Protein AF-A0ABC9A9B9-F1 (afdb_monomer_lite)

Radius of gyration: 25.97 Å; chains: 1; bounding box: 82×80×75 Å

Secondary structure (DSSP, 8-state):
-HHHHHHHHHHHHHHHHHHHHHHHHHHHHH-TT----HHHHHHHHHHHHHHHHHHHHHHTT--TTT-HHHHHHHHHHHHHHHHHH---TTHHHHHHHHHHHHHHHHHHHHHHHHHTS---TT-TTS-HHHHHHHHHHHHHHHHHHHHHHHHHHT--S-TTS-SSS----HHHHHHHHHHTTS--SS-HHHHHHHHHHHHHH-SSSPPPP-TTS-HHHHHHHHHHHHHHHHHHHHHHHHTS---TT--HHHHHHHHHHHHHHHHHHHHHHT--SSSHHHHHHHHHHHHHHHHHHHHHHHTT--TT-HHHHHHHHHHHHHHHHTT--STHHHHHHHHHHHHHHHHHHHHHHHHHHTS-----TTS-HHHHHHHHHHHHHHHHHHHHHHHHHS----SS--S---

pLDDT: mean 71.28, std 17.25, range [30.44, 94.69]

Organism: NCBI:txid240449

Structure (mmCIF, N/CA/C/O backbone):
data_AF-A0ABC9A9B9-F1
#
_entry.id   AF-A0ABC9A9B9-F1
#
loop_
_atom_site.group_PDB
_atom_site.id
_atom_site.type_symbol
_atom_site.label_atom_id
_atom_site.label_alt_id
_atom_site.label_comp_id
_atom_site.label_asym_id
_atom_site.label_entity_id
_atom_site.label_seq_id
_atom_site.pdbx_PDB_ins_code
_atom_site.Cartn_x
_atom_site.Cartn_y
_atom_site.Cartn_z
_atom_site.occupancy
_atom_site.B_iso_or_equiv
_atom_site.auth_seq_id
_atom_site.auth_comp_id
_atom_site.auth_asym_id
_atom_site.auth_atom_id
_atom_site.pdbx_PDB_model_num
ATOM 1 N N . MET A 1 1 ? -18.690 -16.337 -8.666 1.00 35.72 1 MET A N 1
ATOM 2 C CA . MET A 1 1 ? -18.885 -15.997 -7.234 1.00 35.72 1 MET A CA 1
ATOM 3 C C . MET A 1 1 ? -17.548 -15.636 -6.587 1.00 35.72 1 MET A C 1
ATOM 5 O O . MET A 1 1 ? -17.484 -14.624 -5.908 1.00 35.72 1 MET A O 1
ATOM 9 N N . GLU A 1 2 ? -16.495 -16.390 -6.905 1.00 40.50 2 GLU A N 1
ATOM 10 C CA . GLU A 1 2 ? -15.081 -16.169 -6.545 1.00 40.50 2 GLU A CA 1
ATOM 11 C C . GLU A 1 2 ? -14.541 -14.775 -6.927 1.00 40.50 2 GLU A C 1
ATOM 13 O O . GLU A 1 2 ? -14.066 -14.047 -6.065 1.00 40.50 2 GLU A O 1
ATOM 18 N N . SER A 1 3 ? -14.765 -14.325 -8.171 1.00 51.84 3 SER A N 1
ATOM 19 C CA . SER A 1 3 ? -14.325 -12.998 -8.654 1.00 51.84 3 SER A CA 1
ATOM 20 C C . SER A 1 3 ? -14.830 -11.824 -7.795 1.00 51.84 3 SER A C 1
ATOM 22 O O . SER A 1 3 ? -14.048 -10.942 -7.464 1.00 51.84 3 SER A O 1
ATOM 24 N N . LYS A 1 4 ? -16.091 -11.844 -7.328 1.00 51.03 4 LYS A N 1
ATOM 25 C CA . LYS A 1 4 ? -16.636 -10.780 -6.457 1.00 51.03 4 LYS A CA 1
ATOM 26 C C . LYS A 1 4 ? -15.992 -10.764 -5.067 1.00 51.03 4 LYS A C 1
ATOM 28 O O . LYS A 1 4 ? -15.901 -9.705 -4.453 1.00 51.03 4 LYS A O 1
ATOM 33 N N . MET A 1 5 ? -15.601 -11.930 -4.552 1.00 51.19 5 MET A N 1
ATOM 34 C CA . MET A 1 5 ? -14.956 -12.058 -3.244 1.00 51.19 5 MET A CA 1
ATOM 35 C C . MET A 1 5 ? -13.523 -11.519 -3.293 1.00 51.19 5 MET A C 1
ATOM 37 O O . MET A 1 5 ? -13.133 -10.778 -2.392 1.00 51.19 5 MET A O 1
ATOM 41 N N . GLU A 1 6 ? -12.804 -11.784 -4.386 1.00 54.84 6 GLU A N 1
ATOM 42 C CA . GLU A 1 6 ? -11.463 -11.243 -4.624 1.00 54.84 6 GLU A CA 1
ATOM 43 C C . GLU A 1 6 ? -11.484 -9.717 -4.815 1.00 54.84 6 GLU A C 1
ATOM 45 O O . GLU A 1 6 ? -10.685 -9.007 -4.206 1.00 54.84 6 GLU A O 1
ATOM 50 N N . THR A 1 7 ? -12.475 -9.172 -5.542 1.00 56.97 7 THR A N 1
ATOM 51 C CA . THR A 1 7 ? -12.674 -7.709 -5.638 1.00 56.97 7 THR A CA 1
ATOM 52 C C . THR A 1 7 ? -12.826 -7.073 -4.266 1.00 56.97 7 THR A C 1
ATOM 54 O O . THR A 1 7 ? -12.217 -6.050 -3.968 1.00 56.97 7 THR A O 1
ATOM 57 N N . ILE A 1 8 ? -13.655 -7.671 -3.413 1.00 59.62 8 ILE A N 1
ATOM 58 C CA . ILE A 1 8 ? -13.926 -7.137 -2.082 1.00 59.62 8 ILE A CA 1
ATOM 59 C C . ILE A 1 8 ? -12.665 -7.205 -1.214 1.00 59.62 8 ILE A C 1
ATOM 61 O O . ILE A 1 8 ? -12.387 -6.253 -0.486 1.00 59.62 8 ILE A O 1
ATOM 65 N N . LEU A 1 9 ? -11.892 -8.291 -1.302 1.00 61.94 9 LEU A N 1
ATOM 66 C CA . LEU A 1 9 ? -10.641 -8.449 -0.566 1.00 61.94 9 LEU A CA 1
ATOM 67 C C . LEU A 1 9 ? -9.606 -7.390 -0.965 1.00 61.94 9 LEU A C 1
ATOM 69 O O . LEU A 1 9 ? -9.046 -6.741 -0.083 1.00 61.94 9 LEU A O 1
ATOM 73 N N . GLN A 1 10 ? -9.395 -7.166 -2.262 1.00 61.22 10 GLN A N 1
ATOM 74 C CA . GLN A 1 10 ? -8.412 -6.195 -2.752 1.00 61.22 10 GLN A CA 1
ATOM 75 C C . GLN A 1 10 ? -8.750 -4.760 -2.352 1.00 61.22 10 GLN A C 1
ATOM 77 O O . GLN A 1 10 ? -7.902 -4.022 -1.846 1.00 61.22 10 GLN A O 1
ATOM 82 N N . ILE A 1 11 ? -10.024 -4.382 -2.456 1.00 63.00 11 ILE A N 1
ATOM 83 C CA . ILE A 1 11 ? -10.452 -3.049 -2.029 1.00 63.00 11 ILE A CA 1
ATOM 84 C C . ILE A 1 11 ? -10.282 -2.880 -0.513 1.00 63.00 11 ILE A C 1
ATOM 86 O O . ILE A 1 11 ? -9.829 -1.835 -0.051 1.00 63.00 11 ILE A O 1
ATOM 90 N N . ARG A 1 12 ? -10.586 -3.918 0.279 1.00 60.72 12 ARG A N 1
ATOM 91 C CA . ARG A 1 12 ? -10.378 -3.899 1.737 1.00 60.72 12 ARG A CA 1
ATOM 92 C C . ARG A 1 12 ? -8.901 -3.756 2.101 1.00 60.72 12 ARG A C 1
ATOM 94 O O . ARG A 1 12 ? -8.591 -2.925 2.952 1.00 60.72 12 ARG A O 1
ATOM 101 N N . LYS A 1 13 ? -8.007 -4.512 1.451 1.00 65.75 13 LYS A N 1
ATOM 102 C CA . LYS A 1 13 ? -6.550 -4.379 1.624 1.00 65.75 13 LYS A CA 1
ATOM 103 C C . LYS A 1 13 ? -6.107 -2.945 1.347 1.00 65.75 13 LYS A C 1
ATOM 105 O O . LYS A 1 13 ? -5.425 -2.360 2.184 1.00 65.75 13 LYS A O 1
ATOM 110 N N . SER A 1 14 ? -6.559 -2.357 0.233 1.00 71.81 14 SER A N 1
ATOM 111 C CA . SER A 1 14 ? -6.212 -0.974 -0.102 1.00 71.81 14 SER A CA 1
ATOM 112 C C . SER A 1 14 ? -6.726 0.020 0.939 1.00 71.81 14 SER A C 1
ATOM 114 O O . SER A 1 14 ? -5.966 0.893 1.327 1.00 71.81 14 SER A O 1
ATOM 116 N N . ILE A 1 15 ? -7.972 -0.094 1.416 1.00 65.44 15 ILE A N 1
ATOM 117 C CA . ILE A 1 15 ? -8.526 0.844 2.411 1.00 65.44 15 ILE A CA 1
ATOM 118 C C . ILE A 1 15 ? -7.769 0.755 3.742 1.00 65.44 15 ILE A C 1
ATOM 120 O O . ILE A 1 15 ? -7.428 1.783 4.323 1.00 65.44 15 ILE A O 1
ATOM 124 N N . VAL A 1 16 ? -7.498 -0.459 4.234 1.00 66.81 16 VAL A N 1
ATOM 125 C CA . VAL A 1 16 ? -6.752 -0.656 5.489 1.00 66.81 16 VAL A CA 1
ATOM 126 C C . VAL A 1 16 ? -5.348 -0.075 5.369 1.00 66.81 16 VAL A C 1
ATOM 128 O O . VAL A 1 16 ? -4.902 0.648 6.260 1.00 66.81 16 VAL A O 1
ATOM 131 N N . LEU A 1 17 ? -4.677 -0.336 4.247 1.00 71.31 17 LEU A N 1
ATOM 132 C CA . LEU A 1 17 ? -3.378 0.245 3.947 1.00 71.31 17 LEU A CA 1
ATOM 133 C C . LEU A 1 17 ? -3.427 1.778 3.943 1.00 71.31 17 LEU A C 1
ATOM 135 O O . LEU A 1 17 ? -2.618 2.405 4.624 1.00 71.31 17 LEU A O 1
ATOM 139 N N . SER A 1 18 ? -4.410 2.380 3.269 1.00 73.69 18 SER A N 1
ATOM 140 C CA . SER A 1 18 ? -4.608 3.833 3.267 1.00 73.69 18 SER A CA 1
ATOM 141 C C . SER A 1 18 ? -4.781 4.393 4.683 1.00 73.69 18 SER A C 1
ATOM 143 O O . SER A 1 18 ? -4.193 5.419 5.013 1.00 73.69 18 SER A O 1
ATOM 145 N N . CYS A 1 19 ? -5.521 3.709 5.565 1.00 66.38 19 CYS A N 1
ATOM 146 C CA . CYS A 1 19 ? -5.661 4.115 6.967 1.00 66.38 19 CYS A CA 1
ATOM 147 C C . CYS A 1 19 ? -4.336 4.043 7.746 1.00 66.38 19 CYS A C 1
ATOM 149 O O . CYS A 1 19 ? -4.037 4.948 8.528 1.00 66.38 19 CYS A O 1
ATOM 151 N N . LEU A 1 20 ? -3.532 2.996 7.531 1.00 67.69 20 LEU A N 1
ATOM 152 C CA . LEU A 1 20 ? -2.216 2.847 8.165 1.00 67.69 20 LEU A CA 1
ATOM 153 C C . LEU A 1 20 ? -1.241 3.936 7.705 1.00 67.69 20 LEU A C 1
ATOM 155 O O . LEU A 1 20 ? -0.552 4.535 8.533 1.00 67.69 20 LEU A O 1
ATOM 159 N N . ILE A 1 21 ? -1.216 4.221 6.400 1.00 73.81 21 ILE A N 1
ATOM 160 C CA . ILE A 1 21 ? -0.427 5.317 5.827 1.00 73.81 21 ILE A CA 1
ATOM 161 C C . ILE A 1 21 ? -0.889 6.645 6.416 1.00 73.81 21 ILE A C 1
ATOM 163 O O . ILE A 1 21 ? -0.056 7.439 6.844 1.00 73.81 21 ILE A O 1
ATOM 167 N N . HIS A 1 22 ? -2.202 6.866 6.494 1.00 74.81 22 HIS A N 1
ATOM 168 C CA . HIS A 1 22 ? -2.775 8.099 7.016 1.00 74.81 22 HIS A CA 1
ATOM 169 C C . HIS A 1 22 ? -2.365 8.361 8.468 1.00 74.81 22 HIS A C 1
ATOM 171 O O . HIS A 1 22 ? -1.879 9.446 8.798 1.00 74.81 22 HIS A O 1
ATOM 177 N N . HIS A 1 23 ? -2.491 7.352 9.334 1.00 69.81 23 HIS A N 1
ATOM 178 C CA . HIS A 1 23 ? -2.037 7.443 10.719 1.00 69.81 23 HIS A CA 1
ATOM 179 C C . HIS A 1 23 ? -0.539 7.770 10.799 1.00 69.81 23 HIS A C 1
ATOM 181 O O . HIS A 1 23 ? -0.131 8.672 11.533 1.00 69.81 23 HIS A O 1
ATOM 187 N N . HIS A 1 24 ? 0.281 7.076 10.008 1.00 71.56 24 HIS A N 1
ATOM 188 C CA . HIS A 1 24 ? 1.727 7.224 10.085 1.00 71.56 24 HIS A CA 1
ATOM 189 C C . HIS A 1 24 ? 2.231 8.555 9.511 1.00 71.56 24 HIS A C 1
ATOM 191 O O . HIS A 1 24 ? 3.063 9.205 10.136 1.00 71.56 24 HIS A O 1
ATOM 197 N N . ALA A 1 25 ? 1.693 9.005 8.375 1.00 75.62 25 ALA A N 1
ATOM 198 C CA . ALA A 1 25 ? 2.023 10.298 7.783 1.00 75.62 25 ALA A CA 1
ATOM 199 C C . ALA A 1 25 ? 1.562 11.465 8.671 1.00 75.62 25 ALA A C 1
ATOM 201 O O . ALA A 1 25 ? 2.298 12.436 8.834 1.00 75.62 25 ALA A O 1
ATOM 202 N N . SER A 1 26 ? 0.395 11.351 9.315 1.00 73.94 26 SER A N 1
ATOM 203 C CA . SER A 1 26 ? -0.083 12.355 10.277 1.00 73.94 26 SER A CA 1
ATOM 204 C C . SER A 1 26 ? 0.825 12.428 11.506 1.00 73.94 26 SER A C 1
ATOM 206 O O . SER A 1 26 ? 1.280 13.506 11.882 1.00 73.94 26 SER A O 1
ATOM 208 N N . SER A 1 27 ? 1.159 11.275 12.097 1.00 73.94 27 SER A N 1
ATOM 209 C CA . SER A 1 27 ? 2.114 11.193 13.209 1.00 73.94 27 SER A CA 1
ATOM 210 C C . SER A 1 27 ? 3.479 11.784 12.832 1.00 73.94 27 SER A C 1
ATOM 212 O O . SER A 1 27 ? 4.067 12.528 13.616 1.00 73.94 27 SER A O 1
ATOM 214 N N . PHE A 1 28 ? 3.946 11.527 11.608 1.00 74.06 28 PHE A N 1
ATOM 215 C CA . PHE A 1 28 ? 5.199 12.066 11.088 1.00 74.06 28 PHE A CA 1
ATOM 216 C C . PHE A 1 28 ? 5.182 13.600 10.976 1.00 74.06 28 PHE A C 1
ATOM 218 O O . PHE A 1 28 ? 6.140 14.248 11.387 1.00 74.06 28 PHE A O 1
ATOM 225 N N . ILE A 1 29 ? 4.086 14.198 10.491 1.00 72.12 29 ILE A N 1
ATOM 226 C CA . ILE A 1 29 ? 3.940 15.662 10.380 1.00 72.12 29 ILE A CA 1
ATOM 227 C C . ILE A 1 29 ? 3.940 16.341 11.755 1.00 72.12 29 ILE A C 1
ATOM 229 O O . ILE A 1 29 ? 4.513 17.417 11.899 1.00 72.12 29 ILE A O 1
ATOM 233 N N . HIS A 1 30 ? 3.317 15.726 12.763 1.00 63.88 30 HIS A N 1
ATOM 234 C CA . HIS A 1 30 ? 3.220 16.295 14.112 1.00 63.88 30 HIS A CA 1
ATOM 235 C C . HIS A 1 30 ? 4.514 16.183 14.936 1.00 63.88 30 HIS A C 1
ATOM 237 O O . HIS A 1 30 ? 4.611 16.779 16.008 1.00 63.88 30 HIS A O 1
ATOM 243 N N . THR A 1 31 ? 5.519 15.453 14.449 1.00 62.62 31 THR A N 1
ATOM 244 C CA . THR A 1 31 ? 6.803 15.275 15.136 1.00 62.62 31 THR A CA 1
ATOM 245 C C . THR A 1 31 ? 7.817 16.305 14.612 1.00 62.62 31 THR A C 1
ATOM 247 O O . THR A 1 31 ? 8.678 15.993 13.795 1.00 62.62 31 THR A O 1
ATOM 250 N N . GLU A 1 32 ? 7.711 17.562 15.059 1.00 49.41 32 GLU A N 1
ATOM 251 C CA . GLU A 1 32 ? 8.425 18.743 14.517 1.00 49.41 32 GLU A CA 1
ATOM 252 C C . GLU A 1 32 ? 9.972 18.770 14.645 1.00 49.41 32 GLU A C 1
ATOM 254 O O . GLU A 1 32 ? 10.579 19.801 14.379 1.00 49.41 32 GLU A O 1
ATOM 259 N N . ASN A 1 33 ? 10.666 17.679 14.998 1.00 45.81 33 ASN A N 1
ATOM 260 C CA . ASN A 1 33 ? 12.115 17.744 15.275 1.00 45.81 33 ASN A CA 1
ATOM 261 C C . ASN A 1 33 ? 12.978 16.552 14.826 1.00 45.81 33 ASN A C 1
ATOM 263 O O . ASN A 1 33 ? 14.151 16.471 15.199 1.00 45.81 33 ASN A O 1
ATOM 267 N N . CYS A 1 34 ? 12.477 15.630 14.002 1.00 45.31 34 CYS A N 1
ATOM 268 C CA . CYS A 1 34 ? 13.339 14.558 13.498 1.00 45.31 34 CYS A CA 1
ATOM 269 C C . CYS A 1 34 ? 14.183 15.036 12.310 1.00 45.31 34 CYS A C 1
ATOM 271 O O . CYS A 1 34 ? 13.648 15.487 11.300 1.00 45.31 34 CYS A O 1
ATOM 273 N N . LYS A 1 35 ? 15.514 14.880 12.403 1.00 50.72 35 LYS A N 1
ATOM 274 C CA . LYS A 1 35 ? 16.409 14.901 11.234 1.00 50.72 35 LYS A CA 1
ATOM 275 C C . LYS A 1 35 ? 15.862 13.903 10.216 1.00 50.72 35 LYS A C 1
ATOM 277 O O . LYS A 1 35 ? 15.884 12.696 10.441 1.00 50.72 35 LYS A O 1
ATOM 282 N N . VAL A 1 36 ? 15.299 14.433 9.139 1.00 54.84 36 VAL A N 1
ATOM 283 C CA . VAL A 1 36 ? 14.510 13.656 8.188 1.00 54.84 36 VAL A CA 1
ATOM 284 C C . VAL A 1 36 ? 15.432 12.761 7.376 1.00 54.84 36 VAL A C 1
ATOM 286 O O . VAL A 1 36 ? 16.365 13.243 6.735 1.00 54.84 36 VAL A O 1
ATOM 289 N N . SER A 1 37 ? 15.130 11.464 7.365 1.00 67.69 37 SER A N 1
ATOM 290 C CA . SER A 1 37 ? 15.846 10.517 6.523 1.00 67.69 37 SER A CA 1
ATOM 291 C C . SER A 1 37 ? 15.383 10.629 5.068 1.00 67.69 37 SER A C 1
ATOM 293 O O . SER A 1 37 ? 14.192 10.730 4.764 1.00 67.69 37 SER A O 1
ATOM 295 N N . THR A 1 38 ? 16.338 10.558 4.149 1.00 71.81 38 THR A N 1
ATOM 296 C CA . THR A 1 38 ? 16.100 10.372 2.715 1.00 71.81 38 THR A CA 1
ATOM 297 C C . THR A 1 38 ? 15.116 9.234 2.416 1.00 71.81 38 THR A C 1
ATOM 299 O O . THR A 1 38 ? 14.293 9.350 1.509 1.00 71.81 38 THR A O 1
ATOM 302 N N . LEU A 1 39 ? 15.162 8.176 3.227 1.00 82.06 39 LEU A N 1
ATOM 303 C CA . LEU A 1 39 ? 14.311 6.999 3.116 1.00 82.06 39 LEU A CA 1
ATOM 304 C C . LEU A 1 39 ? 12.831 7.324 3.335 1.00 82.06 39 LEU A C 1
ATOM 306 O O . LEU A 1 39 ? 11.994 6.892 2.546 1.00 82.06 39 LEU A O 1
ATOM 310 N N . SER A 1 40 ? 12.504 8.122 4.354 1.00 80.88 40 SER A N 1
ATOM 311 C CA . SER A 1 40 ? 11.120 8.522 4.638 1.00 80.88 40 SER A CA 1
ATOM 312 C C . SER A 1 40 ? 10.532 9.366 3.507 1.00 80.88 40 SER A C 1
ATOM 314 O O . SER A 1 40 ? 9.394 9.150 3.098 1.00 80.88 40 SER A O 1
ATOM 316 N N . ASN A 1 41 ? 11.323 10.283 2.940 1.00 80.81 41 ASN A N 1
ATOM 317 C CA . ASN A 1 41 ? 10.888 11.085 1.794 1.00 80.81 41 ASN A CA 1
ATOM 318 C C . ASN A 1 41 ? 10.649 10.212 0.554 1.00 80.81 41 ASN A C 1
ATOM 320 O O . ASN A 1 41 ? 9.626 10.364 -0.112 1.00 80.81 41 ASN A O 1
ATOM 324 N N . ALA A 1 42 ? 11.565 9.281 0.265 1.00 85.44 42 ALA A N 1
ATOM 325 C CA . ALA A 1 42 ? 11.417 8.332 -0.836 1.00 85.44 42 ALA A CA 1
ATOM 326 C C . ALA A 1 42 ? 10.170 7.449 -0.670 1.00 85.44 42 ALA A C 1
ATOM 328 O O . ALA A 1 42 ? 9.428 7.255 -1.631 1.00 85.44 42 ALA A O 1
ATOM 329 N N . ALA A 1 43 ? 9.898 6.980 0.550 1.00 88.31 43 ALA A N 1
ATOM 330 C CA . ALA A 1 43 ? 8.726 6.171 0.861 1.00 88.31 43 ALA A CA 1
ATOM 331 C C . ALA A 1 43 ? 7.414 6.941 0.687 1.00 88.31 43 ALA A C 1
ATOM 333 O O . ALA A 1 43 ? 6.549 6.488 -0.060 1.00 88.31 43 ALA A O 1
ATOM 334 N N . PHE A 1 44 ? 7.263 8.115 1.312 1.00 87.44 44 PHE A N 1
ATOM 335 C CA . PHE A 1 44 ? 6.034 8.905 1.179 1.00 87.44 44 PHE A CA 1
ATOM 336 C C . PHE A 1 44 ? 5.767 9.331 -0.266 1.00 87.44 44 PHE A C 1
ATOM 338 O O . PHE A 1 44 ? 4.616 9.331 -0.700 1.00 87.44 44 PHE A O 1
ATOM 345 N N . TRP A 1 45 ? 6.813 9.658 -1.028 1.00 87.38 45 TRP A N 1
ATOM 346 C CA . TRP A 1 45 ? 6.656 9.998 -2.439 1.00 87.38 45 TRP A CA 1
ATOM 347 C C . TRP A 1 45 ? 6.239 8.795 -3.286 1.00 87.38 45 TRP A C 1
ATOM 349 O O . TRP A 1 45 ? 5.304 8.906 -4.077 1.00 87.38 45 TRP A O 1
ATOM 359 N N . CYS A 1 46 ? 6.874 7.639 -3.076 1.00 91.94 46 CYS A N 1
ATOM 360 C CA . CYS A 1 46 ? 6.500 6.388 -3.734 1.00 91.94 46 CYS A CA 1
ATOM 361 C C . CYS A 1 46 ? 5.046 6.022 -3.447 1.00 91.94 46 CYS A C 1
ATOM 363 O O . CYS A 1 46 ? 4.282 5.760 -4.373 1.00 91.94 46 CYS A O 1
ATOM 365 N N . ILE A 1 47 ? 4.629 6.115 -2.181 1.00 91.69 47 ILE A N 1
ATOM 366 C CA . ILE A 1 47 ? 3.243 5.869 -1.790 1.00 91.69 47 ILE A CA 1
ATOM 367 C C . ILE A 1 47 ? 2.291 6.820 -2.520 1.00 91.69 47 ILE A C 1
ATOM 369 O O . ILE A 1 47 ? 1.310 6.370 -3.108 1.00 91.69 47 ILE A O 1
ATOM 373 N N . ALA A 1 48 ? 2.599 8.119 -2.531 1.00 88.75 48 ALA A N 1
ATOM 374 C CA . ALA A 1 48 ? 1.769 9.114 -3.197 1.00 88.75 48 ALA A CA 1
ATOM 375 C C . ALA A 1 48 ? 1.629 8.845 -4.705 1.00 88.75 48 ALA A C 1
ATOM 377 O O . ALA A 1 48 ? 0.521 8.933 -5.230 1.00 88.75 48 ALA A O 1
ATOM 378 N N . LYS A 1 49 ? 2.723 8.502 -5.400 1.00 93.19 49 LYS A N 1
ATOM 379 C CA . LYS A 1 49 ? 2.715 8.226 -6.849 1.00 93.19 49 LYS A CA 1
ATOM 380 C C . LYS A 1 49 ? 1.996 6.925 -7.201 1.00 93.19 49 LYS A C 1
ATOM 382 O O . LYS A 1 49 ? 1.286 6.873 -8.199 1.00 93.19 49 LYS A O 1
ATOM 387 N N . GLU A 1 50 ? 2.109 5.900 -6.366 1.00 94.69 50 GLU A N 1
ATOM 388 C CA . GLU A 1 50 ? 1.377 4.641 -6.543 1.00 94.69 50 GLU A CA 1
ATOM 389 C C . GLU A 1 50 ? -0.124 4.786 -6.236 1.00 94.69 50 GLU A C 1
ATOM 391 O O . GLU A 1 50 ? -0.968 4.192 -6.916 1.00 94.69 50 GLU A O 1
ATOM 396 N N . ALA A 1 51 ? -0.484 5.619 -5.254 1.00 88.81 51 ALA A N 1
ATOM 397 C CA . ALA A 1 51 ? -1.874 5.985 -4.994 1.00 88.81 51 ALA A CA 1
ATOM 398 C C . ALA A 1 51 ? -2.472 6.782 -6.164 1.00 88.81 51 ALA A C 1
ATOM 400 O O . ALA A 1 51 ? -3.599 6.504 -6.571 1.00 88.81 51 ALA A O 1
ATOM 401 N N . ASP A 1 52 ? -1.703 7.710 -6.742 1.00 92.44 52 ASP A N 1
ATOM 402 C CA . ASP A 1 52 ? -2.083 8.483 -7.932 1.00 92.44 52 ASP A CA 1
ATOM 403 C C . ASP A 1 52 ? -2.316 7.575 -9.148 1.00 92.44 52 ASP A C 1
ATOM 405 O O . ASP A 1 52 ? -3.353 7.661 -9.802 1.00 92.44 52 ASP A O 1
ATOM 409 N N . LEU A 1 53 ? -1.415 6.618 -9.392 1.00 93.94 53 LEU A N 1
ATOM 410 C CA . LEU A 1 53 ? -1.586 5.625 -10.453 1.00 93.94 53 LEU A CA 1
ATOM 411 C C . LEU A 1 53 ? -2.828 4.761 -10.251 1.00 93.94 53 LEU A C 1
ATOM 413 O O . LEU A 1 53 ? -3.597 4.552 -11.189 1.00 93.94 53 LEU A O 1
ATOM 417 N N . THR A 1 54 ? -3.055 4.291 -9.024 1.00 91.38 54 THR A N 1
ATOM 418 C CA . THR A 1 54 ? -4.251 3.508 -8.691 1.00 91.38 54 THR A CA 1
ATOM 419 C C . THR A 1 54 ? -5.519 4.331 -8.929 1.00 91.38 54 THR A C 1
ATOM 421 O O . THR A 1 54 ? -6.470 3.842 -9.537 1.00 91.38 54 THR A O 1
ATOM 424 N N . LEU A 1 55 ? -5.533 5.592 -8.492 1.00 89.38 55 LEU A N 1
ATOM 425 C CA . LEU A 1 55 ? -6.631 6.526 -8.730 1.00 89.38 55 LEU A CA 1
ATOM 426 C C . LEU A 1 55 ? -6.892 6.734 -10.219 1.00 89.38 55 LEU A C 1
ATOM 428 O O . LEU A 1 55 ? -8.048 6.708 -10.636 1.00 89.38 55 LEU A O 1
ATOM 432 N N . GLU A 1 56 ? -5.848 6.922 -11.019 1.00 91.88 56 GLU A N 1
ATOM 433 C CA . GLU A 1 56 ? -5.984 7.172 -12.451 1.00 91.88 56 GLU A CA 1
ATOM 434 C C . GLU A 1 56 ? -6.530 5.948 -13.197 1.00 91.88 56 GLU A C 1
ATOM 436 O O . GLU A 1 56 ? -7.449 6.079 -14.012 1.00 91.88 56 GLU A O 1
ATOM 441 N N . LEU A 1 57 ? -6.053 4.747 -12.852 1.00 90.25 57 LEU A N 1
ATOM 442 C CA . LEU A 1 57 ? -6.610 3.482 -13.340 1.00 90.25 57 LEU A CA 1
ATOM 443 C C . LEU A 1 57 ? -8.096 3.376 -12.988 1.00 90.25 57 LEU A C 1
ATOM 445 O O . LEU A 1 57 ? -8.939 3.128 -13.856 1.00 90.25 57 LEU A O 1
ATOM 449 N N . LEU A 1 58 ? -8.442 3.628 -11.721 1.00 86.12 58 LEU A N 1
ATOM 450 C CA . LEU A 1 58 ? -9.826 3.595 -11.266 1.00 86.12 58 LEU A CA 1
ATOM 451 C C . LEU A 1 58 ? -10.675 4.589 -12.049 1.00 86.12 58 LEU A C 1
ATOM 453 O O . LEU A 1 58 ? -11.653 4.168 -12.671 1.00 86.12 58 LEU A O 1
ATOM 457 N N . ARG A 1 59 ? -10.309 5.873 -12.084 1.00 88.44 59 ARG A N 1
ATOM 458 C CA . ARG A 1 59 ? -11.031 6.942 -12.803 1.00 88.44 59 ARG A CA 1
ATOM 459 C C . ARG A 1 59 ? -11.323 6.577 -14.262 1.00 88.44 59 ARG A C 1
ATOM 461 O O . ARG A 1 59 ? -12.353 6.982 -14.792 1.00 88.44 59 ARG A O 1
ATOM 468 N N . ARG A 1 60 ? -10.478 5.747 -14.879 1.00 87.56 60 ARG A N 1
ATOM 469 C CA . ARG A 1 60 ? -10.611 5.255 -16.263 1.00 87.56 60 ARG A CA 1
ATOM 470 C C . ARG A 1 60 ? -11.393 3.956 -16.424 1.00 87.56 60 ARG A C 1
ATOM 472 O O . ARG A 1 60 ? -11.533 3.460 -17.536 1.00 87.56 60 ARG A O 1
ATOM 479 N N . GLY A 1 61 ? -11.938 3.426 -15.337 1.00 84.44 61 GLY A N 1
ATOM 480 C CA . GLY A 1 61 ? -12.803 2.251 -15.337 1.00 84.44 61 GLY A CA 1
ATOM 481 C C . GLY A 1 61 ? -12.085 0.931 -15.065 1.00 84.44 61 GLY A C 1
ATOM 482 O O . GLY A 1 61 ? -12.712 -0.115 -15.237 1.00 84.44 61 GLY A O 1
ATOM 483 N N . ALA A 1 62 ? -10.823 0.953 -14.613 1.00 84.00 62 ALA A N 1
ATOM 484 C CA . ALA A 1 62 ? -10.122 -0.261 -14.207 1.00 84.00 62 ALA A CA 1
ATOM 485 C C . ALA A 1 62 ? -10.909 -1.032 -13.141 1.00 84.00 62 ALA A C 1
ATOM 487 O O . ALA A 1 62 ? -11.494 -0.452 -12.212 1.00 84.00 62 ALA A O 1
ATOM 488 N N . ARG A 1 63 ? -10.910 -2.361 -13.277 1.00 76.44 63 ARG A N 1
ATOM 489 C CA . ARG A 1 63 ? -11.556 -3.261 -12.325 1.00 76.44 63 ARG A CA 1
ATOM 490 C C . ARG A 1 63 ? -10.560 -3.680 -11.241 1.00 76.44 63 ARG A C 1
ATOM 492 O O . ARG A 1 63 ? -9.538 -4.267 -11.569 1.00 76.44 63 ARG A O 1
ATOM 499 N N . PRO A 1 64 ? -10.876 -3.486 -9.953 1.00 70.19 64 PRO A N 1
ATOM 500 C CA . PRO A 1 64 ? -9.926 -3.670 -8.845 1.00 70.19 64 PRO A CA 1
ATOM 501 C C . PRO A 1 64 ? -9.301 -5.060 -8.712 1.00 70.19 64 PRO A C 1
ATOM 503 O O . PRO A 1 64 ? -8.197 -5.187 -8.206 1.00 70.19 64 PRO A O 1
ATOM 506 N N . CYS A 1 65 ? -10.029 -6.100 -9.111 1.00 63.47 65 CYS A N 1
ATOM 507 C CA . CYS A 1 65 ? -9.601 -7.499 -9.035 1.00 63.47 65 CYS A CA 1
ATOM 508 C C . CYS A 1 65 ? -9.014 -8.040 -10.336 1.00 63.47 65 CYS A C 1
ATOM 510 O O . CYS A 1 65 ? -8.374 -9.084 -10.306 1.00 63.47 65 CYS A O 1
ATOM 512 N N . ASP A 1 66 ? -9.267 -7.365 -11.456 1.00 64.75 66 ASP A N 1
ATOM 513 C CA . ASP A 1 66 ? -8.846 -7.844 -12.774 1.00 64.75 66 ASP A CA 1
ATOM 514 C C . ASP A 1 66 ? -7.614 -7.059 -13.264 1.00 64.75 66 ASP A C 1
ATOM 516 O O . ASP A 1 66 ? -6.980 -7.441 -14.245 1.00 64.75 66 ASP A O 1
ATOM 520 N N . ASP A 1 67 ? -7.260 -5.972 -12.570 1.00 77.88 67 ASP A N 1
ATOM 521 C CA . ASP A 1 67 ? -6.140 -5.108 -12.910 1.00 77.88 67 ASP A CA 1
ATOM 522 C C . ASP A 1 67 ? -4.917 -5.410 -12.034 1.00 77.88 67 ASP A C 1
ATOM 524 O O . ASP A 1 67 ? -4.835 -5.055 -10.854 1.00 77.88 67 ASP A O 1
ATOM 528 N N . TYR A 1 68 ? -3.935 -6.058 -12.654 1.00 81.19 68 TYR A N 1
ATOM 529 C CA . TYR A 1 68 ? -2.650 -6.388 -12.043 1.00 81.19 68 TYR A CA 1
ATOM 530 C C . TYR A 1 68 ? -1.904 -5.152 -11.506 1.00 81.19 68 TYR A C 1
ATOM 532 O O . TYR A 1 68 ? -1.183 -5.269 -10.518 1.00 81.19 68 TYR A O 1
ATOM 540 N N . LEU A 1 69 ? -2.062 -3.966 -12.107 1.00 86.88 69 LEU A N 1
ATOM 541 C CA . LEU A 1 69 ? -1.377 -2.761 -11.632 1.00 86.88 69 LEU A CA 1
ATOM 542 C C . LEU A 1 69 ? -1.962 -2.248 -10.320 1.00 86.88 69 LEU A C 1
ATOM 544 O O . LEU A 1 69 ? -1.222 -1.657 -9.534 1.00 86.88 69 LEU A O 1
ATOM 548 N N . ILE A 1 70 ? -3.258 -2.473 -10.079 1.00 85.31 70 ILE A N 1
ATOM 549 C CA . ILE A 1 70 ? -3.911 -2.118 -8.815 1.00 85.31 70 ILE A CA 1
ATOM 550 C C . ILE A 1 70 ? -3.379 -3.011 -7.690 1.00 85.31 70 ILE A C 1
ATOM 552 O O . ILE A 1 70 ? -2.955 -2.491 -6.658 1.00 85.31 70 ILE A O 1
ATOM 556 N N . ASP A 1 71 ? -3.343 -4.331 -7.892 1.00 82.44 71 ASP A N 1
ATOM 557 C CA . ASP A 1 71 ? -2.778 -5.270 -6.908 1.00 82.44 71 ASP A CA 1
ATOM 558 C C . ASP A 1 71 ? -1.289 -4.985 -6.658 1.00 82.44 71 ASP A C 1
ATOM 560 O O . ASP A 1 71 ? -0.851 -4.826 -5.515 1.00 82.44 71 ASP A O 1
ATOM 564 N N . GLN A 1 72 ? -0.519 -4.794 -7.731 1.00 86.31 72 GLN A N 1
ATOM 565 C CA . GLN A 1 72 ? 0.884 -4.418 -7.634 1.00 86.31 72 GLN A CA 1
ATOM 566 C C . GLN A 1 72 ? 1.066 -3.098 -6.865 1.00 86.31 72 GLN A C 1
ATOM 568 O O . GLN A 1 72 ? 1.909 -3.026 -5.973 1.00 86.31 72 GLN A O 1
ATOM 573 N N . GLY A 1 73 ? 0.261 -2.073 -7.153 1.00 88.81 73 GLY A N 1
ATOM 574 C CA . GLY A 1 73 ? 0.309 -0.782 -6.465 1.00 88.81 73 GLY A CA 1
ATOM 575 C C . GLY A 1 73 ? -0.039 -0.877 -4.976 1.00 88.81 73 GLY A C 1
ATOM 576 O O . GLY A 1 73 ? 0.539 -0.160 -4.160 1.00 88.81 73 GLY A O 1
ATOM 577 N N . ILE A 1 74 ? -0.939 -1.783 -4.575 1.00 83.12 74 ILE A N 1
ATOM 578 C CA . ILE A 1 74 ? -1.194 -2.089 -3.155 1.00 83.12 74 ILE A CA 1
ATOM 579 C C . ILE A 1 74 ? 0.073 -2.666 -2.507 1.00 83.12 74 ILE A C 1
ATOM 581 O O . ILE A 1 74 ? 0.506 -2.180 -1.461 1.00 83.12 74 ILE A O 1
ATOM 585 N N . ASN A 1 75 ? 0.702 -3.657 -3.141 1.00 84.81 75 ASN A N 1
ATOM 586 C CA . ASN A 1 75 ? 1.898 -4.312 -2.606 1.00 84.81 75 ASN A CA 1
ATOM 587 C C . ASN A 1 75 ? 3.104 -3.361 -2.515 1.00 84.81 75 ASN A C 1
ATOM 589 O O . ASN A 1 75 ? 3.834 -3.383 -1.521 1.00 84.81 75 ASN A O 1
ATOM 593 N N . ILE A 1 76 ? 3.285 -2.471 -3.494 1.00 90.38 76 ILE A N 1
ATOM 594 C CA . ILE A 1 76 ? 4.350 -1.457 -3.475 1.00 90.38 76 ILE A CA 1
ATOM 595 C C . ILE A 1 76 ? 4.151 -0.484 -2.316 1.00 90.38 76 ILE A C 1
ATOM 597 O O . ILE A 1 76 ? 5.090 -0.228 -1.561 1.00 90.38 76 ILE A O 1
ATOM 601 N N . ARG A 1 77 ? 2.926 0.017 -2.126 1.00 92.19 77 ARG A N 1
ATOM 602 C CA . ARG A 1 77 ? 2.597 0.922 -1.016 1.00 92.19 77 ARG A CA 1
ATOM 603 C C . ARG A 1 77 ? 2.818 0.261 0.347 1.00 92.19 77 ARG A C 1
ATOM 605 O O . ARG A 1 77 ? 3.390 0.892 1.235 1.00 92.19 77 ARG A O 1
ATOM 612 N N . MET A 1 78 ? 2.457 -1.018 0.498 1.00 84.88 78 MET A N 1
ATOM 613 C CA . MET A 1 78 ? 2.770 -1.810 1.700 1.00 84.88 78 MET A CA 1
ATOM 614 C C . MET A 1 78 ? 4.280 -1.920 1.944 1.00 84.88 78 MET A C 1
ATOM 616 O O . MET A 1 78 ? 4.740 -1.738 3.075 1.00 84.88 78 MET A O 1
ATOM 620 N N . CYS A 1 79 ? 5.057 -2.229 0.901 1.00 85.62 79 CYS A N 1
ATOM 621 C CA . CYS A 1 79 ? 6.504 -2.396 1.017 1.00 85.62 79 CYS A CA 1
ATOM 622 C C . CYS A 1 79 ? 7.201 -1.070 1.332 1.00 85.62 79 CYS A C 1
ATOM 624 O O . CYS A 1 79 ? 8.064 -1.040 2.202 1.00 85.62 79 CYS A O 1
ATOM 626 N N . ALA A 1 80 ? 6.796 0.032 0.695 1.00 88.81 80 ALA A N 1
ATOM 627 C CA . ALA A 1 80 ? 7.326 1.365 0.974 1.00 88.81 80 ALA A CA 1
ATOM 628 C C . ALA A 1 80 ? 7.055 1.793 2.426 1.00 88.81 80 ALA A C 1
ATOM 630 O O . ALA A 1 80 ? 7.967 2.245 3.121 1.00 88.81 80 ALA A O 1
ATOM 631 N N . LEU A 1 81 ? 5.827 1.574 2.917 1.00 84.50 81 LEU A N 1
ATOM 632 C CA . LEU A 1 81 ? 5.467 1.836 4.312 1.00 84.50 81 LEU A CA 1
ATOM 633 C C . LEU A 1 81 ? 6.300 0.989 5.287 1.00 84.50 81 LEU A C 1
ATOM 635 O O . LEU A 1 81 ? 6.741 1.494 6.319 1.00 84.50 81 LEU A O 1
ATOM 639 N N . SER A 1 82 ? 6.512 -0.290 4.970 1.00 83.12 82 SER A N 1
ATOM 640 C CA . SER A 1 82 ? 7.295 -1.208 5.804 1.00 83.12 82 SER A CA 1
ATOM 641 C C . SER A 1 82 ? 8.780 -0.842 5.813 1.00 83.12 82 SER A C 1
ATOM 643 O O . SER A 1 82 ? 9.367 -0.720 6.884 1.00 83.12 82 SER A O 1
ATOM 645 N N . LEU A 1 83 ? 9.385 -0.592 4.648 1.00 82.38 83 LEU A N 1
ATOM 646 C CA . LEU A 1 83 ? 10.801 -0.228 4.523 1.00 82.38 83 LEU A CA 1
ATOM 647 C C . LEU A 1 83 ? 11.123 1.068 5.260 1.00 82.38 83 LEU A C 1
ATOM 649 O O . LEU A 1 83 ? 12.187 1.186 5.857 1.00 82.38 83 LEU A O 1
ATOM 653 N N . MET A 1 84 ? 10.186 2.015 5.286 1.00 79.50 84 MET A N 1
ATOM 654 C CA . MET A 1 84 ? 10.338 3.246 6.054 1.00 79.50 84 MET A CA 1
ATOM 655 C C . MET A 1 84 ? 10.510 3.005 7.563 1.00 79.50 84 MET A C 1
ATOM 657 O O . MET A 1 84 ? 11.154 3.812 8.229 1.00 79.50 84 MET A O 1
ATOM 661 N N . LYS A 1 85 ? 9.955 1.912 8.107 1.00 69.94 85 LYS A N 1
ATOM 662 C CA . LYS A 1 85 ? 10.049 1.564 9.535 1.00 69.94 85 LYS A CA 1
ATOM 663 C C . LYS A 1 85 ? 11.328 0.808 9.896 1.00 69.94 85 LYS A C 1
ATOM 665 O O . LYS A 1 85 ? 11.731 0.841 11.054 1.00 69.94 85 LYS A O 1
ATOM 670 N N . TYR A 1 86 ? 11.966 0.141 8.935 1.00 65.12 86 TYR A N 1
ATOM 671 C CA . TYR A 1 86 ? 13.176 -0.645 9.165 1.00 65.12 86 TYR A CA 1
ATOM 672 C C . TYR A 1 86 ? 14.418 0.146 8.735 1.00 65.12 86 TYR A C 1
ATOM 674 O O . TYR A 1 86 ? 14.817 0.151 7.572 1.00 65.12 86 TYR A O 1
ATOM 682 N N . THR A 1 87 ? 15.060 0.820 9.692 1.00 55.25 87 THR A N 1
ATOM 683 C CA . THR A 1 87 ? 16.372 1.457 9.505 1.00 55.25 87 THR A CA 1
ATOM 684 C C . THR A 1 87 ? 17.458 0.392 9.364 1.00 55.25 87 THR A C 1
ATOM 686 O O . THR A 1 87 ? 18.000 -0.077 10.361 1.00 55.25 87 THR A O 1
ATOM 689 N N . LEU A 1 88 ? 17.780 -0.005 8.131 1.00 55.25 88 LEU A N 1
ATOM 690 C CA . LEU A 1 88 ? 18.901 -0.903 7.839 1.00 55.25 88 LEU A CA 1
ATOM 691 C C . LEU A 1 88 ? 19.986 -0.269 6.971 1.00 55.25 88 LEU A C 1
ATOM 693 O O . LEU A 1 88 ? 19.774 0.733 6.288 1.00 55.25 88 LEU A O 1
ATOM 697 N N . ASN A 1 89 ? 21.129 -0.961 6.944 1.00 54.91 89 ASN A N 1
ATOM 698 C CA . ASN A 1 89 ? 22.325 -0.722 6.126 1.00 54.91 89 ASN A CA 1
ATOM 699 C C . ASN A 1 89 ? 22.054 -0.534 4.614 1.00 54.91 89 ASN A C 1
ATOM 701 O O . ASN A 1 89 ? 22.928 -0.052 3.904 1.00 54.91 89 ASN A O 1
ATOM 705 N N . ASN A 1 90 ? 20.844 -0.847 4.131 1.00 60.84 90 ASN A N 1
ATOM 706 C CA . ASN A 1 90 ? 20.404 -0.687 2.740 1.00 60.84 90 ASN A CA 1
ATOM 707 C C . ASN A 1 90 ? 19.468 0.521 2.520 1.00 60.84 90 ASN A C 1
ATOM 709 O O . ASN A 1 90 ? 18.768 0.577 1.510 1.00 60.84 90 ASN A O 1
ATOM 713 N N . SER A 1 91 ? 19.425 1.497 3.435 1.00 75.38 91 SER A N 1
ATOM 714 C CA . SER A 1 91 ? 18.514 2.653 3.346 1.00 75.38 91 SER A CA 1
ATOM 715 C C . SER A 1 91 ? 18.641 3.434 2.030 1.00 75.38 91 SER A C 1
ATOM 717 O O . SER A 1 91 ? 17.634 3.870 1.470 1.00 75.38 91 SER A O 1
ATOM 719 N N . VAL A 1 92 ? 19.852 3.557 1.480 1.00 80.31 92 VAL A N 1
ATOM 720 C CA . VAL A 1 92 ? 20.090 4.211 0.182 1.00 80.31 92 VAL A CA 1
ATOM 721 C C . VAL A 1 92 ? 19.537 3.369 -0.969 1.00 80.31 92 VAL A C 1
ATOM 723 O O . VAL A 1 92 ? 18.858 3.906 -1.842 1.00 80.31 92 VAL A O 1
ATOM 726 N N . ALA A 1 93 ? 19.761 2.054 -0.957 1.00 80.88 93 ALA A N 1
ATOM 727 C CA . ALA A 1 93 ? 19.251 1.148 -1.984 1.00 80.88 93 ALA A CA 1
ATOM 728 C C . ALA A 1 93 ? 17.712 1.062 -1.965 1.00 80.88 93 ALA A C 1
ATOM 730 O O . ALA A 1 93 ? 17.077 1.117 -3.017 1.00 80.88 93 ALA A O 1
ATOM 731 N N . ALA A 1 94 ? 17.104 1.020 -0.777 1.00 84.56 94 ALA A N 1
ATOM 732 C CA . ALA A 1 94 ? 15.653 1.078 -0.609 1.00 84.56 94 ALA A CA 1
ATOM 733 C C . ALA A 1 94 ? 15.079 2.417 -1.103 1.00 84.56 94 ALA A C 1
ATOM 735 O O . ALA A 1 94 ? 14.078 2.437 -1.820 1.00 84.56 94 ALA A O 1
ATOM 736 N N . SER A 1 95 ? 15.745 3.535 -0.790 1.00 85.56 95 SER A N 1
ATOM 737 C CA . SER A 1 95 ? 15.367 4.857 -1.312 1.00 85.56 95 SER A CA 1
ATOM 738 C C . SER A 1 95 ? 15.426 4.889 -2.840 1.00 85.56 95 SER A C 1
ATOM 740 O O . SER A 1 95 ? 14.492 5.360 -3.480 1.00 85.56 95 SER A O 1
ATOM 742 N N . ALA A 1 96 ? 16.484 4.328 -3.433 1.00 85.62 96 ALA A N 1
ATOM 743 C CA . ALA A 1 96 ? 16.655 4.219 -4.880 1.00 85.62 96 ALA A CA 1
ATOM 744 C C . ALA A 1 96 ? 15.522 3.437 -5.547 1.00 85.62 96 ALA A C 1
ATOM 746 O O . ALA A 1 96 ? 14.969 3.890 -6.549 1.00 85.62 96 ALA A O 1
ATOM 747 N N . ALA A 1 97 ? 15.183 2.276 -4.979 1.00 89.19 97 ALA A N 1
ATOM 748 C CA . ALA A 1 97 ? 14.107 1.428 -5.465 1.00 89.19 97 ALA A CA 1
ATOM 749 C C . ALA A 1 97 ? 12.782 2.202 -5.463 1.00 89.19 97 ALA A C 1
ATOM 751 O O . ALA A 1 97 ? 12.150 2.329 -6.508 1.00 89.19 97 ALA A O 1
ATOM 752 N N . MET A 1 98 ? 12.422 2.819 -4.333 1.00 91.31 98 MET A N 1
ATOM 753 C CA . MET A 1 98 ? 11.191 3.605 -4.194 1.00 91.31 98 MET A CA 1
ATOM 754 C C . MET A 1 98 ? 11.146 4.820 -5.133 1.00 91.31 98 MET A C 1
ATOM 756 O O . MET A 1 98 ? 10.121 5.067 -5.771 1.00 91.31 98 MET A O 1
ATOM 760 N N . SER A 1 99 ? 12.253 5.553 -5.288 1.00 87.31 99 SER A N 1
ATOM 761 C CA . SER A 1 99 ? 12.345 6.661 -6.248 1.00 87.31 99 SER A CA 1
ATOM 762 C C . SER A 1 99 ? 12.191 6.185 -7.696 1.00 87.31 99 SER A C 1
ATOM 764 O O . SER A 1 99 ? 11.503 6.838 -8.478 1.00 87.31 99 SER A O 1
ATOM 766 N N . GLY A 1 100 ? 12.782 5.043 -8.058 1.00 87.25 100 GLY A N 1
ATOM 767 C CA . GLY A 1 100 ? 12.616 4.456 -9.388 1.00 87.25 100 GLY A CA 1
ATOM 768 C C . GLY A 1 100 ? 11.177 4.013 -9.652 1.00 87.25 100 GLY A C 1
ATOM 769 O O . GLY A 1 100 ? 10.622 4.361 -10.689 1.00 87.25 100 GLY A O 1
ATOM 770 N N . MET A 1 101 ? 10.525 3.348 -8.691 1.00 90.00 101 MET A N 1
ATOM 771 C CA . MET A 1 101 ? 9.102 2.989 -8.809 1.00 90.00 101 MET A CA 1
ATOM 772 C C . MET A 1 101 ? 8.211 4.215 -8.995 1.00 90.00 101 MET A C 1
ATOM 774 O O . MET A 1 101 ? 7.328 4.205 -9.847 1.00 90.00 101 MET A O 1
ATOM 778 N N . SER A 1 102 ? 8.495 5.290 -8.256 1.00 91.88 102 SER A N 1
ATOM 779 C CA . SER A 1 102 ? 7.766 6.558 -8.362 1.00 91.88 102 SER A CA 1
ATOM 780 C C . SER A 1 102 ? 7.799 7.124 -9.783 1.00 91.88 102 SER A C 1
ATOM 782 O O . SER A 1 102 ? 6.766 7.553 -10.292 1.00 91.88 102 SER A O 1
ATOM 784 N N . LYS A 1 103 ? 8.974 7.098 -10.431 1.00 90.19 103 LYS A N 1
ATOM 785 C CA . LYS A 1 103 ? 9.153 7.568 -11.815 1.00 90.19 103 LYS A CA 1
ATOM 786 C C . LYS A 1 103 ? 8.384 6.713 -12.817 1.00 90.19 103 LYS A C 1
ATOM 788 O O . LYS A 1 103 ? 7.751 7.240 -13.726 1.00 90.19 103 LYS A O 1
ATOM 793 N N . GLU A 1 104 ? 8.422 5.395 -12.650 1.00 93.12 104 GLU A N 1
ATOM 794 C CA . GLU A 1 104 ? 7.692 4.474 -13.523 1.00 93.12 104 GLU A CA 1
ATOM 795 C C . GLU A 1 104 ? 6.167 4.632 -13.359 1.00 93.12 104 GLU A C 1
ATOM 797 O O . GLU A 1 104 ? 5.438 4.656 -14.350 1.00 93.12 104 GLU A O 1
ATOM 802 N N . ALA A 1 105 ? 5.673 4.827 -12.129 1.00 92.44 105 ALA A N 1
ATOM 803 C CA . ALA A 1 105 ? 4.260 5.109 -11.872 1.00 92.44 105 ALA A CA 1
ATOM 804 C C . ALA A 1 105 ? 3.811 6.444 -12.490 1.00 92.44 105 ALA A C 1
ATOM 806 O O . ALA A 1 105 ? 2.774 6.509 -13.149 1.00 92.44 105 ALA A O 1
ATOM 807 N N . GLU A 1 106 ? 4.621 7.494 -12.342 1.00 91.62 106 GLU A N 1
ATOM 808 C CA . GLU A 1 106 ? 4.375 8.802 -12.951 1.00 91.62 106 GLU A CA 1
ATOM 809 C C . GLU A 1 106 ? 4.322 8.741 -14.479 1.00 91.62 106 GLU A C 1
ATOM 811 O O . GLU A 1 106 ? 3.426 9.328 -15.084 1.00 91.62 106 GLU A O 1
ATOM 816 N N . MET A 1 107 ? 5.226 7.987 -15.107 1.00 91.44 107 MET A N 1
ATOM 817 C CA . MET A 1 107 ? 5.230 7.780 -16.555 1.00 91.44 107 MET A CA 1
ATOM 818 C C . MET A 1 107 ? 3.935 7.114 -17.037 1.00 91.44 107 MET A C 1
ATOM 820 O O . MET A 1 107 ? 3.342 7.556 -18.023 1.00 91.44 107 MET A O 1
ATOM 824 N N . MET A 1 108 ? 3.465 6.079 -16.331 1.00 93.38 108 MET A N 1
ATOM 825 C CA . MET A 1 108 ? 2.198 5.412 -16.648 1.00 93.38 108 MET A CA 1
ATOM 826 C C . MET A 1 108 ? 0.998 6.359 -16.480 1.00 93.38 108 MET A C 1
ATOM 828 O O . MET A 1 108 ? 0.128 6.395 -17.354 1.00 93.38 108 MET A O 1
ATOM 832 N N . CYS A 1 109 ? 0.964 7.160 -15.407 1.00 91.81 109 CYS A N 1
ATOM 833 C CA . CYS A 1 109 ? -0.052 8.200 -15.210 1.00 91.81 109 CYS A CA 1
ATOM 834 C C . CYS A 1 109 ? -0.044 9.232 -16.337 1.00 91.81 109 CYS A C 1
ATOM 836 O O . CYS A 1 109 ? -1.098 9.535 -16.893 1.00 91.81 109 CYS A O 1
ATOM 838 N N . GLY A 1 110 ? 1.134 9.759 -16.683 1.00 90.88 110 GLY A N 1
ATOM 839 C CA . GLY A 1 110 ? 1.305 10.761 -17.732 1.00 90.88 110 GLY A CA 1
ATOM 840 C C . GLY A 1 110 ? 0.815 10.248 -19.080 1.00 90.88 110 GLY A C 1
ATOM 841 O O . GLY A 1 110 ? -0.022 10.889 -19.715 1.00 90.88 110 GLY A O 1
ATOM 842 N N . TRP A 1 111 ? 1.223 9.032 -19.457 1.00 92.75 111 TRP A N 1
ATOM 843 C CA . TRP A 1 111 ? 0.762 8.411 -20.695 1.00 92.75 111 TRP A CA 1
ATOM 844 C C . TRP A 1 111 ? -0.757 8.229 -20.722 1.00 92.75 111 TRP A C 1
ATOM 846 O O . TRP A 1 111 ? -1.401 8.572 -21.718 1.00 92.75 111 TRP A O 1
ATOM 856 N N . MET A 1 112 ? -1.357 7.729 -19.634 1.00 92.75 112 MET A N 1
ATOM 857 C CA . MET A 1 112 ? -2.813 7.626 -19.540 1.00 92.75 112 MET A CA 1
ATOM 858 C C . MET A 1 112 ? -3.446 9.015 -19.694 1.00 92.75 112 MET A C 1
ATOM 860 O O . MET A 1 112 ? -4.345 9.191 -20.524 1.00 92.75 112 MET A O 1
ATOM 864 N N . GLY A 1 113 ? -2.959 10.016 -18.959 1.00 89.38 113 GLY A N 1
ATOM 865 C CA . GLY A 1 113 ? -3.367 11.421 -19.034 1.00 89.38 113 GLY A CA 1
ATOM 866 C C . GLY A 1 113 ? -3.449 11.941 -20.468 1.00 89.38 113 GLY A C 1
ATOM 867 O O . GLY A 1 113 ? -4.521 12.353 -20.920 1.00 89.38 113 GLY A O 1
ATOM 868 N N . GLU A 1 114 ? -2.342 11.838 -21.197 1.00 91.38 114 GLU A N 1
ATOM 869 C CA . GLU A 1 114 ? -2.188 12.310 -22.576 1.00 91.38 114 GLU A CA 1
ATOM 870 C C . GLU A 1 114 ? -3.088 11.563 -23.565 1.00 91.38 114 GLU A C 1
ATOM 872 O O . GLU A 1 114 ? -3.731 12.177 -24.418 1.00 91.38 114 GLU A O 1
ATOM 877 N N . ASN A 1 115 ? -3.186 10.239 -23.433 1.00 88.19 115 ASN A N 1
ATOM 878 C CA . ASN A 1 115 ? -3.885 9.399 -24.406 1.00 88.19 115 ASN A CA 1
ATOM 879 C C . ASN A 1 115 ? -5.377 9.231 -24.108 1.00 88.19 115 ASN A C 1
ATOM 881 O O . ASN A 1 115 ? -6.110 8.704 -24.944 1.00 88.19 115 ASN A O 1
ATOM 885 N N . ARG A 1 116 ? -5.846 9.648 -22.922 1.00 87.62 116 ARG A N 1
ATOM 886 C CA . ARG A 1 116 ? -7.233 9.456 -22.446 1.00 87.62 116 ARG A CA 1
ATOM 887 C C . ARG A 1 116 ? -7.720 7.995 -22.530 1.00 87.62 116 ARG A C 1
ATOM 889 O O . ARG A 1 116 ? -8.917 7.745 -22.637 1.00 87.62 116 ARG A O 1
ATOM 896 N N . LYS A 1 117 ? -6.792 7.035 -22.462 1.00 86.62 117 LYS A N 1
ATOM 897 C CA . LYS A 1 117 ? -7.051 5.589 -22.476 1.00 86.62 117 LYS A CA 1
ATOM 898 C C . LYS A 1 117 ? -6.680 4.927 -21.152 1.00 86.62 117 LYS A C 1
ATOM 900 O O . LYS A 1 117 ? -5.828 5.438 -20.424 1.00 86.62 117 LYS A O 1
ATOM 905 N N . LEU A 1 118 ? -7.348 3.819 -20.842 1.00 88.25 118 LEU A N 1
ATOM 906 C CA . LEU A 1 118 ? -6.924 2.896 -19.792 1.00 88.25 118 LEU A CA 1
ATOM 907 C C . LEU A 1 118 ? -5.682 2.134 -20.276 1.00 88.25 118 LEU A C 1
ATOM 909 O O . LEU A 1 118 ? -5.592 1.797 -21.456 1.00 88.25 118 LEU A O 1
ATOM 913 N N . LEU A 1 119 ? -4.729 1.893 -19.378 1.00 85.31 119 LEU A N 1
ATOM 914 C CA . LEU A 1 119 ? -3.537 1.111 -19.684 1.00 85.31 119 LEU A CA 1
ATOM 915 C C . LEU A 1 119 ? -3.889 -0.385 -19.680 1.00 85.31 119 LEU A C 1
ATOM 917 O O . LEU A 1 119 ? -4.090 -0.966 -18.619 1.00 85.31 119 LEU A O 1
ATOM 921 N N . ASP A 1 120 ? -3.960 -0.995 -20.862 1.00 82.31 120 ASP A N 1
ATOM 922 C CA . ASP A 1 120 ? -4.230 -2.425 -21.043 1.00 82.31 120 ASP A CA 1
ATOM 923 C C . ASP A 1 120 ? -3.048 -3.126 -21.727 1.00 82.31 120 ASP A C 1
ATOM 925 O O . ASP A 1 120 ? -2.870 -3.034 -22.937 1.00 82.31 120 ASP A O 1
ATOM 929 N N . PHE A 1 121 ? -2.231 -3.847 -20.955 1.00 78.44 121 PHE A N 1
ATOM 930 C CA . PHE A 1 121 ? -1.038 -4.545 -21.461 1.00 78.44 121 PHE A CA 1
ATOM 931 C C . PHE A 1 121 ? -1.315 -5.721 -22.405 1.00 78.44 121 PHE A C 1
ATOM 933 O O . PHE A 1 121 ? -0.358 -6.364 -22.836 1.00 78.44 121 PHE A O 1
ATOM 940 N N . TYR A 1 122 ? -2.579 -6.016 -22.703 1.00 73.94 122 TYR A N 1
ATOM 941 C CA . TYR A 1 122 ? -2.965 -6.953 -23.754 1.00 73.94 122 TYR A CA 1
ATOM 942 C C . TYR A 1 122 ? -3.261 -6.258 -25.096 1.00 73.94 122 TYR A C 1
ATOM 944 O O . TYR A 1 122 ? -3.528 -6.949 -26.076 1.00 73.94 122 TYR A O 1
ATOM 952 N N . ASP A 1 123 ? -3.203 -4.922 -25.159 1.00 73.94 123 ASP A N 1
ATOM 953 C CA . ASP A 1 123 ? -3.319 -4.140 -26.394 1.00 73.94 123 ASP A CA 1
ATOM 954 C C . ASP A 1 123 ? -1.948 -4.003 -27.086 1.00 73.94 123 ASP A C 1
ATOM 956 O O . ASP A 1 123 ? -0.991 -3.464 -26.520 1.00 73.94 123 ASP A O 1
ATOM 960 N N . ASP A 1 124 ? -1.865 -4.456 -28.341 1.00 70.19 124 ASP A N 1
ATOM 961 C CA . ASP A 1 124 ? -0.662 -4.402 -29.186 1.00 70.19 124 ASP A CA 1
ATOM 962 C C . ASP A 1 124 ? -0.191 -2.963 -29.486 1.00 70.19 124 ASP A C 1
ATOM 964 O O . ASP A 1 124 ? 0.921 -2.755 -29.975 1.00 70.19 124 ASP A O 1
ATOM 968 N N . LEU A 1 125 ? -1.022 -1.952 -29.208 1.00 77.88 125 LEU A N 1
ATOM 969 C CA . LEU A 1 125 ? -0.705 -0.539 -29.428 1.00 77.88 125 LEU A CA 1
ATOM 970 C C . LEU A 1 125 ? -0.029 0.141 -28.228 1.00 77.88 125 LEU A C 1
ATOM 972 O O . LEU A 1 125 ? 0.220 1.351 -28.275 1.00 77.88 125 LEU A O 1
ATOM 976 N N . ILE A 1 126 ? 0.274 -0.593 -27.153 1.00 81.06 126 ILE A N 1
ATOM 977 C CA . ILE A 1 126 ? 0.995 -0.031 -26.010 1.00 81.06 126 ILE A CA 1
ATOM 978 C C . ILE A 1 126 ? 2.471 0.211 -26.354 1.00 81.06 126 ILE A C 1
ATOM 980 O O . ILE A 1 126 ? 3.166 -0.711 -26.784 1.00 81.06 126 ILE A O 1
ATOM 984 N N . PRO A 1 127 ? 3.000 1.426 -26.100 1.00 85.38 127 PRO A N 1
ATOM 985 C CA . PRO A 1 127 ? 4.420 1.698 -26.264 1.00 85.38 127 PRO A CA 1
ATOM 986 C C . PRO A 1 127 ? 5.300 0.735 -25.461 1.00 85.38 127 PRO A C 1
ATOM 988 O O . PRO A 1 127 ? 5.091 0.538 -24.262 1.00 85.38 127 PRO A O 1
ATOM 991 N N . GLU A 1 128 ? 6.348 0.212 -26.099 1.00 83.38 128 GLU A N 1
ATOM 992 C CA . GLU A 1 128 ? 7.307 -0.728 -25.496 1.00 83.38 128 GLU A CA 1
ATOM 993 C C . GLU A 1 128 ? 7.880 -0.214 -24.163 1.00 83.38 128 GLU A C 1
ATOM 995 O O . GLU A 1 128 ? 8.019 -0.964 -23.197 1.00 83.38 128 GLU A O 1
ATOM 1000 N N . VAL A 1 129 ? 8.089 1.102 -24.056 1.00 82.94 129 VAL A N 1
ATOM 1001 C CA . VAL A 1 129 ? 8.558 1.765 -22.831 1.00 82.94 129 VAL A CA 1
ATOM 1002 C C . VAL A 1 129 ? 7.659 1.499 -21.610 1.00 82.94 129 VAL A C 1
ATOM 1004 O O . VAL A 1 129 ? 8.178 1.336 -20.501 1.00 82.94 129 VAL A O 1
ATOM 1007 N N . LEU A 1 130 ? 6.337 1.381 -21.795 1.00 87.12 130 LEU A N 1
ATOM 1008 C CA . LEU A 1 130 ? 5.376 1.083 -20.724 1.00 87.12 130 LEU A CA 1
ATOM 1009 C C . LEU A 1 130 ? 5.369 -0.403 -20.363 1.00 87.12 130 LEU A C 1
ATOM 1011 O O . LEU A 1 130 ? 5.220 -0.755 -19.192 1.00 87.12 130 LEU A O 1
ATOM 1015 N N . VAL A 1 131 ? 5.583 -1.281 -21.345 1.00 84.19 131 VAL A N 1
ATOM 1016 C CA . VAL A 1 131 ? 5.778 -2.718 -21.099 1.00 84.19 131 VAL A CA 1
ATOM 1017 C C . VAL A 1 131 ? 7.037 -2.933 -20.261 1.00 84.19 131 VAL A C 1
ATOM 1019 O O . VAL A 1 131 ? 7.024 -3.690 -19.289 1.00 84.19 131 VAL A O 1
ATOM 1022 N N . ASP A 1 132 ? 8.115 -2.221 -20.576 1.00 83.81 132 ASP A N 1
ATOM 1023 C CA . ASP A 1 132 ? 9.331 -2.252 -19.771 1.00 83.81 132 ASP A CA 1
ATOM 1024 C C . ASP A 1 132 ? 9.125 -1.620 -18.398 1.00 83.81 132 ASP A C 1
ATOM 1026 O O . ASP A 1 132 ? 9.596 -2.165 -17.403 1.00 83.81 132 ASP A O 1
ATOM 1030 N N . SER A 1 133 ? 8.342 -0.543 -18.317 1.00 86.94 133 SER A N 1
ATOM 1031 C CA . SER A 1 133 ? 7.966 0.090 -17.048 1.00 86.94 133 SER A CA 1
ATOM 1032 C C . SER A 1 133 ? 7.282 -0.901 -16.104 1.00 86.94 133 SER A C 1
ATOM 1034 O O . SER A 1 133 ? 7.629 -1.008 -14.925 1.00 86.94 133 SER A O 1
ATOM 1036 N N . ARG A 1 134 ? 6.381 -1.733 -16.642 1.00 85.50 134 ARG A N 1
ATOM 1037 C CA . ARG A 1 134 ? 5.747 -2.830 -15.901 1.00 85.50 134 ARG A CA 1
ATOM 1038 C C . ARG A 1 134 ? 6.774 -3.830 -15.364 1.00 85.50 134 ARG A C 1
ATOM 1040 O O . ARG A 1 134 ? 6.695 -4.207 -14.194 1.00 85.50 134 ARG A O 1
ATOM 1047 N N . LYS A 1 135 ? 7.736 -4.257 -16.192 1.00 83.62 135 LYS A N 1
ATOM 1048 C CA . LYS A 1 135 ? 8.792 -5.207 -15.787 1.00 83.62 135 LYS A CA 1
ATOM 1049 C C . LYS A 1 135 ? 9.690 -4.621 -14.701 1.00 83.62 135 LYS A C 1
ATOM 1051 O O . LYS A 1 135 ? 10.029 -5.336 -13.758 1.00 83.62 135 LYS A O 1
ATOM 1056 N N . VAL A 1 136 ? 10.059 -3.344 -14.832 1.00 84.69 136 VAL A N 1
ATOM 1057 C CA . VAL A 1 136 ? 10.840 -2.611 -13.829 1.00 84.69 136 VAL A CA 1
ATOM 1058 C C . VAL A 1 136 ? 10.091 -2.624 -12.508 1.00 84.69 136 VAL A C 1
ATOM 1060 O O . VAL A 1 136 ? 10.607 -3.166 -11.537 1.00 84.69 136 VAL A O 1
ATOM 1063 N N . ARG A 1 137 ? 8.837 -2.156 -12.480 1.00 90.56 137 ARG A N 1
ATOM 1064 C CA . ARG A 1 137 ? 8.034 -2.145 -11.249 1.00 90.56 137 ARG A CA 1
ATOM 1065 C C . ARG A 1 137 ? 7.902 -3.539 -10.630 1.00 90.56 137 ARG A C 1
ATOM 1067 O O . ARG A 1 137 ? 8.019 -3.675 -9.419 1.00 90.56 137 ARG A O 1
ATOM 1074 N N . TYR A 1 138 ? 7.678 -4.584 -11.429 1.00 84.31 138 TYR A N 1
ATOM 1075 C CA . TYR A 1 138 ? 7.536 -5.949 -10.900 1.00 84.31 138 TYR A CA 1
ATOM 1076 C C . TYR A 1 138 ? 8.817 -6.416 -10.205 1.00 84.31 138 TYR A C 1
ATOM 1078 O O . TYR A 1 138 ? 8.805 -6.790 -9.038 1.00 84.31 138 TYR A O 1
ATOM 1086 N N . ARG A 1 139 ? 9.955 -6.301 -10.890 1.00 83.06 139 ARG A N 1
ATOM 1087 C CA . ARG A 1 139 ? 11.237 -6.776 -10.359 1.00 83.06 139 ARG A CA 1
ATOM 1088 C C . ARG A 1 139 ? 11.765 -5.898 -9.228 1.00 83.06 139 ARG A C 1
ATOM 1090 O O . ARG A 1 139 ? 12.443 -6.392 -8.336 1.00 83.06 139 ARG A O 1
ATOM 1097 N N . THR A 1 140 ? 11.469 -4.601 -9.238 1.00 87.81 140 THR A N 1
ATOM 1098 C CA . THR A 1 140 ? 11.812 -3.703 -8.129 1.00 87.81 140 THR A CA 1
ATOM 1099 C C . THR A 1 140 ? 10.965 -3.987 -6.887 1.00 87.81 140 THR A C 1
ATOM 1101 O O . THR A 1 140 ? 11.480 -3.859 -5.780 1.00 87.81 140 THR A O 1
ATOM 1104 N N . LEU A 1 141 ? 9.715 -4.437 -7.041 1.00 87.94 141 LEU A N 1
ATOM 1105 C CA . LEU A 1 141 ? 8.921 -4.918 -5.910 1.00 87.94 141 LEU A CA 1
ATOM 1106 C C . LEU A 1 141 ? 9.574 -6.149 -5.261 1.00 87.94 141 LEU A C 1
ATOM 1108 O O . LEU A 1 141 ? 9.762 -6.148 -4.048 1.00 87.94 141 LEU A O 1
ATOM 1112 N N . ASP A 1 142 ? 10.007 -7.137 -6.052 1.00 83.94 142 ASP A N 1
ATOM 1113 C CA . ASP A 1 142 ? 10.716 -8.322 -5.533 1.00 83.94 142 ASP A CA 1
ATOM 1114 C C . ASP A 1 142 ? 11.987 -7.933 -4.756 1.00 83.94 142 ASP A C 1
ATOM 1116 O O . ASP A 1 142 ? 12.270 -8.456 -3.680 1.00 83.94 142 ASP A O 1
ATOM 1120 N N . VAL A 1 143 ? 12.737 -6.954 -5.273 1.00 84.12 143 VAL A N 1
ATOM 1121 C CA . VAL A 1 143 ? 13.909 -6.363 -4.602 1.00 84.12 143 VAL A CA 1
ATOM 1122 C C . VAL A 1 143 ? 13.514 -5.754 -3.250 1.00 84.12 143 VAL A C 1
ATOM 1124 O O . VAL A 1 143 ? 14.193 -5.994 -2.254 1.00 84.12 143 VAL A O 1
ATOM 1127 N N . MET A 1 144 ? 12.434 -4.970 -3.194 1.00 86.50 144 MET A N 1
ATOM 1128 C CA . MET A 1 144 ? 11.956 -4.348 -1.953 1.00 86.50 144 MET A CA 1
ATOM 1129 C C . MET A 1 144 ? 11.498 -5.387 -0.923 1.00 86.50 144 MET A C 1
ATOM 1131 O O . MET A 1 144 ? 11.785 -5.226 0.262 1.00 86.50 144 MET A O 1
ATOM 1135 N N . VAL A 1 145 ? 10.838 -6.462 -1.362 1.00 83.94 145 VAL A N 1
ATOM 1136 C CA . VAL A 1 145 ? 10.459 -7.590 -0.497 1.00 83.94 145 VAL A CA 1
ATOM 1137 C C . VAL A 1 145 ? 11.704 -8.281 0.050 1.00 83.94 145 VAL A C 1
ATOM 1139 O O . VAL A 1 145 ? 11.817 -8.454 1.259 1.00 83.94 145 VAL A O 1
ATOM 1142 N N . LYS A 1 146 ? 12.694 -8.569 -0.799 1.00 82.31 146 LYS A N 1
ATOM 1143 C CA . LYS A 1 146 ? 13.959 -9.171 -0.363 1.00 82.31 146 LYS A CA 1
ATOM 1144 C C . LYS A 1 146 ? 14.695 -8.309 0.671 1.00 82.31 146 LYS A C 1
ATOM 1146 O O . LYS A 1 146 ? 15.233 -8.834 1.641 1.00 82.31 146 LYS A O 1
ATOM 1151 N N . MET A 1 147 ? 14.687 -6.983 0.507 1.00 82.50 147 MET A N 1
ATOM 1152 C CA . MET A 1 147 ? 15.247 -6.059 1.506 1.00 82.50 147 MET A CA 1
ATOM 1153 C C . MET A 1 147 ? 14.534 -6.160 2.864 1.00 82.50 147 MET A C 1
ATOM 1155 O O . MET A 1 147 ? 15.189 -6.031 3.897 1.00 82.50 147 MET A O 1
ATOM 1159 N N . LEU A 1 148 ? 13.216 -6.391 2.869 1.00 77.81 148 LEU A N 1
ATOM 1160 C CA . LEU A 1 148 ? 12.434 -6.619 4.089 1.00 77.81 148 LEU A CA 1
ATOM 1161 C C . LEU A 1 148 ? 12.694 -8.004 4.701 1.00 77.81 148 LEU A C 1
ATOM 1163 O O . LEU A 1 148 ? 12.719 -8.158 5.916 1.00 77.81 148 LEU A O 1
ATOM 1167 N N . GLU A 1 149 ? 12.911 -9.030 3.888 1.00 79.44 149 GLU A N 1
ATOM 1168 C CA . GLU A 1 149 ? 13.268 -10.359 4.396 1.00 79.44 149 GLU A CA 1
ATOM 1169 C C . GLU A 1 149 ? 14.648 -10.340 5.074 1.00 79.44 149 GLU A C 1
ATOM 1171 O O . GLU A 1 149 ? 14.810 -10.848 6.186 1.00 79.44 149 GLU A O 1
ATOM 1176 N N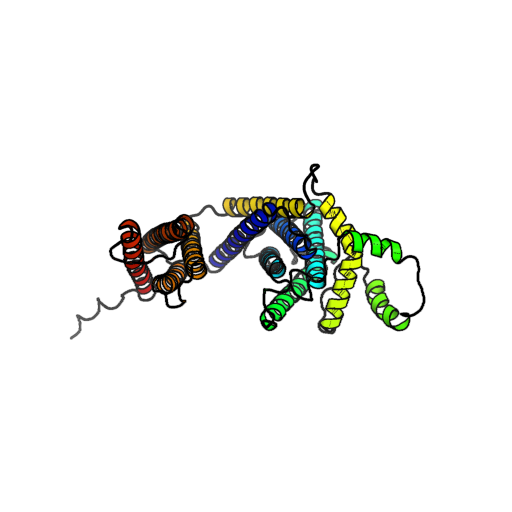 . GLU A 1 150 ? 15.629 -9.675 4.453 1.00 72.88 150 GLU A N 1
ATOM 1177 C CA . GLU A 1 150 ? 16.965 -9.470 5.025 1.00 72.88 150 GLU A CA 1
ATOM 1178 C C . GLU A 1 150 ? 16.918 -8.622 6.309 1.00 72.88 150 GLU A C 1
ATOM 1180 O O . GLU A 1 150 ? 17.699 -8.867 7.234 1.00 72.88 150 GLU A O 1
ATOM 1185 N N . SER A 1 151 ? 15.985 -7.664 6.411 1.00 67.12 151 SER A N 1
ATOM 1186 C CA . SER A 1 151 ? 15.822 -6.852 7.622 1.00 67.12 151 SER A CA 1
ATOM 1187 C C . SER A 1 151 ? 15.297 -7.630 8.818 1.00 67.12 151 SER A C 1
ATOM 1189 O O . SER A 1 151 ? 15.698 -7.354 9.948 1.00 67.12 151 SER A O 1
ATOM 1191 N N . VAL A 1 152 ? 14.431 -8.613 8.581 1.00 62.00 152 VAL A N 1
ATOM 1192 C CA . VAL A 1 152 ? 13.883 -9.483 9.628 1.00 62.00 152 VAL A CA 1
ATOM 1193 C C . VAL A 1 152 ? 14.901 -10.549 10.050 1.00 62.00 152 VAL A C 1
ATOM 1195 O O . VAL A 1 152 ? 14.986 -10.882 11.231 1.00 62.00 152 VAL A O 1
ATOM 1198 N N . ALA A 1 153 ? 15.721 -11.046 9.120 1.00 56.19 153 ALA A N 1
ATOM 1199 C CA . ALA A 1 153 ? 16.735 -12.066 9.397 1.00 56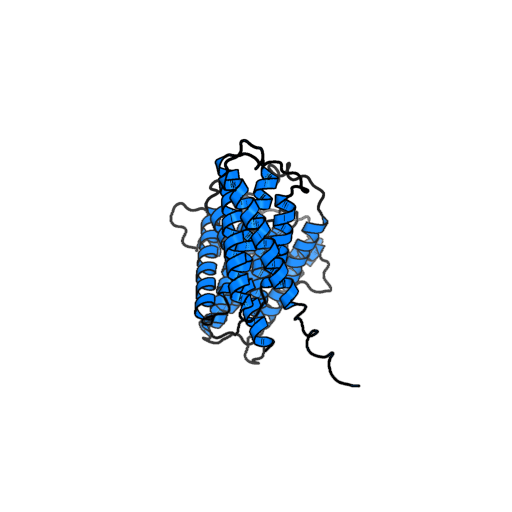.19 153 ALA A CA 1
ATOM 1200 C C . ALA A 1 153 ? 17.952 -11.550 10.200 1.00 56.19 153 ALA A C 1
ATOM 1202 O O . ALA A 1 153 ? 18.645 -12.340 10.837 1.00 56.19 153 ALA A O 1
ATOM 1203 N N . GLY A 1 154 ? 18.218 -10.237 10.198 1.00 52.88 154 GLY A N 1
ATOM 1204 C CA . GLY A 1 154 ? 19.355 -9.607 10.889 1.00 52.88 154 GLY A CA 1
ATOM 1205 C C . GLY A 1 154 ? 19.129 -9.226 12.362 1.00 52.88 154 GLY A C 1
ATOM 1206 O O . GLY A 1 154 ? 19.922 -8.461 12.913 1.00 52.88 154 GLY A O 1
ATOM 1207 N N . GLY A 1 155 ? 18.048 -9.695 12.996 1.00 39.72 155 GLY A N 1
ATOM 1208 C CA . GLY A 1 155 ? 17.612 -9.289 14.339 1.00 39.72 155 GLY A CA 1
ATOM 1209 C C . GLY A 1 155 ? 18.567 -9.681 15.474 1.00 39.72 155 GLY A C 1
ATOM 1210 O O . GLY A 1 155 ? 18.361 -10.692 16.139 1.00 39.72 155 GLY A O 1
ATOM 1211 N N . GLY A 1 156 ? 19.589 -8.857 15.721 1.00 35.53 156 GLY A N 1
ATOM 1212 C CA . GLY A 1 156 ? 20.537 -9.029 16.826 1.00 35.53 156 GLY A CA 1
ATOM 1213 C C . GLY A 1 156 ? 21.283 -7.765 17.265 1.00 35.53 156 GLY A C 1
ATOM 1214 O O . GLY A 1 156 ? 22.310 -7.887 17.926 1.00 35.53 156 GLY A O 1
ATOM 1215 N N . HIS A 1 157 ? 20.812 -6.559 16.929 1.00 32.88 157 HIS A N 1
ATOM 1216 C CA . HIS A 1 157 ? 21.403 -5.324 17.458 1.00 32.88 157 HIS A CA 1
ATOM 1217 C C . HIS A 1 157 ? 20.373 -4.485 18.218 1.00 32.88 157 HIS A C 1
ATOM 1219 O O . HIS A 1 157 ? 19.294 -4.182 17.712 1.00 32.88 157 HIS A O 1
ATOM 1225 N N . ASN A 1 158 ? 20.729 -4.179 19.471 1.00 32.38 158 ASN A N 1
ATOM 1226 C CA . ASN A 1 158 ? 19.936 -3.451 20.456 1.00 32.38 158 ASN A CA 1
ATOM 1227 C C . ASN A 1 158 ? 19.419 -2.114 19.910 1.00 32.38 158 ASN A C 1
ATOM 1229 O O . ASN A 1 158 ? 20.146 -1.359 19.270 1.00 32.38 158 ASN A O 1
ATOM 1233 N N . ILE A 1 159 ? 18.162 -1.820 20.242 1.00 40.81 159 ILE A N 1
ATOM 1234 C CA . ILE A 1 159 ? 17.397 -0.640 19.812 1.00 40.81 159 ILE A CA 1
ATOM 1235 C C . ILE A 1 159 ? 17.875 0.665 20.491 1.00 40.81 159 ILE A C 1
ATOM 1237 O O . ILE A 1 159 ? 17.443 1.746 20.104 1.00 40.81 159 ILE A O 1
ATOM 1241 N N . ASP A 1 160 ? 18.841 0.612 21.412 1.00 32.28 160 ASP A N 1
ATOM 1242 C CA . ASP A 1 160 ? 19.243 1.781 22.210 1.00 32.28 160 ASP A CA 1
ATOM 1243 C C . ASP A 1 160 ? 20.511 2.521 21.735 1.00 32.28 160 ASP A C 1
ATOM 1245 O O . ASP A 1 160 ? 20.904 3.506 22.356 1.00 32.28 160 ASP A O 1
ATOM 1249 N N . GLU A 1 161 ? 21.141 2.142 20.615 1.00 34.69 161 GLU A N 1
ATOM 1250 C CA . GLU A 1 161 ? 22.382 2.801 20.153 1.00 34.69 161 GLU A CA 1
ATOM 1251 C C . GLU A 1 161 ? 22.371 3.203 18.666 1.00 34.69 161 GLU A C 1
ATOM 1253 O O . GLU A 1 161 ? 23.319 2.960 17.928 1.00 34.69 161 GLU A O 1
ATOM 1258 N N . ILE A 1 162 ? 21.300 3.852 18.189 1.00 35.56 162 ILE A N 1
ATOM 1259 C CA . ILE A 1 162 ? 21.286 4.495 16.852 1.00 35.56 162 ILE A CA 1
ATOM 1260 C C . ILE A 1 162 ? 20.777 5.947 16.928 1.00 35.56 162 ILE A C 1
ATOM 1262 O O . ILE A 1 162 ? 20.161 6.476 16.008 1.00 35.56 162 ILE A O 1
ATOM 1266 N N . ALA A 1 163 ? 21.068 6.648 18.028 1.00 31.53 163 ALA A N 1
ATOM 1267 C CA . ALA A 1 163 ? 20.935 8.110 18.082 1.00 31.53 163 ALA A CA 1
ATOM 1268 C C . ALA A 1 163 ? 22.170 8.844 17.515 1.00 31.53 163 ALA A C 1
ATOM 1270 O O . ALA A 1 163 ? 22.186 10.072 17.425 1.00 31.53 163 ALA A O 1
ATOM 1271 N N . SER A 1 164 ? 23.214 8.122 17.101 1.00 32.53 164 SER A N 1
ATOM 1272 C CA . SER A 1 164 ? 24.487 8.751 16.747 1.00 32.53 164 SER A CA 1
ATOM 1273 C C . SER A 1 164 ? 25.316 7.931 15.764 1.00 32.53 164 SER A C 1
ATOM 1275 O O . SER A 1 164 ? 26.462 7.596 16.044 1.00 32.53 164 SER A O 1
ATOM 1277 N N . THR A 1 165 ? 24.796 7.642 14.567 1.00 30.44 165 THR A N 1
ATOM 1278 C CA . THR A 1 165 ? 25.687 7.443 13.410 1.00 30.44 165 THR A CA 1
ATOM 1279 C C . THR A 1 165 ? 25.003 7.747 12.076 1.00 30.44 165 THR A C 1
ATOM 1281 O O . THR A 1 165 ? 23.937 7.234 11.759 1.00 30.44 165 THR A O 1
ATOM 1284 N N . THR A 1 166 ? 25.679 8.595 11.298 1.00 33.97 166 THR A N 1
ATOM 1285 C CA . THR A 1 166 ? 25.440 8.928 9.883 1.00 33.97 166 THR A CA 1
ATOM 1286 C C . THR A 1 166 ? 24.209 9.782 9.568 1.00 33.97 166 THR A C 1
ATOM 1288 O O . THR A 1 166 ? 23.391 9.476 8.706 1.00 33.97 166 THR A O 1
ATOM 1291 N N . GLY A 1 167 ? 24.153 10.955 10.201 1.00 33.34 167 GLY A N 1
ATOM 1292 C CA . GLY A 1 167 ? 23.505 12.118 9.600 1.00 33.34 167 GLY A CA 1
ATOM 1293 C C . GLY A 1 167 ? 24.345 12.644 8.437 1.00 33.34 167 GLY A C 1
ATOM 1294 O O . GLY A 1 167 ? 25.158 13.538 8.639 1.00 33.34 167 GLY A O 1
ATOM 1295 N N . GLY A 1 168 ? 24.153 12.092 7.239 1.00 31.89 168 GLY A N 1
ATOM 1296 C CA . GLY A 1 168 ? 24.469 12.815 6.010 1.00 31.89 168 GLY A CA 1
ATOM 1297 C C . GLY A 1 168 ? 23.375 13.854 5.799 1.00 31.89 168 GLY A C 1
ATOM 1298 O O . GLY A 1 168 ? 22.224 13.501 5.546 1.00 31.89 168 GLY A O 1
ATOM 1299 N N . SER A 1 169 ? 23.704 15.129 5.981 1.00 41.56 169 SER A N 1
ATOM 1300 C CA . SER A 1 169 ? 22.781 16.223 5.699 1.00 41.56 169 SER A CA 1
ATOM 1301 C C . SER A 1 169 ? 22.455 16.230 4.203 1.00 41.56 169 SER A C 1
ATOM 1303 O O . SER A 1 169 ? 23.312 15.937 3.373 1.00 41.56 169 SER A O 1
ATOM 1305 N N . ILE A 1 170 ? 21.240 16.633 3.822 1.00 39.75 170 ILE A N 1
ATOM 1306 C CA . ILE A 1 170 ? 20.886 16.934 2.417 1.00 39.75 170 ILE A CA 1
ATOM 1307 C C . ILE A 1 170 ? 21.900 17.923 1.803 1.00 39.75 170 ILE A C 1
ATOM 1309 O O . ILE A 1 170 ? 22.205 17.864 0.610 1.00 39.75 170 ILE A O 1
ATOM 1313 N N . LEU A 1 171 ? 22.490 18.779 2.645 1.00 37.47 171 LEU A N 1
ATOM 1314 C CA . LEU A 1 171 ? 23.563 19.699 2.286 1.00 37.47 171 LEU A CA 1
ATOM 1315 C C . LEU A 1 171 ? 24.852 18.976 1.852 1.00 37.47 171 LEU A C 1
ATOM 1317 O O . LEU A 1 171 ? 25.549 19.467 0.972 1.00 37.47 171 LEU A O 1
ATOM 1321 N N . ASP A 1 172 ? 25.144 17.793 2.393 1.00 41.16 172 ASP A N 1
ATOM 1322 C CA . ASP A 1 172 ? 26.335 17.012 2.049 1.00 41.16 172 ASP A CA 1
ATOM 1323 C C . ASP A 1 172 ? 26.212 16.393 0.654 1.00 41.16 172 ASP A C 1
ATOM 1325 O O . ASP A 1 172 ? 27.186 16.381 -0.095 1.00 41.16 172 ASP A O 1
ATOM 1329 N N . VAL A 1 173 ? 25.015 15.960 0.240 1.00 43.47 173 VAL A N 1
ATOM 1330 C CA . VAL A 1 173 ? 24.763 15.468 -1.130 1.00 43.47 173 VAL A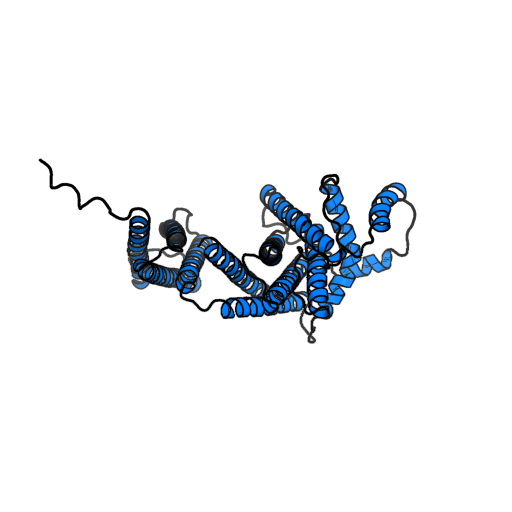 CA 1
ATOM 1331 C C . VAL A 1 173 ? 24.898 16.606 -2.151 1.00 43.47 173 VAL A C 1
ATOM 1333 O O . VAL A 1 173 ? 25.544 16.427 -3.187 1.00 43.47 173 VAL A O 1
ATOM 1336 N N . LEU A 1 174 ? 24.372 17.796 -1.829 1.00 36.41 174 LEU A N 1
ATOM 1337 C CA . LEU A 1 174 ? 24.519 19.007 -2.649 1.00 36.41 174 LEU A CA 1
ATOM 1338 C C . LEU A 1 174 ? 25.985 19.473 -2.734 1.00 36.41 174 LEU A C 1
ATOM 1340 O O . LEU A 1 174 ? 26.467 19.816 -3.814 1.00 36.41 174 LEU A O 1
ATOM 1344 N N . ASN A 1 175 ? 26.729 19.410 -1.628 1.00 39.91 175 ASN A N 1
ATOM 1345 C CA . ASN A 1 175 ? 28.143 19.790 -1.583 1.00 39.91 175 ASN A CA 1
ATOM 1346 C C . ASN A 1 175 ? 29.052 18.771 -2.296 1.00 39.91 175 ASN A C 1
ATOM 1348 O O . ASN A 1 175 ? 29.982 19.161 -3.005 1.00 39.91 175 ASN A O 1
ATOM 1352 N N . THR A 1 176 ? 28.752 17.472 -2.197 1.00 42.34 176 THR A N 1
ATOM 1353 C CA . THR A 1 176 ? 29.512 16.402 -2.872 1.00 42.34 176 THR A CA 1
ATOM 1354 C C . THR A 1 176 ? 29.368 16.476 -4.397 1.00 42.34 176 THR A C 1
ATOM 1356 O O . THR A 1 176 ? 30.298 16.120 -5.127 1.00 42.34 176 THR A O 1
ATOM 1359 N N . HIS A 1 177 ? 28.226 16.959 -4.901 1.00 41.09 177 HIS A N 1
ATOM 1360 C CA . HIS A 1 177 ? 28.016 17.180 -6.333 1.00 41.09 177 HIS A CA 1
ATOM 1361 C C . HIS A 1 177 ? 28.922 18.300 -6.878 1.00 41.09 177 HIS A C 1
ATOM 1363 O O . HIS A 1 177 ? 29.508 18.145 -7.948 1.00 41.09 177 HIS A O 1
ATOM 1369 N N . ASN A 1 178 ? 29.144 19.364 -6.097 1.00 36.72 178 ASN A N 1
ATOM 1370 C CA . ASN A 1 178 ? 30.047 20.461 -6.466 1.00 36.72 178 ASN A CA 1
ATOM 1371 C C . ASN A 1 178 ? 31.539 20.077 -6.390 1.00 36.72 178 ASN A C 1
ATOM 1373 O O . ASN A 1 178 ? 32.349 20.601 -7.151 1.00 36.72 178 ASN A O 1
ATOM 1377 N N . GLN A 1 179 ? 31.917 19.128 -5.526 1.00 40.78 179 GLN A N 1
ATOM 1378 C CA . GLN A 1 179 ? 33.314 18.689 -5.366 1.00 40.78 179 GLN A CA 1
ATOM 1379 C C . GLN A 1 179 ? 33.799 17.683 -6.425 1.00 40.78 179 GLN A C 1
ATOM 1381 O O . GLN A 1 179 ? 34.999 17.584 -6.671 1.00 40.78 179 GLN A O 1
ATOM 1386 N N . LYS A 1 180 ? 32.906 16.966 -7.123 1.00 45.28 180 LYS A N 1
ATOM 1387 C CA . LYS A 1 180 ? 33.296 15.962 -8.140 1.00 45.28 180 LYS A CA 1
ATOM 1388 C C . LYS A 1 180 ? 33.799 16.541 -9.477 1.00 45.28 180 LYS A C 1
ATOM 1390 O O . LYS A 1 180 ? 34.088 15.767 -10.389 1.00 45.28 180 LYS A O 1
ATOM 1395 N N . ILE A 1 181 ? 33.981 17.860 -9.583 1.00 45.06 181 ILE A N 1
ATOM 1396 C CA . ILE A 1 181 ? 34.622 18.523 -10.737 1.00 45.06 181 ILE A CA 1
ATOM 1397 C C . ILE A 1 181 ? 36.161 18.590 -10.602 1.00 45.06 181 ILE A C 1
ATOM 1399 O O . ILE A 1 181 ? 36.853 18.821 -11.591 1.00 45.06 181 ILE A O 1
ATOM 1403 N N . GLN A 1 182 ? 36.739 18.274 -9.440 1.00 41.75 182 GLN A N 1
ATOM 1404 C CA . GLN A 1 182 ? 38.195 18.192 -9.270 1.00 41.75 182 GLN A CA 1
ATOM 1405 C C . GLN A 1 182 ? 38.578 16.986 -8.408 1.00 41.75 182 GLN A C 1
ATOM 1407 O O . GLN A 1 182 ? 38.590 17.072 -7.191 1.00 41.75 182 GLN A O 1
ATOM 1412 N N . ASP A 1 183 ? 38.844 15.838 -9.037 1.00 32.03 183 ASP A N 1
ATOM 1413 C CA . ASP A 1 183 ? 40.120 15.132 -8.843 1.00 32.03 183 ASP A CA 1
ATOM 1414 C C . ASP A 1 183 ? 40.175 13.790 -9.581 1.00 32.03 183 ASP A C 1
ATOM 1416 O O . ASP A 1 183 ? 39.285 12.932 -9.538 1.00 32.03 183 ASP A O 1
ATOM 1420 N N . GLY A 1 184 ? 41.278 13.616 -10.305 1.00 41.19 184 GLY A N 1
ATOM 1421 C CA . GLY A 1 184 ? 41.550 12.459 -11.136 1.00 41.19 184 GLY A CA 1
ATOM 1422 C C . GLY A 1 184 ? 42.400 11.388 -10.450 1.00 41.19 184 GLY A C 1
ATOM 1423 O O . GLY A 1 184 ? 43.253 11.649 -9.609 1.00 41.19 184 GLY A O 1
ATOM 1424 N N . ARG A 1 185 ? 42.279 10.182 -11.024 1.00 39.00 185 ARG A N 1
ATOM 1425 C CA . ARG A 1 185 ? 43.406 9.300 -11.405 1.00 39.00 185 ARG A CA 1
ATOM 1426 C C . ARG A 1 185 ? 43.678 7.989 -10.650 1.00 39.00 185 ARG A C 1
ATOM 1428 O O . ARG A 1 185 ? 44.632 7.325 -11.037 1.00 39.00 185 ARG A O 1
ATOM 1435 N N . LYS A 1 186 ? 42.837 7.498 -9.725 1.00 37.41 186 LYS A N 1
ATOM 1436 C CA . LYS A 1 186 ? 43.067 6.151 -9.119 1.00 37.41 186 LYS A CA 1
ATOM 1437 C C . LYS A 1 186 ? 42.022 5.048 -9.373 1.00 37.41 186 LYS A C 1
ATOM 1439 O O . LYS A 1 186 ? 42.356 3.882 -9.216 1.00 37.41 186 LYS A O 1
ATOM 1444 N N . ASN A 1 187 ? 40.832 5.348 -9.906 1.00 40.81 187 ASN A N 1
ATOM 1445 C CA . ASN A 1 187 ? 39.747 4.349 -10.059 1.00 40.81 187 ASN A CA 1
ATOM 1446 C C . ASN A 1 187 ? 39.503 3.829 -11.491 1.00 40.81 187 ASN A C 1
ATOM 1448 O O . ASN A 1 187 ? 38.409 3.354 -11.786 1.00 40.81 187 ASN A O 1
ATOM 1452 N N . LYS A 1 188 ? 40.486 3.906 -12.397 1.00 39.56 188 LYS A N 1
ATOM 1453 C CA . LYS A 1 188 ? 40.255 3.714 -13.844 1.00 39.56 188 LYS A CA 1
ATOM 1454 C C . LYS A 1 188 ? 39.632 2.347 -14.200 1.00 39.56 188 LYS A C 1
ATOM 1456 O O . LYS A 1 188 ? 38.610 2.321 -14.857 1.00 39.56 188 LYS A O 1
ATOM 1461 N N . ARG A 1 189 ? 40.136 1.227 -13.662 1.00 37.34 189 ARG A N 1
ATOM 1462 C CA . ARG A 1 189 ? 39.678 -0.129 -14.057 1.00 37.34 189 ARG A CA 1
ATOM 1463 C C . ARG A 1 189 ? 38.335 -0.593 -13.464 1.00 37.34 189 ARG A C 1
ATOM 1465 O O . ARG A 1 189 ? 37.703 -1.465 -14.047 1.00 37.34 189 ARG A O 1
ATOM 1472 N N . LYS A 1 190 ? 37.898 -0.052 -12.317 1.00 40.97 190 LYS A N 1
ATOM 1473 C CA . LYS A 1 190 ? 36.606 -0.407 -11.679 1.00 40.97 190 LYS A CA 1
ATOM 1474 C C . LYS A 1 190 ? 35.465 0.481 -12.190 1.00 40.97 190 LYS A C 1
ATOM 1476 O O . LYS A 1 190 ? 34.351 0.010 -12.390 1.00 40.97 190 LYS A O 1
ATOM 1481 N N . ARG A 1 191 ? 35.800 1.740 -12.502 1.00 42.44 191 ARG A N 1
ATOM 1482 C CA . ARG A 1 191 ? 34.914 2.710 -13.148 1.00 42.44 191 ARG A CA 1
ATOM 1483 C C . ARG A 1 191 ? 34.482 2.224 -14.534 1.00 42.44 191 ARG A C 1
ATOM 1485 O O . ARG A 1 191 ? 33.324 2.396 -14.860 1.00 42.44 191 ARG A O 1
ATOM 1492 N N . ASP A 1 192 ? 35.344 1.533 -15.282 1.00 43.34 192 ASP A N 1
ATOM 1493 C CA . ASP A 1 192 ? 35.030 1.086 -16.647 1.00 43.34 192 ASP A CA 1
ATOM 1494 C C . ASP A 1 192 ? 33.845 0.092 -16.733 1.00 43.34 192 ASP A C 1
ATOM 1496 O O . ASP A 1 192 ? 33.059 0.201 -17.664 1.00 43.34 192 ASP A O 1
ATOM 1500 N N . LYS A 1 193 ? 33.618 -0.819 -15.765 1.00 45.22 193 LYS A N 1
ATOM 1501 C CA . LYS A 1 193 ? 32.414 -1.695 -15.765 1.00 45.22 193 LYS A CA 1
ATOM 1502 C C . LYS A 1 193 ? 31.146 -0.978 -15.274 1.00 45.22 193 LYS A C 1
ATOM 1504 O O . LYS A 1 193 ? 30.067 -1.174 -15.824 1.00 45.22 193 LYS A O 1
ATOM 1509 N N . GLU A 1 194 ? 31.278 -0.118 -14.265 1.00 47.50 194 GLU A N 1
ATOM 1510 C CA . GLU A 1 194 ? 30.177 0.696 -13.720 1.00 47.50 194 GLU A CA 1
ATOM 1511 C C . GLU A 1 194 ? 29.748 1.844 -14.652 1.00 47.50 194 GLU A C 1
ATOM 1513 O O . GLU A 1 194 ? 28.651 2.390 -14.516 1.00 47.50 194 GLU A O 1
ATOM 1518 N N . ASP A 1 195 ? 30.639 2.266 -15.546 1.00 51.94 195 ASP A N 1
ATOM 1519 C CA . ASP A 1 195 ? 30.411 3.239 -16.612 1.00 51.94 195 ASP A CA 1
ATOM 1520 C C . ASP A 1 195 ? 29.810 2.547 -17.844 1.00 51.94 195 ASP A C 1
ATOM 1522 O O . ASP A 1 195 ? 29.002 3.153 -18.528 1.00 51.94 195 ASP A O 1
ATOM 1526 N N . VAL A 1 196 ? 30.083 1.254 -18.073 1.00 50.78 196 VAL A N 1
ATOM 1527 C CA . VAL A 1 196 ? 29.414 0.453 -19.118 1.00 50.78 196 VAL A CA 1
ATOM 1528 C C . VAL A 1 196 ? 27.917 0.292 -18.845 1.00 50.78 196 VAL A C 1
ATOM 1530 O O . VAL A 1 196 ? 27.138 0.533 -19.758 1.00 50.78 196 VAL A O 1
ATOM 1533 N N . LEU A 1 197 ? 27.482 -0.018 -17.616 1.00 48.00 197 LEU A N 1
ATOM 1534 C CA . LEU A 1 197 ? 26.042 -0.115 -17.296 1.00 48.00 197 LEU A CA 1
ATOM 1535 C C . LEU A 1 197 ? 25.309 1.228 -17.462 1.00 48.00 197 LEU A C 1
ATOM 1537 O O . LEU A 1 197 ? 24.209 1.265 -18.004 1.00 48.00 197 LEU A O 1
ATOM 1541 N N . GLY A 1 198 ? 25.947 2.334 -17.065 1.00 51.31 198 GLY A N 1
ATOM 1542 C CA . GLY A 1 198 ? 25.411 3.682 -17.279 1.00 51.31 198 GLY A CA 1
ATOM 1543 C C . GLY A 1 198 ? 25.447 4.140 -18.743 1.00 51.31 198 GLY A C 1
ATOM 1544 O O . GLY A 1 198 ? 24.563 4.876 -19.167 1.00 51.31 198 GLY A O 1
ATOM 1545 N N . LYS A 1 199 ? 26.440 3.697 -19.528 1.00 50.81 199 LYS A N 1
ATOM 1546 C CA . LYS A 1 199 ? 26.591 4.019 -20.959 1.00 50.81 199 LYS A CA 1
ATOM 1547 C C . LYS A 1 199 ? 25.697 3.186 -21.874 1.00 50.81 199 LYS A C 1
ATOM 1549 O O . LYS A 1 199 ? 25.347 3.677 -22.939 1.00 50.81 199 LYS A O 1
ATOM 1554 N N . LEU A 1 200 ? 25.355 1.951 -21.496 1.00 40.91 200 LEU A N 1
ATOM 1555 C CA . LEU A 1 200 ? 24.504 1.074 -22.311 1.00 40.91 200 LEU A CA 1
ATOM 1556 C C . LEU A 1 200 ? 23.007 1.391 -22.165 1.00 40.91 200 LEU A C 1
ATOM 1558 O O . LEU A 1 200 ? 22.266 1.174 -23.115 1.00 40.91 200 LEU A O 1
ATOM 1562 N N . TRP A 1 201 ? 22.571 1.888 -21.000 1.00 51.38 201 TRP A N 1
ATOM 1563 C CA . TRP A 1 201 ? 21.144 2.031 -20.666 1.00 51.38 201 TRP A CA 1
ATOM 1564 C C . TRP A 1 201 ? 20.715 3.421 -20.166 1.00 51.38 201 TRP A C 1
ATOM 1566 O O . TRP A 1 201 ? 19.519 3.686 -20.065 1.00 51.38 201 TRP A O 1
ATOM 1576 N N . GLY A 1 202 ? 21.659 4.320 -19.870 1.00 61.50 202 GLY A N 1
ATOM 1577 C CA . GLY A 1 202 ? 21.366 5.626 -19.275 1.00 61.50 202 GLY A CA 1
ATOM 1578 C C . GLY A 1 202 ? 21.039 5.555 -17.775 1.00 61.50 202 GLY A C 1
ATOM 1579 O O . GLY A 1 202 ? 20.793 4.491 -17.213 1.00 61.50 202 GLY A O 1
ATOM 1580 N N . TRP A 1 203 ? 21.064 6.709 -17.100 1.00 73.44 203 TRP A N 1
ATOM 1581 C CA . TRP A 1 203 ? 20.692 6.838 -15.677 1.00 73.44 203 TRP A CA 1
ATOM 1582 C C . TRP A 1 203 ? 19.255 7.329 -15.473 1.00 73.44 203 TRP A C 1
ATOM 1584 O O . TRP A 1 203 ? 18.840 7.556 -14.338 1.00 73.44 203 TRP A O 1
ATOM 1594 N N . GLU A 1 204 ? 18.507 7.506 -16.560 1.00 72.31 204 GLU A N 1
ATOM 1595 C CA . GLU A 1 204 ? 17.167 8.095 -16.541 1.00 72.31 204 GLU A CA 1
ATOM 1596 C C . GLU A 1 204 ? 16.114 7.129 -15.981 1.00 72.31 204 GLU A C 1
ATOM 1598 O O . GLU A 1 204 ? 15.202 7.557 -15.270 1.00 72.31 204 GLU A O 1
ATOM 1603 N N . ARG A 1 205 ? 16.277 5.821 -16.225 1.00 76.06 205 ARG A N 1
ATOM 1604 C CA . ARG A 1 205 ? 15.361 4.763 -15.775 1.00 76.06 205 ARG A CA 1
ATOM 1605 C C . ARG A 1 205 ? 16.036 3.773 -14.839 1.00 76.06 205 ARG A C 1
ATOM 1607 O O . ARG A 1 205 ? 17.242 3.536 -14.922 1.00 76.06 205 ARG A O 1
ATOM 1614 N N . LEU A 1 206 ? 15.240 3.207 -13.936 1.00 81.00 206 LEU A N 1
ATOM 1615 C CA . LEU A 1 206 ? 15.703 2.169 -13.026 1.00 81.00 206 LEU A CA 1
ATOM 1616 C C . LEU A 1 206 ? 15.836 0.846 -13.789 1.00 81.00 206 LEU A C 1
ATOM 1618 O O . LEU A 1 206 ? 14.888 0.391 -14.425 1.00 81.00 206 LEU A O 1
ATOM 1622 N N . LEU A 1 207 ? 17.005 0.211 -13.710 1.00 78.94 207 LEU A N 1
ATOM 1623 C CA . LEU A 1 207 ? 17.217 -1.100 -14.309 1.00 78.94 207 LEU A CA 1
ATOM 1624 C C . LEU A 1 207 ? 16.627 -2.188 -13.416 1.00 78.94 207 LEU A C 1
ATOM 1626 O O . LEU A 1 207 ? 16.906 -2.197 -12.218 1.00 78.94 207 LEU A O 1
ATOM 1630 N N . PRO A 1 208 ? 15.864 -3.135 -13.981 1.00 73.62 208 PRO A N 1
ATOM 1631 C CA . PRO A 1 208 ? 15.364 -4.254 -13.211 1.00 73.62 208 PRO A CA 1
ATOM 1632 C C . PRO A 1 208 ? 16.503 -5.200 -12.825 1.00 73.62 208 PRO A C 1
ATOM 1634 O O . PRO A 1 208 ? 17.397 -5.466 -13.633 1.00 73.62 208 PRO A O 1
ATOM 1637 N N . LEU A 1 209 ? 16.415 -5.806 -11.638 1.00 69.38 209 LEU A N 1
ATOM 1638 C CA . LEU A 1 209 ? 17.297 -6.915 -11.279 1.00 69.38 209 LEU A CA 1
ATOM 1639 C C . LEU A 1 209 ? 17.134 -8.047 -12.309 1.00 69.38 209 LEU A C 1
ATOM 1641 O O . LEU A 1 209 ? 16.020 -8.467 -12.636 1.00 69.38 209 LEU A O 1
ATOM 1645 N N . SER A 1 210 ? 18.249 -8.514 -12.868 1.00 69.69 210 SER A N 1
ATOM 1646 C CA . SER A 1 210 ? 18.282 -9.678 -13.757 1.00 69.69 210 SER A CA 1
ATOM 1647 C C . SER A 1 210 ? 18.868 -10.868 -13.005 1.00 69.69 210 SER A C 1
ATOM 1649 O O . SER A 1 210 ? 19.698 -10.678 -12.119 1.00 69.69 210 SER A O 1
ATOM 1651 N N . GLY A 1 211 ? 18.448 -12.087 -13.356 1.00 58.47 211 GLY A N 1
ATOM 1652 C CA . GLY A 1 211 ? 18.914 -13.307 -12.683 1.00 58.47 211 GLY A CA 1
ATOM 1653 C C . GLY A 1 211 ? 20.422 -13.562 -12.801 1.00 58.47 211 GLY A C 1
ATOM 1654 O O . GLY A 1 211 ? 20.949 -14.400 -12.084 1.00 58.47 211 GLY A O 1
ATOM 1655 N N . GLU A 1 212 ? 21.115 -12.834 -13.679 1.00 66.19 212 GLU A N 1
ATOM 1656 C CA . GLU A 1 212 ? 22.561 -12.933 -13.900 1.00 66.19 212 GLU A CA 1
ATOM 1657 C C . GLU A 1 212 ? 23.376 -11.957 -13.029 1.00 66.19 212 GLU A C 1
ATOM 1659 O O . GLU A 1 212 ? 24.605 -12.008 -13.035 1.00 66.19 212 GLU A O 1
ATOM 1664 N N . VAL A 1 213 ? 22.718 -11.047 -12.297 1.00 70.81 213 VAL A N 1
ATOM 1665 C CA . VAL A 1 213 ? 23.382 -10.019 -11.482 1.00 70.81 213 VAL A CA 1
ATOM 1666 C C . VAL A 1 213 ? 23.298 -10.373 -10.002 1.00 70.81 213 VAL A C 1
ATOM 1668 O O . VAL A 1 213 ? 22.217 -10.515 -9.434 1.00 70.81 213 VAL A O 1
ATOM 1671 N N . GLU A 1 214 ? 24.462 -10.443 -9.360 1.00 76.62 214 GLU A N 1
ATOM 1672 C CA . GLU A 1 214 ? 24.586 -10.639 -7.917 1.00 76.62 214 GLU A CA 1
ATOM 1673 C C . GLU A 1 214 ? 23.917 -9.507 -7.123 1.00 76.62 214 GLU A C 1
ATOM 1675 O O . GLU A 1 214 ? 24.062 -8.321 -7.438 1.00 76.62 214 GLU A O 1
ATOM 1680 N N . TRP A 1 215 ? 23.244 -9.864 -6.025 1.00 78.06 215 TRP A N 1
ATOM 1681 C CA . TRP A 1 215 ? 22.503 -8.917 -5.178 1.00 78.06 215 TRP A CA 1
ATOM 1682 C C . TRP A 1 215 ? 23.366 -7.746 -4.697 1.00 78.06 215 TRP A C 1
ATOM 1684 O O . TRP A 1 215 ? 22.962 -6.589 -4.778 1.00 78.06 215 TRP A O 1
ATOM 1694 N N . SER A 1 216 ? 24.594 -8.037 -4.261 1.00 75.12 216 SER A N 1
ATOM 1695 C CA . SER A 1 216 ? 25.516 -7.012 -3.762 1.00 75.12 216 SER A CA 1
ATOM 1696 C C . SER A 1 216 ? 25.935 -6.000 -4.835 1.00 75.12 216 SER A C 1
ATOM 1698 O O . SER A 1 216 ? 26.182 -4.835 -4.522 1.00 75.12 216 SER A O 1
ATOM 1700 N N . ASP A 1 217 ? 26.003 -6.414 -6.101 1.00 75.06 217 ASP A N 1
ATOM 1701 C CA . ASP A 1 217 ? 26.336 -5.527 -7.214 1.00 75.06 217 ASP A CA 1
ATOM 1702 C C . ASP A 1 217 ? 25.120 -4.713 -7.653 1.00 75.06 217 ASP A C 1
ATOM 1704 O O . ASP A 1 217 ? 25.253 -3.532 -7.983 1.00 75.06 217 ASP A O 1
ATOM 1708 N N . TYR A 1 218 ? 23.924 -5.293 -7.552 1.00 77.19 218 TYR A N 1
ATOM 1709 C CA . TYR A 1 218 ? 22.684 -4.561 -7.760 1.00 77.19 218 TYR A CA 1
ATOM 1710 C C . TYR A 1 218 ? 22.451 -3.484 -6.688 1.00 77.19 218 TYR A C 1
ATOM 1712 O O . TYR A 1 218 ? 22.095 -2.359 -7.030 1.00 77.19 218 TYR A O 1
ATOM 1720 N N . CYS A 1 219 ? 22.743 -3.754 -5.412 1.00 75.00 219 CYS A N 1
ATOM 1721 C CA . CYS A 1 219 ? 22.678 -2.733 -4.358 1.00 75.00 219 CYS A CA 1
ATOM 1722 C C . CYS A 1 219 ? 23.628 -1.553 -4.634 1.00 75.00 219 CYS A C 1
ATOM 1724 O O . CYS A 1 219 ? 23.218 -0.399 -4.524 1.00 75.00 219 CYS A O 1
ATOM 1726 N N . LYS A 1 220 ? 24.860 -1.812 -5.097 1.00 78.75 220 LYS A N 1
ATOM 1727 C CA . LYS A 1 220 ? 25.794 -0.744 -5.516 1.00 78.75 220 LYS A CA 1
ATOM 1728 C C . LYS A 1 220 ? 25.267 0.045 -6.715 1.00 78.75 220 LYS A C 1
ATOM 1730 O O . LYS A 1 220 ? 25.446 1.262 -6.788 1.00 78.75 220 LYS A O 1
ATOM 1735 N N . TYR A 1 221 ? 24.622 -0.634 -7.666 1.00 81.88 221 TYR A N 1
ATOM 1736 C CA . TYR A 1 221 ? 23.941 0.033 -8.773 1.00 81.88 221 TYR A CA 1
ATOM 1737 C C . TYR A 1 221 ? 22.836 0.964 -8.259 1.00 81.88 221 TYR A C 1
ATOM 1739 O O . TYR A 1 221 ? 22.805 2.125 -8.663 1.00 81.88 221 TYR A O 1
ATOM 1747 N N . LEU A 1 222 ? 21.988 0.496 -7.338 1.00 79.19 222 LEU A N 1
ATOM 1748 C CA . LEU A 1 222 ? 20.922 1.292 -6.729 1.00 79.19 222 LEU A CA 1
ATOM 1749 C C . LEU A 1 222 ? 21.472 2.528 -6.012 1.00 79.19 222 LEU A C 1
ATOM 1751 O O . LEU A 1 222 ? 20.956 3.627 -6.204 1.00 79.19 222 LEU A O 1
ATOM 1755 N N . GLU A 1 223 ? 22.561 2.391 -5.257 1.00 78.25 223 GLU A N 1
ATOM 1756 C CA . GLU A 1 223 ? 23.231 3.533 -4.627 1.00 78.25 223 GLU A CA 1
ATOM 1757 C C . GLU A 1 223 ? 23.699 4.567 -5.655 1.00 78.25 223 GLU A C 1
ATOM 1759 O O . GLU A 1 223 ? 23.507 5.774 -5.483 1.00 78.25 223 GLU A O 1
ATOM 1764 N N . LYS A 1 224 ? 24.311 4.119 -6.755 1.00 79.19 224 LYS A N 1
ATOM 1765 C CA . LYS A 1 224 ? 24.764 5.018 -7.820 1.00 79.19 224 LYS A CA 1
ATOM 1766 C C . LYS A 1 224 ? 23.586 5.665 -8.550 1.00 79.19 224 LYS A C 1
ATOM 1768 O O . LYS A 1 224 ? 23.623 6.871 -8.783 1.00 79.19 224 LYS A O 1
ATOM 1773 N N . TYR A 1 225 ? 22.545 4.894 -8.852 1.00 81.12 225 TYR A N 1
ATOM 1774 C CA . TYR A 1 225 ? 21.307 5.383 -9.452 1.00 81.12 225 TYR A CA 1
ATOM 1775 C C . TYR A 1 225 ? 20.677 6.475 -8.589 1.00 81.12 225 TYR A C 1
ATOM 1777 O O . TYR A 1 225 ? 20.375 7.557 -9.098 1.00 81.12 225 TYR A O 1
ATOM 1785 N N . TYR A 1 226 ? 20.563 6.227 -7.281 1.00 78.81 226 TYR A N 1
ATOM 1786 C CA . TYR A 1 226 ? 20.064 7.201 -6.320 1.00 78.81 226 TYR A CA 1
ATOM 1787 C C . TYR A 1 226 ? 20.912 8.470 -6.335 1.00 78.81 226 TYR A C 1
ATOM 1789 O O . TYR A 1 226 ? 20.380 9.553 -6.525 1.00 78.81 226 TYR A O 1
ATOM 1797 N N . ASN A 1 227 ? 22.237 8.355 -6.233 1.00 76.75 227 ASN A N 1
ATOM 1798 C CA . ASN A 1 227 ? 23.124 9.520 -6.214 1.00 76.75 227 ASN A CA 1
ATOM 1799 C C . ASN A 1 227 ? 23.035 10.392 -7.479 1.00 76.75 227 ASN A C 1
ATOM 1801 O O . ASN A 1 227 ? 23.230 11.603 -7.398 1.00 76.75 227 ASN A O 1
ATOM 1805 N N . VAL A 1 228 ? 22.757 9.797 -8.642 1.00 76.94 228 VAL A N 1
ATOM 1806 C CA . VAL A 1 228 ? 22.574 10.538 -9.901 1.00 76.94 228 VAL A CA 1
ATOM 1807 C C . VAL A 1 228 ? 21.193 11.198 -9.969 1.00 76.94 228 VAL A C 1
ATOM 1809 O O . VAL A 1 228 ? 21.072 12.313 -10.466 1.00 76.94 228 VAL A O 1
ATOM 1812 N N . ASN A 1 229 ? 20.157 10.537 -9.448 1.00 76.12 229 ASN A N 1
ATOM 1813 C CA . ASN A 1 229 ? 18.765 10.967 -9.598 1.00 76.12 229 ASN A CA 1
ATOM 1814 C C . ASN A 1 229 ? 18.204 11.736 -8.396 1.00 76.12 229 ASN A C 1
ATOM 1816 O O . ASN A 1 229 ? 17.146 12.351 -8.517 1.00 76.12 229 ASN A O 1
ATOM 1820 N N . ALA A 1 230 ? 18.896 11.732 -7.255 1.00 70.88 230 ALA A N 1
ATOM 1821 C CA . ALA A 1 230 ? 18.420 12.314 -6.005 1.00 70.88 230 ALA A CA 1
ATOM 1822 C C . ALA A 1 230 ? 18.097 13.801 -6.145 1.00 70.88 230 ALA A C 1
ATOM 1824 O O . ALA A 1 230 ? 17.111 14.254 -5.581 1.00 70.88 230 ALA A O 1
ATOM 1825 N N . VAL A 1 231 ? 18.892 14.560 -6.906 1.00 69.00 231 VAL A N 1
ATOM 1826 C CA . VAL A 1 231 ? 18.663 16.002 -7.078 1.00 69.00 231 VAL A CA 1
ATOM 1827 C C . VAL A 1 231 ? 17.370 16.263 -7.847 1.00 69.00 231 VAL A C 1
ATOM 1829 O O . VAL A 1 231 ? 16.538 17.006 -7.347 1.00 69.00 231 VAL A O 1
ATOM 1832 N N . SER A 1 232 ? 17.164 15.611 -8.998 1.00 69.94 232 SER A N 1
ATOM 1833 C CA . SER A 1 232 ? 15.908 15.719 -9.763 1.00 69.94 232 SER A CA 1
ATOM 1834 C C . SER A 1 232 ? 14.716 15.270 -8.923 1.00 69.94 232 SER A C 1
ATOM 1836 O O . SER A 1 232 ? 13.748 16.009 -8.814 1.00 69.94 232 SER A O 1
ATOM 1838 N N . PHE A 1 233 ? 14.838 14.132 -8.237 1.00 68.50 233 PHE A N 1
ATOM 1839 C CA . PHE A 1 233 ? 13.815 13.647 -7.317 1.00 68.50 233 PHE A CA 1
ATOM 1840 C C . PHE A 1 233 ? 13.475 14.688 -6.240 1.00 68.50 233 PHE A C 1
ATOM 1842 O O . PHE A 1 233 ? 12.310 14.991 -6.016 1.00 68.50 233 PHE A O 1
ATOM 1849 N N . ILE A 1 234 ? 14.482 15.281 -5.591 1.00 67.19 234 ILE A N 1
ATOM 1850 C CA . ILE A 1 234 ? 14.275 16.328 -4.585 1.00 67.19 234 ILE A CA 1
ATOM 1851 C C . ILE A 1 234 ? 13.625 17.559 -5.222 1.00 67.19 234 ILE A C 1
ATOM 1853 O O . ILE A 1 234 ? 12.730 18.128 -4.613 1.00 67.19 234 ILE A O 1
ATOM 1857 N N . THR A 1 235 ? 14.032 17.975 -6.422 1.00 68.81 235 THR A N 1
ATOM 1858 C CA . THR A 1 235 ? 13.433 19.119 -7.124 1.00 68.81 235 THR A CA 1
ATOM 1859 C C . THR A 1 235 ? 11.954 18.889 -7.430 1.00 68.81 235 THR A C 1
ATOM 1861 O O . THR A 1 235 ? 11.147 19.767 -7.129 1.00 68.81 235 THR A O 1
ATOM 1864 N N . ASP A 1 236 ? 11.584 17.713 -7.934 1.00 68.06 236 ASP A N 1
ATOM 1865 C CA . ASP A 1 236 ? 10.188 17.350 -8.221 1.00 68.06 236 ASP A CA 1
ATOM 1866 C C . ASP A 1 236 ? 9.342 17.343 -6.937 1.00 68.06 236 ASP A C 1
ATOM 1868 O O . ASP A 1 236 ? 8.192 17.784 -6.918 1.00 68.06 236 ASP A O 1
ATOM 1872 N N . VAL A 1 237 ? 9.942 16.915 -5.824 1.00 63.53 237 VAL A N 1
ATOM 1873 C CA . VAL A 1 237 ? 9.321 16.956 -4.496 1.00 63.53 237 VAL A CA 1
ATOM 1874 C C . VAL A 1 237 ? 9.239 18.392 -3.943 1.00 63.53 237 VAL A C 1
ATOM 1876 O O . VAL A 1 237 ? 8.266 18.741 -3.284 1.00 63.53 237 VAL A O 1
ATOM 1879 N N . VAL A 1 238 ? 10.218 19.261 -4.207 1.00 61.94 238 VAL A N 1
ATOM 1880 C CA . VAL A 1 238 ? 10.226 20.673 -3.765 1.00 61.94 238 VAL A CA 1
ATOM 1881 C C . VAL A 1 238 ? 9.182 21.512 -4.514 1.00 61.94 238 VAL A C 1
ATOM 1883 O O . VAL A 1 238 ? 8.653 22.468 -3.949 1.00 61.94 238 VAL A O 1
ATOM 1886 N N . GLN A 1 239 ? 8.833 21.143 -5.752 1.00 64.12 239 GLN A N 1
ATOM 1887 C CA . GLN A 1 239 ? 7.730 21.760 -6.501 1.00 64.12 239 GLN A CA 1
ATOM 1888 C C . GLN A 1 239 ? 6.342 21.490 -5.883 1.00 64.12 239 GLN A C 1
ATOM 1890 O O . GLN A 1 239 ? 5.363 22.125 -6.277 1.00 64.12 239 GLN A O 1
ATOM 1895 N N . ILE A 1 240 ? 6.234 20.589 -4.896 1.00 62.16 240 ILE A N 1
ATOM 1896 C CA . ILE A 1 240 ? 5.053 20.481 -4.033 1.00 62.16 240 ILE A CA 1
ATOM 1897 C C . ILE A 1 240 ? 4.981 21.758 -3.194 1.00 62.16 240 ILE A C 1
ATOM 1899 O O . ILE A 1 240 ? 5.757 21.899 -2.256 1.00 62.16 240 ILE A O 1
ATOM 1903 N N . ASP A 1 241 ? 4.062 22.656 -3.557 1.00 51.03 241 ASP A N 1
ATOM 1904 C CA . ASP A 1 241 ? 3.649 23.898 -2.882 1.00 51.03 241 ASP A CA 1
ATOM 1905 C C . ASP A 1 241 ? 4.228 24.069 -1.461 1.00 51.03 241 ASP A C 1
ATOM 1907 O O . ASP A 1 241 ? 3.593 23.788 -0.439 1.00 51.03 241 ASP A O 1
ATOM 1911 N N . THR A 1 242 ? 5.495 24.481 -1.394 1.00 53.19 242 THR A N 1
ATOM 1912 C CA . THR A 1 242 ? 6.190 24.745 -0.139 1.00 53.19 242 THR A CA 1
ATOM 1913 C C . THR A 1 242 ? 5.743 26.126 0.298 1.00 53.19 242 THR A C 1
ATOM 1915 O O . THR A 1 242 ? 6.448 27.120 0.145 1.00 53.19 242 THR A O 1
ATOM 1918 N N . THR A 1 243 ? 4.520 26.209 0.828 1.00 51.56 243 THR A N 1
ATOM 1919 C CA . THR A 1 243 ? 4.075 27.399 1.553 1.00 51.56 243 THR A CA 1
ATOM 1920 C C . THR A 1 243 ? 5.154 27.747 2.572 1.00 51.56 243 THR A C 1
ATOM 1922 O O . THR A 1 243 ? 5.585 26.869 3.328 1.00 51.56 243 THR A O 1
ATOM 1925 N N . ALA A 1 244 ? 5.623 28.996 2.542 1.00 43.53 244 ALA A N 1
ATOM 1926 C CA . ALA A 1 244 ? 6.769 29.469 3.308 1.00 43.53 2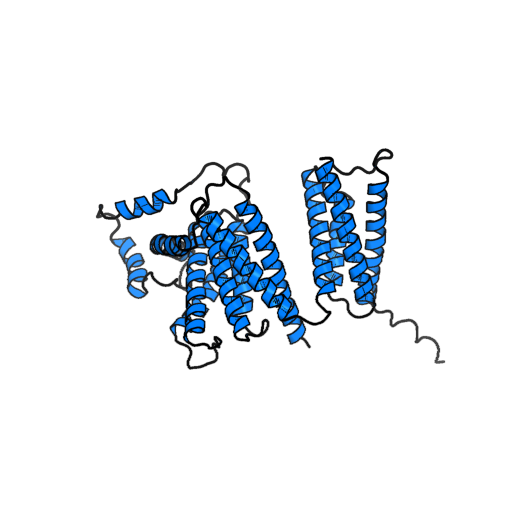44 ALA A CA 1
ATOM 1927 C C . ALA A 1 244 ? 6.670 29.033 4.784 1.00 43.53 244 ALA A C 1
ATOM 1929 O O . ALA A 1 244 ? 5.865 29.573 5.538 1.00 43.53 244 ALA A O 1
ATOM 1930 N N . GLY A 1 245 ? 7.460 28.024 5.175 1.00 52.78 245 GLY A N 1
ATOM 1931 C CA . GLY A 1 245 ? 7.547 27.540 6.558 1.00 52.78 245 GLY A CA 1
ATOM 1932 C C . GLY A 1 245 ? 7.527 26.020 6.773 1.00 52.78 245 GLY A C 1
ATOM 1933 O O . GLY A 1 245 ? 7.971 25.585 7.830 1.00 52.78 245 GLY A O 1
ATOM 1934 N N . SER A 1 246 ? 7.069 25.184 5.826 1.00 59.50 246 SER A N 1
ATOM 1935 C CA . SER A 1 246 ? 7.054 23.716 6.026 1.00 59.50 246 SER A CA 1
ATOM 1936 C C . SER A 1 246 ? 8.316 23.017 5.511 1.00 59.50 246 SER A C 1
ATOM 1938 O O . SER A 1 246 ? 8.758 23.293 4.397 1.00 59.50 246 SER A O 1
ATOM 1940 N N . SER A 1 247 ? 8.854 22.053 6.269 1.00 71.75 247 SER A N 1
ATOM 1941 C CA . SER A 1 247 ? 9.960 21.203 5.804 1.00 71.75 247 SER A CA 1
ATOM 1942 C C . SER A 1 247 ? 9.552 20.357 4.587 1.00 71.75 247 SER A C 1
ATOM 1944 O O . SER A 1 247 ? 8.386 19.981 4.445 1.00 71.75 247 SER A O 1
ATOM 1946 N N . LEU A 1 248 ? 10.519 20.012 3.724 1.00 72.00 248 LEU A N 1
ATOM 1947 C CA . LEU A 1 248 ? 10.305 19.148 2.551 1.00 72.00 248 LEU A CA 1
ATOM 1948 C C . LEU A 1 248 ? 9.550 17.863 2.921 1.00 72.00 248 LEU A C 1
ATOM 1950 O O . LEU A 1 248 ? 8.602 17.472 2.252 1.00 72.00 248 LEU A O 1
ATOM 1954 N N . ALA A 1 249 ? 9.934 17.253 4.038 1.00 68.75 249 ALA A N 1
ATOM 1955 C CA . ALA A 1 249 ? 9.350 16.021 4.551 1.00 68.75 249 ALA A CA 1
ATOM 1956 C C . ALA A 1 249 ? 7.870 16.166 4.912 1.00 68.75 249 ALA A C 1
ATOM 1958 O O . ALA A 1 249 ? 7.057 15.309 4.573 1.00 68.75 249 ALA A O 1
ATOM 1959 N N . ALA A 1 250 ? 7.515 17.275 5.567 1.00 72.12 250 ALA A N 1
ATOM 1960 C CA . ALA A 1 250 ? 6.131 17.580 5.892 1.00 72.12 250 ALA A CA 1
ATOM 1961 C C . ALA A 1 250 ? 5.304 17.805 4.617 1.00 72.12 250 ALA A C 1
ATOM 1963 O O . ALA A 1 250 ? 4.158 17.366 4.555 1.00 72.12 250 ALA A O 1
ATOM 1964 N N . ALA A 1 251 ? 5.877 18.434 3.586 1.00 73.69 251 ALA A N 1
ATOM 1965 C CA . ALA A 1 251 ? 5.212 18.604 2.295 1.00 73.69 251 ALA A CA 1
ATOM 1966 C C . ALA A 1 251 ? 4.957 17.254 1.594 1.00 73.69 251 ALA A C 1
ATOM 1968 O O . ALA A 1 251 ? 3.838 17.008 1.137 1.00 73.69 251 ALA A O 1
ATOM 1969 N N . VAL A 1 252 ? 5.939 16.340 1.581 1.00 73.81 252 VAL A N 1
ATOM 1970 C CA . VAL A 1 252 ? 5.766 14.993 0.996 1.00 73.81 252 VAL A CA 1
ATOM 1971 C C . VAL A 1 252 ? 4.711 14.193 1.753 1.00 73.81 252 VAL A C 1
ATOM 1973 O O . VAL A 1 252 ? 3.822 13.608 1.137 1.00 73.81 252 VAL A O 1
ATOM 1976 N N . ALA A 1 253 ? 4.769 14.197 3.088 1.00 78.31 253 ALA A N 1
ATOM 1977 C CA . ALA A 1 253 ? 3.802 13.496 3.926 1.00 78.31 253 ALA A CA 1
ATOM 1978 C C . ALA A 1 253 ? 2.379 14.047 3.728 1.00 78.31 253 ALA A C 1
ATOM 1980 O O . ALA A 1 253 ? 1.438 13.272 3.573 1.00 78.31 253 ALA A O 1
ATOM 1981 N N . LYS A 1 254 ? 2.212 15.375 3.630 1.00 79.88 254 LYS A N 1
ATOM 1982 C CA . LYS A 1 254 ? 0.920 16.005 3.301 1.00 79.88 254 LYS A CA 1
ATOM 1983 C C . LYS A 1 254 ? 0.409 15.591 1.922 1.00 79.88 254 LYS A C 1
ATOM 1985 O O . LYS A 1 254 ? -0.779 15.316 1.772 1.00 79.88 254 LYS A O 1
ATOM 1990 N N . ARG A 1 255 ? 1.284 15.517 0.912 1.00 80.88 255 ARG A N 1
ATOM 1991 C CA . ARG A 1 255 ? 0.893 15.039 -0.422 1.00 80.88 255 ARG A CA 1
ATOM 1992 C C . ARG A 1 255 ? 0.463 13.574 -0.382 1.00 80.88 255 ARG A C 1
ATOM 1994 O O . ARG A 1 255 ? -0.560 13.243 -0.971 1.00 80.88 255 ARG A O 1
ATOM 2001 N N . CYS A 1 256 ? 1.201 12.729 0.335 1.00 81.31 256 CYS A N 1
ATOM 2002 C CA . CYS A 1 256 ? 0.844 11.332 0.564 1.00 81.31 256 CYS A CA 1
ATOM 2003 C C . CYS A 1 256 ? -0.543 11.201 1.214 1.00 81.31 256 CYS A C 1
ATOM 2005 O O . CYS A 1 256 ? -1.364 10.433 0.721 1.00 81.31 256 CYS A O 1
ATOM 2007 N N . LEU A 1 257 ? -0.827 11.985 2.263 1.00 81.94 257 LEU A N 1
ATOM 2008 C CA . LEU A 1 257 ? -2.141 12.017 2.917 1.00 81.94 257 LEU A CA 1
ATOM 2009 C C . LEU A 1 257 ? -3.255 12.353 1.931 1.00 81.94 257 LEU A C 1
ATOM 2011 O O . LEU A 1 257 ? -4.206 11.589 1.803 1.00 81.94 257 LEU A O 1
ATOM 2015 N N . LYS A 1 258 ? -3.094 13.453 1.189 1.00 83.38 258 LYS A N 1
ATOM 2016 C CA . LYS A 1 258 ? -4.088 13.904 0.213 1.00 83.38 258 LYS A CA 1
ATOM 2017 C C . LYS A 1 258 ? -4.416 12.815 -0.814 1.00 83.38 258 LYS A C 1
ATOM 2019 O O . LYS A 1 258 ? -5.586 12.557 -1.081 1.00 83.38 258 LYS A O 1
ATOM 2024 N N . MET A 1 259 ? -3.395 12.169 -1.384 1.00 80.94 259 MET A N 1
ATOM 2025 C CA . MET A 1 259 ? -3.618 11.129 -2.395 1.00 80.94 259 MET A CA 1
ATOM 2026 C C . MET A 1 259 ? -4.323 9.898 -1.811 1.00 80.94 259 MET A C 1
ATOM 2028 O O . MET A 1 259 ? -5.209 9.338 -2.452 1.00 80.94 259 MET A O 1
ATOM 2032 N N . GLU A 1 260 ? -3.975 9.488 -0.590 1.00 80.75 260 GLU A N 1
ATOM 2033 C CA . GLU A 1 260 ? -4.629 8.356 0.077 1.00 80.75 260 GLU A CA 1
ATOM 2034 C C . GLU A 1 260 ? -6.082 8.670 0.481 1.00 80.75 260 GLU A C 1
ATOM 2036 O O . GLU A 1 260 ? -6.953 7.807 0.364 1.00 80.75 260 GLU A O 1
ATOM 2041 N N . GLU A 1 261 ? -6.393 9.904 0.887 1.00 78.94 261 GLU A N 1
ATOM 2042 C CA . GLU A 1 261 ? -7.769 10.350 1.154 1.00 78.94 261 GLU A CA 1
ATOM 2043 C C . GLU A 1 261 ? -8.644 10.337 -0.110 1.00 78.94 261 GLU A C 1
ATOM 2045 O O . GLU A 1 261 ? -9.787 9.859 -0.079 1.00 78.94 261 GLU A O 1
ATOM 2050 N N . GLU A 1 262 ? -8.108 10.827 -1.233 1.00 82.75 262 GLU A N 1
ATOM 2051 C CA . GLU A 1 262 ? -8.772 10.757 -2.539 1.00 82.75 262 GLU A CA 1
ATOM 2052 C C . GLU A 1 262 ? -9.015 9.298 -2.947 1.00 82.75 262 GLU A C 1
ATOM 2054 O O . GLU A 1 262 ? -10.127 8.942 -3.347 1.00 82.75 262 GLU A O 1
ATOM 2059 N N . LEU A 1 263 ? -8.010 8.434 -2.781 1.00 75.38 263 LEU A N 1
ATOM 2060 C CA . LEU A 1 263 ? -8.107 7.016 -3.114 1.00 75.38 263 LEU A CA 1
ATOM 2061 C C . LEU A 1 263 ? -9.171 6.300 -2.275 1.00 75.38 263 LEU A C 1
ATOM 2063 O O . LEU A 1 263 ? -10.010 5.585 -2.821 1.00 75.38 263 LEU A O 1
ATOM 2067 N N . VAL A 1 264 ? -9.203 6.524 -0.959 1.00 73.88 264 VAL A N 1
ATOM 2068 C CA . VAL A 1 264 ? -10.247 5.974 -0.076 1.00 73.88 264 VAL A CA 1
ATOM 2069 C C . VAL A 1 264 ? -11.637 6.459 -0.483 1.00 73.88 264 VAL A C 1
ATOM 2071 O O . VAL A 1 264 ? -12.603 5.694 -0.417 1.00 73.88 264 VAL A O 1
ATOM 2074 N N . SER A 1 265 ? -11.759 7.718 -0.895 1.00 75.12 265 SER A N 1
ATOM 2075 C CA . SER A 1 265 ? -13.032 8.284 -1.347 1.00 75.12 265 SER A CA 1
ATOM 2076 C C . SER A 1 265 ? -13.521 7.604 -2.627 1.00 75.12 265 SER A C 1
ATOM 2078 O O . SER A 1 265 ? -14.679 7.192 -2.688 1.00 75.12 265 SER A O 1
ATOM 2080 N N . GLU A 1 266 ? -12.631 7.385 -3.596 1.00 76.62 266 GLU A N 1
ATOM 2081 C CA . GLU A 1 266 ? -12.934 6.665 -4.839 1.00 76.62 266 GLU A CA 1
ATOM 2082 C C . GLU A 1 266 ? -13.302 5.192 -4.587 1.00 76.62 266 GLU A C 1
ATOM 2084 O O . GLU A 1 266 ? -14.203 4.632 -5.214 1.00 76.62 266 GLU A O 1
ATOM 2089 N N . TRP A 1 267 ? -12.662 4.549 -3.610 1.00 69.19 267 TRP A N 1
ATOM 2090 C CA . TRP A 1 267 ? -13.035 3.194 -3.209 1.00 69.19 267 TRP A CA 1
ATOM 2091 C C . TRP A 1 267 ? -14.441 3.121 -2.609 1.00 69.19 267 TRP A C 1
ATOM 2093 O O . TRP A 1 267 ? -15.199 2.195 -2.911 1.00 69.19 267 TRP A O 1
ATOM 2103 N N . LYS A 1 268 ? -14.811 4.115 -1.793 1.00 65.69 268 LYS A N 1
ATOM 2104 C CA . LYS A 1 268 ? -16.137 4.206 -1.167 1.00 65.69 268 LYS A CA 1
ATOM 2105 C C . LYS A 1 268 ? -17.248 4.431 -2.194 1.00 65.69 268 LYS A C 1
ATOM 2107 O O . LYS A 1 268 ? -18.304 3.809 -2.071 1.00 65.69 268 LYS A O 1
ATOM 2112 N N . THR A 1 269 ? -17.033 5.274 -3.207 1.00 67.69 269 THR A N 1
ATOM 2113 C CA . THR A 1 269 ? -18.045 5.552 -4.250 1.00 67.69 269 THR A CA 1
ATOM 2114 C C . THR A 1 269 ? -18.347 4.319 -5.103 1.00 67.69 269 THR A C 1
ATOM 2116 O O . THR A 1 269 ? -19.493 4.109 -5.502 1.00 67.69 269 THR A O 1
ATOM 2119 N N . ARG A 1 270 ? -17.359 3.443 -5.312 1.00 62.88 270 ARG A N 1
ATOM 2120 C CA . ARG A 1 270 ? -17.501 2.195 -6.084 1.00 62.88 270 ARG A CA 1
ATOM 2121 C C . ARG A 1 270 ? -18.155 1.040 -5.320 1.00 62.88 270 ARG A C 1
ATOM 2123 O O . ARG A 1 270 ? -18.417 -0.004 -5.915 1.00 62.88 270 ARG A O 1
ATOM 2130 N N . GLN A 1 271 ? -18.441 1.198 -4.025 1.00 55.59 271 GLN A N 1
ATOM 2131 C CA . GLN A 1 271 ? -18.886 0.117 -3.131 1.00 55.59 271 GLN A CA 1
ATOM 2132 C C . GLN A 1 271 ? -20.262 0.326 -2.486 1.00 55.59 271 GLN A C 1
ATOM 2134 O O . GLN A 1 271 ? -20.477 -0.003 -1.315 1.00 55.59 271 GLN A O 1
ATOM 2139 N N . CYS A 1 272 ? -21.257 0.786 -3.249 1.00 36.66 272 CYS A N 1
ATOM 2140 C CA . CYS A 1 272 ? -22.634 0.748 -2.759 1.00 36.66 272 CYS A CA 1
ATOM 2141 C C . CYS A 1 272 ? -23.200 -0.688 -2.796 1.00 36.66 272 CYS A C 1
ATOM 2143 O O . CYS A 1 272 ? -23.727 -1.149 -3.806 1.00 36.66 272 CYS A O 1
ATOM 2145 N N . GLY A 1 273 ? -23.097 -1.403 -1.669 1.00 43.31 273 GLY A N 1
ATOM 2146 C CA . GLY A 1 273 ? -23.862 -2.626 -1.419 1.00 43.31 273 GLY A CA 1
ATOM 2147 C C . GLY A 1 273 ? -23.444 -3.369 -0.151 1.00 43.31 273 GLY A C 1
ATOM 2148 O O . GLY A 1 273 ? -22.526 -4.169 -0.231 1.00 43.31 273 GLY A O 1
ATOM 2149 N N . ARG A 1 274 ? -24.128 -3.094 0.981 1.00 44.44 274 ARG A N 1
ATOM 2150 C CA . ARG A 1 274 ? -24.328 -3.824 2.278 1.00 44.44 274 ARG A CA 1
ATOM 2151 C C . ARG A 1 274 ? -23.252 -4.762 2.893 1.00 44.44 274 ARG A C 1
ATOM 2153 O O . ARG A 1 274 ? -23.419 -5.163 4.038 1.00 44.44 274 ARG A O 1
ATOM 2160 N N . ILE A 1 275 ? -22.151 -5.087 2.223 1.00 45.88 275 ILE A N 1
ATOM 2161 C CA . ILE A 1 275 ? -21.134 -6.085 2.605 1.00 45.88 275 ILE A CA 1
ATOM 2162 C C . ILE A 1 275 ? -19.967 -5.439 3.388 1.00 45.88 275 ILE A C 1
ATOM 2164 O O . ILE A 1 275 ? -19.178 -6.135 4.027 1.00 45.88 275 ILE A O 1
ATOM 2168 N N . PHE A 1 276 ? -19.861 -4.103 3.388 1.00 44.78 276 PHE A N 1
ATOM 2169 C CA . PHE A 1 276 ? -18.771 -3.368 4.047 1.00 44.78 276 PHE A CA 1
ATOM 2170 C C . PHE A 1 276 ? -18.926 -3.154 5.553 1.00 44.78 276 PHE A C 1
ATOM 2172 O O . PHE A 1 276 ? -17.914 -2.960 6.224 1.00 44.78 276 PHE A O 1
ATOM 2179 N N . CYS A 1 277 ? -20.137 -3.237 6.113 1.00 55.78 277 CYS A N 1
ATOM 2180 C CA . CYS A 1 277 ? -20.297 -3.008 7.550 1.00 55.78 277 CYS A CA 1
ATOM 2181 C C . CYS A 1 277 ? -19.577 -4.080 8.382 1.00 55.78 277 CYS A C 1
ATOM 2183 O O . CYS A 1 277 ? -18.885 -3.742 9.332 1.00 55.78 277 CYS A O 1
ATOM 2185 N N . PHE A 1 278 ? -19.660 -5.356 8.003 1.00 61.91 278 PHE A N 1
ATOM 2186 C CA . PHE A 1 278 ? -19.230 -6.459 8.874 1.00 61.91 278 PHE A CA 1
ATOM 2187 C C . PHE A 1 278 ? -17.707 -6.616 8.977 1.00 61.91 278 PHE A C 1
ATOM 2189 O O . PHE A 1 278 ? -17.178 -6.789 10.071 1.00 61.91 278 PHE A O 1
ATOM 2196 N N . SER A 1 279 ? -16.982 -6.474 7.865 1.00 65.56 279 SER A N 1
ATOM 2197 C CA . SER A 1 279 ? -15.516 -6.566 7.862 1.00 65.56 279 SER A CA 1
ATOM 2198 C C . SER A 1 279 ? -14.843 -5.351 8.487 1.00 65.56 279 SER A C 1
ATOM 2200 O O . SER A 1 279 ? -13.852 -5.500 9.190 1.00 65.56 279 SER A O 1
ATOM 2202 N N . ALA A 1 280 ? -15.374 -4.147 8.245 1.00 68.88 280 ALA A N 1
ATOM 2203 C CA . ALA A 1 280 ? -14.850 -2.937 8.870 1.00 68.88 280 ALA A CA 1
ATOM 2204 C C . ALA A 1 280 ? -15.019 -3.006 10.394 1.00 68.88 280 ALA A C 1
ATOM 2206 O O . ALA A 1 280 ? -14.087 -2.702 11.130 1.00 68.88 280 ALA A O 1
ATOM 2207 N N . ILE A 1 281 ? -16.173 -3.494 10.858 1.00 78.19 281 ILE A N 1
ATOM 2208 C CA . ILE A 1 281 ? -16.437 -3.739 12.277 1.00 78.19 281 ILE A CA 1
ATOM 2209 C C . ILE A 1 281 ? -15.445 -4.753 12.872 1.00 78.19 281 ILE A C 1
ATOM 2211 O O . ILE A 1 281 ? -14.920 -4.513 13.957 1.00 78.19 281 ILE A O 1
ATOM 2215 N N . ALA A 1 282 ? -15.148 -5.848 12.164 1.00 80.06 282 ALA A N 1
ATOM 2216 C CA . ALA A 1 282 ? -14.176 -6.839 12.622 1.00 80.06 282 ALA A CA 1
ATOM 2217 C C . ALA A 1 282 ? -12.767 -6.253 12.776 1.00 80.06 282 ALA A C 1
ATOM 2219 O O . ALA A 1 282 ? -12.121 -6.465 13.798 1.00 80.06 282 ALA A O 1
ATOM 2220 N N . PHE A 1 283 ? -12.303 -5.461 11.805 1.00 77.62 283 PHE A N 1
ATOM 2221 C CA . PHE A 1 283 ? -10.989 -4.821 11.896 1.00 77.62 283 PHE A CA 1
ATOM 2222 C C . PHE A 1 283 ? -10.924 -3.748 12.979 1.00 77.62 283 PHE A C 1
ATOM 2224 O O . PHE A 1 283 ? -9.919 -3.675 13.675 1.00 77.62 283 PHE A O 1
ATOM 2231 N N . VAL A 1 284 ? -11.988 -2.964 13.175 1.00 82.94 284 VAL A N 1
ATOM 2232 C CA . VAL A 1 284 ? -12.068 -2.027 14.306 1.00 82.94 284 VAL A CA 1
ATOM 2233 C C . VAL A 1 284 ? -11.958 -2.787 15.629 1.00 82.94 284 VAL A C 1
ATOM 2235 O O . VAL A 1 284 ? -11.161 -2.403 16.475 1.00 82.94 284 VAL A O 1
ATOM 2238 N N . CYS A 1 285 ? -12.670 -3.906 15.786 1.00 85.56 285 CYS A N 1
ATOM 2239 C CA . CYS A 1 285 ? -12.527 -4.768 16.961 1.00 85.56 285 CYS A CA 1
ATOM 2240 C C . CYS A 1 285 ? -11.088 -5.268 17.144 1.00 85.56 285 CYS A C 1
ATOM 2242 O O . CYS A 1 285 ? -10.572 -5.233 18.255 1.00 85.56 285 CYS A O 1
ATOM 2244 N N . ILE A 1 286 ? -10.424 -5.704 16.070 1.00 84.56 286 ILE A N 1
ATOM 2245 C CA . ILE A 1 286 ? -9.045 -6.205 16.140 1.00 84.56 286 ILE A CA 1
ATOM 2246 C C . ILE A 1 286 ? -8.059 -5.103 16.544 1.00 84.56 286 ILE A C 1
ATOM 2248 O O . ILE A 1 286 ? -7.173 -5.361 17.357 1.00 84.56 286 ILE A O 1
ATOM 2252 N N . ILE A 1 287 ? -8.207 -3.901 15.980 1.00 82.38 287 ILE A N 1
ATOM 2253 C CA . ILE A 1 287 ? -7.339 -2.752 16.264 1.00 82.38 287 ILE A CA 1
ATOM 2254 C C . ILE A 1 287 ? -7.462 -2.348 17.732 1.00 82.38 287 ILE A C 1
ATOM 2256 O O . ILE A 1 287 ? -6.448 -2.270 18.413 1.00 82.38 287 ILE A O 1
ATOM 2260 N N . GLU A 1 288 ? -8.681 -2.171 18.243 1.00 88.69 288 GLU A N 1
ATOM 2261 C CA . GLU A 1 288 ? -8.890 -1.754 19.638 1.00 88.69 288 GLU A CA 1
ATOM 2262 C C . GLU A 1 288 ? -8.359 -2.796 20.639 1.00 88.69 288 GLU A C 1
ATOM 2264 O O . GLU A 1 288 ? -7.789 -2.448 21.670 1.00 88.69 288 GLU A O 1
ATOM 2269 N N . GLU A 1 289 ? -8.482 -4.087 20.323 1.00 89.88 289 GLU A N 1
ATOM 2270 C CA . GLU A 1 289 ? -7.949 -5.181 21.146 1.00 89.88 289 GLU A CA 1
ATOM 2271 C C . GLU A 1 289 ? -6.414 -5.274 21.096 1.00 89.88 289 GLU A C 1
ATOM 2273 O O . GLU A 1 289 ? -5.759 -5.590 22.096 1.00 89.88 289 GLU A O 1
ATOM 2278 N N . ALA A 1 290 ? -5.815 -4.974 19.940 1.00 82.44 290 ALA A N 1
ATOM 2279 C CA . ALA A 1 290 ? -4.366 -4.877 19.803 1.00 82.44 290 ALA A CA 1
ATOM 2280 C C . ALA A 1 290 ? -3.821 -3.655 20.557 1.00 82.44 290 ALA A C 1
ATOM 2282 O O . ALA A 1 290 ? -2.826 -3.781 21.269 1.00 82.44 290 ALA A O 1
ATOM 2283 N N . ASP A 1 291 ? -4.496 -2.508 20.460 1.00 84.75 291 ASP A N 1
ATOM 2284 C CA . ASP A 1 291 ? -4.144 -1.290 21.190 1.00 84.75 291 ASP A CA 1
ATOM 2285 C C . ASP A 1 291 ? -4.233 -1.507 22.700 1.00 84.75 291 ASP A C 1
ATOM 2287 O O . ASP A 1 291 ? -3.309 -1.140 23.425 1.00 84.75 291 ASP A O 1
ATOM 2291 N N . LEU A 1 292 ? -5.285 -2.172 23.188 1.00 90.31 292 LEU A N 1
ATOM 2292 C CA . LEU A 1 292 ? -5.383 -2.555 24.595 1.00 90.31 292 LEU A CA 1
ATOM 2293 C C . LEU A 1 292 ? -4.209 -3.444 25.027 1.00 90.31 292 LEU A C 1
ATOM 2295 O O . LEU A 1 292 ? -3.600 -3.188 26.062 1.00 90.31 292 LEU A O 1
ATOM 2299 N N . THR A 1 293 ? -3.859 -4.455 24.228 1.00 87.00 293 THR A N 1
ATOM 2300 C CA . THR A 1 293 ? -2.716 -5.337 24.520 1.00 87.00 293 THR A CA 1
ATOM 2301 C C . THR A 1 293 ? -1.410 -4.542 24.609 1.00 87.00 293 THR A C 1
ATOM 2303 O O . THR A 1 293 ? -0.637 -4.719 25.550 1.00 87.00 293 THR A O 1
ATOM 2306 N N . CYS A 1 294 ? -1.176 -3.630 23.663 1.00 82.50 294 CYS A N 1
ATOM 2307 C CA . CYS A 1 294 ? -0.009 -2.752 23.668 1.00 82.50 294 CYS A CA 1
ATOM 2308 C C . CYS A 1 294 ? 0.034 -1.870 24.920 1.00 82.50 294 CYS A C 1
ATOM 2310 O O . CYS A 1 294 ? 1.092 -1.735 25.529 1.00 82.50 294 CYS A O 1
ATOM 2312 N N . GLU A 1 295 ? -1.092 -1.277 25.319 1.00 87.94 295 GLU A N 1
ATOM 2313 C CA . GLU A 1 295 ? -1.149 -0.446 26.523 1.00 87.94 295 GLU A CA 1
ATOM 2314 C C . GLU A 1 295 ? -0.901 -1.250 27.801 1.00 87.94 295 GLU A C 1
ATOM 2316 O O . GLU A 1 295 ? -0.158 -0.786 28.663 1.00 87.94 295 GLU A O 1
ATOM 2321 N N . LEU A 1 296 ? -1.433 -2.469 27.908 1.00 84.88 296 LEU A N 1
ATOM 2322 C CA . LEU A 1 296 ? -1.156 -3.358 29.038 1.00 84.88 296 LEU A CA 1
ATOM 2323 C C . LEU A 1 296 ?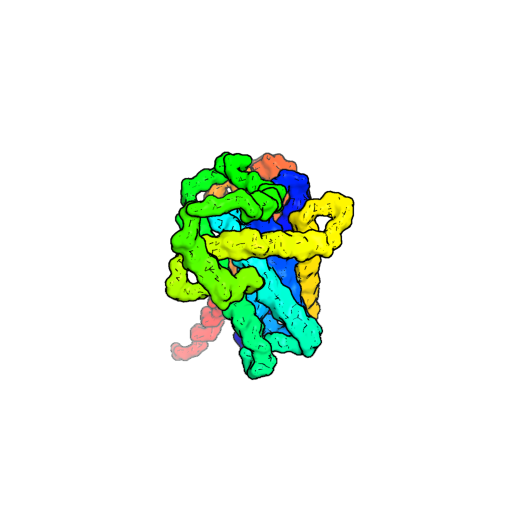 0.340 -3.686 29.139 1.00 84.88 296 LEU A C 1
ATOM 2325 O O . LEU A 1 296 ? 0.932 -3.531 30.207 1.00 84.88 296 LEU A O 1
ATOM 2329 N N . LEU A 1 297 ? 0.972 -4.065 28.024 1.00 84.56 297 LEU A N 1
ATOM 2330 C CA . LEU A 1 297 ? 2.405 -4.379 27.982 1.00 84.56 297 LEU A CA 1
ATOM 2331 C C . LEU A 1 297 ? 3.277 -3.163 28.328 1.00 84.56 297 LEU A C 1
ATOM 2333 O O . LEU A 1 297 ? 4.218 -3.288 29.108 1.00 84.56 297 LEU A O 1
ATOM 2337 N N . LYS A 1 298 ? 2.945 -1.972 27.808 1.00 86.06 298 LYS A N 1
ATOM 2338 C CA . LYS A 1 298 ? 3.655 -0.721 28.140 1.00 86.06 298 LYS A CA 1
ATOM 2339 C C . LYS A 1 298 ? 3.635 -0.414 29.637 1.00 86.06 298 LYS A C 1
ATOM 2341 O O . LYS A 1 298 ? 4.598 0.146 30.149 1.00 86.06 298 LYS A O 1
ATOM 2346 N N . HIS A 1 299 ? 2.558 -0.783 30.325 1.00 86.44 299 HIS A N 1
ATOM 2347 C CA . HIS A 1 299 ? 2.382 -0.544 31.757 1.00 86.44 299 HIS A CA 1
ATOM 2348 C C . HIS A 1 299 ? 2.793 -1.750 32.618 1.00 86.44 299 HIS A C 1
ATOM 2350 O O . HIS A 1 299 ? 2.435 -1.819 33.792 1.00 86.44 299 HIS A O 1
ATOM 2356 N N . GLY A 1 300 ? 3.575 -2.682 32.057 1.00 83.75 300 GLY A N 1
ATOM 2357 C CA . GLY A 1 300 ? 4.224 -3.759 32.806 1.00 83.75 300 GLY A CA 1
ATOM 2358 C C . GLY A 1 300 ? 3.375 -5.012 33.017 1.00 83.75 300 GLY A C 1
ATOM 2359 O O . GLY A 1 300 ? 3.698 -5.803 33.899 1.00 83.75 300 GLY A O 1
ATOM 2360 N N . ALA A 1 301 ? 2.305 -5.214 32.240 1.00 84.88 301 ALA A N 1
ATOM 2361 C CA . ALA A 1 301 ? 1.584 -6.485 32.250 1.00 84.88 301 ALA A CA 1
ATOM 2362 C C . ALA A 1 301 ? 2.491 -7.632 31.787 1.00 84.88 301 ALA A C 1
ATOM 2364 O O . ALA A 1 301 ? 3.189 -7.518 30.776 1.00 84.88 301 ALA A O 1
ATOM 2365 N N . GLU A 1 302 ? 2.432 -8.767 32.482 1.00 82.44 302 GLU A N 1
ATOM 2366 C CA . GLU A 1 302 ? 3.080 -9.985 32.004 1.00 82.44 302 GLU A CA 1
ATOM 2367 C C . GLU A 1 302 ? 2.378 -10.513 30.738 1.00 82.44 302 GLU A C 1
ATOM 2369 O O . GLU A 1 302 ? 1.158 -10.389 30.619 1.00 82.44 302 GLU A O 1
ATOM 2374 N N . PRO A 1 303 ? 3.096 -11.158 29.800 1.00 70.12 303 PRO A N 1
ATOM 2375 C CA . PRO A 1 303 ? 2.491 -11.722 28.587 1.00 70.12 303 PRO A CA 1
ATOM 2376 C C . PRO A 1 303 ? 1.381 -12.756 28.842 1.00 70.12 303 PRO A C 1
ATOM 2378 O O . PRO A 1 303 ? 0.535 -12.955 27.977 1.00 70.12 303 PRO A O 1
ATOM 2381 N N . ILE A 1 304 ? 1.385 -13.387 30.021 1.00 73.00 304 ILE A N 1
ATOM 2382 C CA . ILE A 1 304 ? 0.370 -14.347 30.494 1.00 73.00 304 ILE A CA 1
ATOM 2383 C C . ILE A 1 304 ? -0.801 -13.672 31.229 1.00 73.00 304 ILE A C 1
ATOM 2385 O O . ILE A 1 304 ? -1.570 -14.325 31.930 1.00 73.00 304 ILE A O 1
ATOM 2389 N N . ASN A 1 305 ? -0.923 -12.346 31.132 1.00 85.25 305 ASN A N 1
ATOM 2390 C CA . ASN A 1 305 ? -2.038 -11.617 31.719 1.00 85.25 305 ASN A CA 1
ATOM 2391 C C . ASN A 1 305 ? -3.370 -12.059 31.085 1.00 85.25 305 ASN A C 1
ATOM 2393 O O . ASN A 1 305 ? -3.500 -12.139 29.863 1.00 85.25 305 ASN A O 1
ATOM 2397 N N . ASP A 1 306 ? -4.378 -12.283 31.928 1.00 83.25 306 ASP A N 1
ATOM 2398 C CA . ASP A 1 306 ? -5.704 -12.779 31.545 1.00 83.25 306 ASP A CA 1
ATOM 2399 C C . ASP A 1 306 ? -6.395 -11.894 30.497 1.00 83.25 306 ASP A C 1
ATOM 2401 O O . ASP A 1 306 ? -7.050 -12.398 29.584 1.00 83.25 306 ASP A O 1
ATOM 2405 N N . ILE A 1 307 ? -6.203 -10.575 30.571 1.00 85.81 307 ILE A N 1
ATOM 2406 C CA . ILE A 1 307 ? -6.748 -9.624 29.598 1.00 85.81 307 ILE A CA 1
ATOM 2407 C C . ILE A 1 307 ? -6.026 -9.743 28.250 1.00 85.81 307 ILE A C 1
ATOM 2409 O O . ILE A 1 307 ? -6.679 -9.663 27.212 1.00 85.81 307 ILE A O 1
ATOM 2413 N N . ILE A 1 308 ? -4.705 -9.954 28.244 1.00 84.56 308 ILE A N 1
ATOM 2414 C CA . ILE A 1 308 ? -3.901 -10.124 27.020 1.00 84.56 308 ILE A CA 1
ATOM 2415 C C . ILE A 1 308 ? -4.259 -11.433 26.308 1.00 84.56 308 ILE A C 1
ATOM 2417 O O . ILE A 1 308 ? -4.437 -11.453 25.081 1.00 84.56 308 ILE A O 1
ATOM 2421 N N . GLU A 1 309 ? -4.401 -12.523 27.064 1.00 82.94 309 GLU A N 1
ATOM 2422 C CA . GLU A 1 309 ? -4.859 -13.805 26.529 1.00 82.94 309 GLU A CA 1
ATOM 2423 C C . GLU A 1 309 ? -6.261 -13.662 25.938 1.00 82.94 309 GLU A C 1
ATOM 2425 O O . GLU A 1 309 ? -6.486 -14.005 24.773 1.00 82.94 309 GLU A O 1
ATOM 2430 N N . GLN A 1 310 ? -7.182 -13.054 26.692 1.00 85.69 310 GLN A N 1
ATOM 2431 C CA . GLN A 1 310 ? -8.539 -12.796 26.228 1.00 85.69 310 GLN A CA 1
ATOM 2432 C C . GLN A 1 310 ? -8.539 -11.946 24.947 1.00 85.69 310 GLN A C 1
ATOM 2434 O O . GLN A 1 310 ? -9.157 -12.344 23.961 1.00 85.69 310 GLN A O 1
ATOM 2439 N N . SER A 1 311 ? -7.794 -10.835 24.903 1.00 86.31 311 SER A N 1
ATOM 2440 C CA . SER A 1 311 ? -7.638 -9.979 23.715 1.00 86.31 311 SER A CA 1
ATOM 2441 C C . SER A 1 311 ? -7.118 -10.744 22.499 1.00 86.31 311 SER A C 1
ATOM 2443 O O . SER A 1 311 ? -7.532 -10.496 21.364 1.00 86.31 311 SER A O 1
ATOM 2445 N N . SER A 1 312 ? -6.240 -11.721 22.703 1.00 82.00 312 SER A N 1
ATOM 2446 C CA . SER A 1 312 ? -5.725 -12.558 21.618 1.00 82.00 312 SER A CA 1
ATOM 2447 C C . SER A 1 312 ? -6.795 -13.497 21.057 1.00 82.00 312 SER A C 1
ATOM 2449 O O . SER A 1 312 ? -6.947 -13.581 19.835 1.00 82.00 312 SER A O 1
ATOM 2451 N N . VAL A 1 313 ? -7.607 -14.117 21.918 1.00 80.00 313 VAL A N 1
ATOM 2452 C CA . VAL A 1 313 ? -8.748 -14.942 21.485 1.00 80.00 313 VAL A CA 1
ATOM 2453 C C . VAL A 1 313 ? -9.806 -14.086 20.781 1.00 80.00 313 VAL A C 1
ATOM 2455 O O . VAL A 1 313 ? -10.327 -14.484 19.742 1.00 80.00 313 VAL A O 1
ATOM 2458 N N . ILE A 1 314 ? -10.075 -12.875 21.273 1.00 87.88 314 ILE A N 1
ATOM 2459 C CA . ILE A 1 314 ? -11.045 -11.952 20.666 1.00 87.88 314 ILE A CA 1
ATOM 2460 C C . ILE A 1 314 ? -10.624 -11.572 19.250 1.00 87.88 314 ILE A C 1
ATOM 2462 O O . ILE A 1 314 ? -11.450 -11.615 18.338 1.00 87.88 314 ILE A O 1
ATOM 2466 N N . ARG A 1 315 ? -9.343 -11.247 19.038 1.00 86.38 315 ARG A N 1
ATOM 2467 C CA . ARG A 1 315 ? -8.810 -10.942 17.701 1.00 86.38 315 ARG A CA 1
ATOM 2468 C C . ARG A 1 315 ? -8.954 -12.129 16.749 1.00 86.38 315 ARG A C 1
ATOM 2470 O O . ARG A 1 315 ? -9.364 -11.938 15.605 1.00 86.38 315 ARG A O 1
ATOM 2477 N N . MET A 1 316 ? -8.688 -13.344 17.230 1.00 77.06 316 MET A N 1
ATOM 2478 C CA . MET A 1 316 ? -8.891 -14.576 16.460 1.00 77.06 316 MET A CA 1
ATOM 2479 C C . MET A 1 316 ? -10.364 -14.799 16.101 1.00 77.06 316 MET A C 1
ATOM 2481 O O . MET A 1 316 ? -10.680 -15.076 14.943 1.00 77.06 316 MET A O 1
ATOM 2485 N N . CYS A 1 317 ? -11.279 -14.628 17.057 1.00 78.94 317 CYS A N 1
ATOM 2486 C CA . CYS A 1 317 ? -12.712 -14.738 16.805 1.00 78.94 317 CYS A CA 1
ATOM 2487 C C . CYS A 1 317 ? -13.186 -13.666 15.820 1.00 78.94 317 CYS A C 1
ATOM 2489 O O . CYS A 1 317 ? -13.835 -14.000 14.836 1.00 78.94 317 CYS A O 1
ATOM 2491 N N . ALA A 1 318 ? -12.824 -12.397 16.024 1.00 84.94 318 ALA A N 1
ATOM 2492 C CA . ALA A 1 318 ? -13.186 -11.304 15.126 1.00 84.94 318 ALA A CA 1
ATOM 2493 C C . ALA A 1 318 ? -12.731 -11.582 13.687 1.00 84.94 318 ALA A C 1
ATOM 2495 O O . ALA A 1 318 ? -13.510 -11.386 12.756 1.00 84.94 318 ALA A O 1
ATOM 2496 N N . LEU A 1 319 ? -11.518 -12.119 13.509 1.00 78.94 319 LEU A N 1
ATOM 2497 C CA . LEU A 1 319 ? -11.001 -12.534 12.206 1.00 78.94 319 LEU A CA 1
ATOM 2498 C C . LEU A 1 319 ? -11.817 -13.685 11.595 1.00 78.94 319 LEU A C 1
ATOM 2500 O O . LEU A 1 319 ? -12.177 -13.631 10.419 1.00 78.94 319 LEU A O 1
ATOM 2504 N N . GLY A 1 320 ? -12.152 -14.703 12.389 1.00 74.25 320 GLY A N 1
ATOM 2505 C CA . GLY A 1 320 ? -12.974 -15.831 11.946 1.00 74.25 320 GLY A CA 1
ATOM 2506 C C . GLY A 1 320 ? -14.402 -15.433 11.548 1.00 74.25 320 GLY A C 1
ATOM 2507 O O . GLY A 1 320 ? -14.980 -16.035 10.644 1.00 74.25 320 GLY A O 1
ATOM 2508 N N . LEU A 1 321 ? -14.953 -14.384 12.166 1.00 80.19 321 LEU A N 1
ATOM 2509 C CA . LEU A 1 321 ? -16.307 -13.883 11.910 1.00 80.19 321 LEU A CA 1
ATOM 2510 C C . LEU A 1 321 ? -16.403 -12.962 10.673 1.00 80.19 321 LEU A C 1
ATOM 2512 O O . LEU A 1 321 ? -17.514 -12.657 10.236 1.00 80.19 321 LEU A O 1
ATOM 2516 N N . VAL A 1 322 ? -15.279 -12.542 10.065 1.00 74.88 322 VAL A N 1
ATOM 2517 C CA . VAL A 1 322 ? -15.236 -11.583 8.929 1.00 74.88 322 VAL A CA 1
ATOM 2518 C C . VAL A 1 322 ? -16.104 -12.015 7.740 1.00 74.88 322 VAL A C 1
ATOM 2520 O O . VAL A 1 322 ? -16.607 -11.166 6.999 1.00 74.88 322 VAL A O 1
ATOM 2523 N N . ASN A 1 323 ? -16.273 -13.325 7.549 1.00 66.44 323 ASN A N 1
ATOM 2524 C CA . ASN A 1 323 ? -16.930 -13.908 6.379 1.00 66.44 323 ASN A CA 1
ATOM 2525 C C . ASN A 1 323 ? -18.264 -14.609 6.690 1.00 66.44 323 ASN A C 1
ATOM 2527 O O . ASN A 1 323 ? -18.811 -15.268 5.801 1.00 66.44 323 ASN A O 1
ATOM 2531 N N . ILE A 1 324 ? -18.807 -14.469 7.907 1.00 68.62 324 ILE A N 1
ATOM 2532 C CA . ILE A 1 324 ? -20.106 -15.063 8.253 1.00 68.62 324 ILE A CA 1
ATOM 2533 C C . ILE A 1 324 ? -21.230 -14.412 7.442 1.00 68.62 324 ILE A C 1
ATOM 2535 O O . ILE A 1 324 ? -21.287 -13.194 7.261 1.00 68.62 324 ILE A O 1
ATOM 2539 N N . LYS A 1 325 ? -22.135 -15.254 6.936 1.00 64.00 325 LYS A N 1
ATOM 2540 C CA . LYS A 1 325 ? -23.300 -14.869 6.129 1.00 64.00 325 LYS A CA 1
ATOM 2541 C C . LYS A 1 325 ? -24.595 -15.184 6.885 1.00 64.00 325 LYS A C 1
ATOM 2543 O O . LYS A 1 325 ? -24.601 -16.005 7.792 1.00 64.00 325 LYS A O 1
ATOM 2548 N N . GLY A 1 326 ? -25.699 -14.565 6.467 1.00 65.81 326 GLY A N 1
ATOM 2549 C CA . GLY A 1 326 ? -27.030 -14.805 7.044 1.00 65.81 326 GLY A CA 1
ATOM 2550 C C . GLY A 1 326 ? -27.277 -14.042 8.347 1.00 65.81 326 GLY A C 1
ATOM 2551 O O . GLY A 1 326 ? -26.554 -13.096 8.659 1.00 65.81 326 GLY A O 1
ATOM 2552 N N . ASP A 1 327 ? -28.301 -14.437 9.100 1.00 63.06 327 ASP A N 1
ATOM 2553 C CA . ASP A 1 327 ? -28.790 -13.705 10.282 1.00 63.06 327 ASP A CA 1
ATOM 2554 C C . ASP A 1 327 ? -27.733 -13.575 11.393 1.00 63.06 327 ASP A C 1
ATOM 2556 O O . ASP A 1 327 ? -27.678 -12.567 12.102 1.00 63.06 327 ASP A O 1
ATOM 2560 N N . GLN A 1 328 ? -26.808 -14.536 11.471 1.00 67.19 328 GLN A N 1
ATOM 2561 C CA . GLN A 1 328 ? -25.667 -14.499 12.387 1.00 67.19 328 GLN A CA 1
ATOM 2562 C C . GLN A 1 328 ? -24.692 -13.344 12.092 1.00 67.19 328 GLN A C 1
ATOM 2564 O O . GLN A 1 328 ? -24.030 -12.874 13.012 1.00 67.19 328 GLN A O 1
ATOM 2569 N N . SER A 1 329 ? -24.642 -12.809 10.862 1.00 72.88 329 SER A N 1
ATOM 2570 C CA . SER A 1 329 ? -23.729 -11.707 10.500 1.00 72.88 329 SER A CA 1
ATOM 2571 C C . SER A 1 329 ? -24.003 -10.415 11.281 1.00 72.88 329 SER A C 1
ATOM 2573 O O . SER A 1 329 ? -23.068 -9.728 11.697 1.00 72.88 329 SER A O 1
ATOM 2575 N N . ILE A 1 330 ? -25.278 -10.107 11.549 1.00 78.69 330 ILE A N 1
ATOM 2576 C CA . ILE A 1 330 ? -25.688 -8.928 12.327 1.00 78.69 330 ILE A CA 1
ATOM 2577 C C . ILE A 1 330 ? -25.311 -9.099 13.797 1.00 78.69 330 ILE A C 1
ATOM 2579 O O . ILE A 1 330 ? -24.746 -8.178 14.390 1.00 78.69 330 ILE A O 1
ATOM 2583 N N . ALA A 1 331 ? -25.556 -10.284 14.360 1.00 80.88 331 ALA A N 1
ATOM 2584 C CA . ALA A 1 331 ? -25.164 -10.612 15.726 1.00 80.88 331 ALA A CA 1
ATOM 2585 C C . ALA A 1 331 ? -23.636 -10.559 15.909 1.00 80.88 331 ALA A C 1
ATOM 2587 O O . ALA A 1 331 ? -23.157 -9.940 16.859 1.00 80.88 331 ALA A O 1
ATOM 2588 N N . SER A 1 332 ? -22.863 -11.111 14.964 1.00 82.56 332 SER A N 1
ATOM 2589 C CA . SER A 1 332 ? -21.397 -11.031 14.969 1.00 82.56 332 SER A CA 1
ATOM 2590 C C . SER A 1 332 ? -20.895 -9.590 14.922 1.00 82.56 332 SER A C 1
ATOM 2592 O O . SER A 1 332 ? -20.004 -9.229 15.687 1.00 82.56 332 SER A O 1
ATOM 2594 N N . ALA A 1 333 ? -21.468 -8.742 14.059 1.00 82.62 333 ALA A N 1
ATOM 2595 C CA . ALA A 1 333 ? -21.105 -7.325 14.021 1.00 82.62 333 ALA A CA 1
ATOM 2596 C C . ALA A 1 333 ? -21.417 -6.616 15.337 1.00 82.62 333 ALA A C 1
ATOM 2598 O O . ALA A 1 333 ? -20.570 -5.887 15.846 1.00 82.62 333 ALA A O 1
ATOM 2599 N N . ALA A 1 334 ? -22.612 -6.817 15.893 1.00 84.81 334 ALA A N 1
ATOM 2600 C CA . ALA A 1 334 ? -22.990 -6.198 17.157 1.00 84.81 334 ALA A CA 1
ATOM 2601 C C . ALA A 1 334 ? -22.023 -6.593 18.285 1.00 84.81 334 ALA A C 1
ATOM 2603 O O . ALA A 1 334 ? -21.565 -5.720 19.024 1.00 84.81 334 ALA A O 1
ATOM 2604 N N . ALA A 1 335 ? -21.647 -7.874 18.352 1.00 87.75 335 ALA A N 1
ATOM 2605 C CA . ALA A 1 335 ? -20.654 -8.371 19.297 1.00 87.75 335 ALA A CA 1
ATOM 2606 C C . ALA A 1 335 ? -19.293 -7.683 19.103 1.00 87.75 335 ALA A C 1
ATOM 2608 O O . ALA A 1 335 ? -18.766 -7.101 20.045 1.00 87.75 335 ALA A O 1
ATOM 2609 N N . MET A 1 336 ? -18.764 -7.646 17.876 1.00 91.69 336 MET A N 1
ATOM 2610 C CA . MET A 1 336 ? -17.477 -7.006 17.567 1.00 91.69 336 MET A CA 1
ATOM 2611 C C . MET A 1 336 ? -17.468 -5.492 17.847 1.00 91.69 336 MET A C 1
ATOM 2613 O O . MET A 1 336 ? -16.473 -4.968 18.344 1.00 91.69 336 MET A O 1
ATOM 2617 N N . VAL A 1 337 ? -18.573 -4.775 17.600 1.00 86.69 337 VAL A N 1
ATOM 2618 C CA . VAL A 1 337 ? -18.706 -3.357 17.992 1.00 86.69 337 VAL A CA 1
ATOM 2619 C C . VAL A 1 337 ? -18.688 -3.200 19.513 1.00 86.69 337 VAL A C 1
ATOM 2621 O O . VAL A 1 337 ? -18.068 -2.263 20.017 1.00 86.69 337 VAL A O 1
ATOM 2624 N N . GLY A 1 338 ? -19.371 -4.087 20.242 1.00 86.44 338 GLY A N 1
ATOM 2625 C CA . GLY A 1 338 ? -19.341 -4.116 21.704 1.00 86.44 338 GLY A CA 1
ATOM 2626 C C . GLY A 1 338 ? -17.920 -4.314 22.227 1.00 86.44 338 GLY A C 1
ATOM 2627 O O . GLY A 1 338 ? -17.435 -3.494 23.000 1.00 86.44 338 GLY A O 1
ATOM 2628 N N . MET A 1 339 ? -17.216 -5.322 21.710 1.00 90.00 339 MET A N 1
ATOM 2629 C CA . MET A 1 339 ? -15.829 -5.620 22.080 1.00 90.00 339 MET A CA 1
ATOM 2630 C C . MET A 1 339 ? -14.891 -4.446 21.822 1.00 90.00 339 MET A C 1
ATOM 2632 O O . MET A 1 339 ? -14.161 -4.043 22.722 1.00 90.00 339 MET A O 1
ATOM 2636 N N . ALA A 1 340 ? -14.980 -3.834 20.640 1.00 87.06 340 ALA A N 1
ATOM 2637 C CA . ALA A 1 340 ? -14.192 -2.655 20.299 1.00 87.06 340 ALA A CA 1
ATOM 2638 C C . ALA A 1 340 ? -14.394 -1.507 21.305 1.00 87.06 340 ALA A C 1
ATOM 2640 O O . ALA A 1 340 ? -13.435 -0.875 21.740 1.00 87.06 340 ALA A O 1
ATOM 2641 N N . LYS A 1 341 ? -15.647 -1.241 21.702 1.00 89.06 341 LYS A N 1
ATOM 2642 C CA . LYS A 1 341 ? -15.969 -0.185 22.675 1.00 89.06 341 LYS A CA 1
ATOM 2643 C C . LYS A 1 341 ? -15.406 -0.483 24.059 1.00 89.06 341 LYS A C 1
ATOM 2645 O O . LYS A 1 341 ? -14.894 0.427 24.708 1.00 89.06 341 LYS A O 1
ATOM 2650 N N . GLU A 1 342 ? -15.512 -1.727 24.507 1.00 92.31 342 GLU A N 1
ATOM 2651 C CA . GLU A 1 342 ? -15.013 -2.134 25.816 1.00 92.31 342 GLU A CA 1
ATOM 2652 C C . GLU A 1 342 ? -13.477 -2.140 25.872 1.00 92.31 342 GLU A C 1
ATOM 2654 O O . GLU A 1 342 ? -12.897 -1.624 26.828 1.00 92.31 342 GLU A O 1
ATOM 2659 N N . ALA A 1 343 ? -12.809 -2.622 24.820 1.00 89.31 343 ALA A N 1
ATOM 2660 C CA . ALA A 1 343 ? -11.352 -2.571 24.707 1.00 89.31 343 ALA A CA 1
ATOM 2661 C C . ALA A 1 343 ? -10.830 -1.128 24.734 1.00 89.31 343 ALA A C 1
ATOM 2663 O O . ALA A 1 343 ? -9.906 -0.810 25.490 1.00 89.31 343 ALA A O 1
ATOM 2664 N N . ARG A 1 344 ? -11.495 -0.230 23.993 1.00 88.69 344 ARG A N 1
ATOM 2665 C CA . ARG A 1 344 ? -11.184 1.201 24.003 1.00 88.69 344 ARG A CA 1
ATOM 2666 C C . ARG A 1 344 ? -11.310 1.808 25.393 1.00 88.69 344 ARG A C 1
ATOM 2668 O O . ARG A 1 344 ? -10.410 2.513 25.827 1.00 88.69 344 ARG A O 1
ATOM 2675 N N . ARG A 1 345 ? -12.395 1.514 26.120 1.00 87.94 345 ARG A N 1
ATOM 2676 C CA . ARG A 1 345 ? -12.595 2.027 27.488 1.00 87.94 345 ARG A CA 1
ATOM 2677 C C . ARG A 1 345 ? -11.463 1.624 28.427 1.00 87.94 345 ARG A C 1
ATOM 2679 O O . ARG A 1 345 ? -11.020 2.455 29.215 1.00 87.94 345 ARG A O 1
ATOM 2686 N N . MET A 1 346 ? -10.993 0.380 28.338 1.00 89.06 346 MET A N 1
ATOM 2687 C CA . MET A 1 346 ? -9.859 -0.091 29.139 1.00 89.06 346 MET A CA 1
ATOM 2688 C C . MET A 1 346 ? -8.562 0.614 28.734 1.00 89.06 346 MET A C 1
ATOM 2690 O O . MET A 1 346 ? -7.839 1.086 29.605 1.00 89.06 346 MET A O 1
ATOM 2694 N N . SER A 1 347 ? -8.299 0.753 27.430 1.00 85.44 347 SER A N 1
ATOM 2695 C CA . SER A 1 347 ? -7.126 1.474 26.911 1.00 85.44 347 SER A CA 1
ATOM 2696 C C . SER A 1 347 ? -7.118 2.944 27.349 1.00 85.44 347 SER A C 1
ATOM 2698 O O . SER A 1 347 ? -6.114 3.438 27.860 1.00 85.44 347 SER A O 1
ATOM 2700 N N . ASP A 1 348 ? -8.252 3.635 27.215 1.00 88.31 348 ASP A N 1
ATOM 2701 C CA . ASP A 1 348 ? -8.423 5.031 27.623 1.00 88.31 348 ASP A CA 1
ATOM 2702 C C . ASP A 1 348 ? -8.240 5.207 29.133 1.00 88.31 348 ASP A C 1
ATOM 2704 O O . ASP A 1 348 ? -7.678 6.210 29.574 1.00 88.31 348 ASP A O 1
ATOM 2708 N N . TRP A 1 349 ? -8.699 4.240 29.932 1.00 88.69 349 TRP A N 1
ATOM 2709 C CA . TRP A 1 349 ? -8.491 4.255 31.375 1.00 88.69 349 TRP A CA 1
ATOM 2710 C C . TRP A 1 349 ? -7.016 4.061 31.740 1.00 88.69 349 TRP A C 1
ATOM 2712 O O . TRP A 1 349 ? -6.492 4.865 32.506 1.00 88.69 349 TRP A O 1
ATOM 2722 N N . ILE A 1 350 ? -6.328 3.075 31.144 1.00 86.19 350 ILE A N 1
ATOM 2723 C CA . ILE A 1 350 ? -4.889 2.835 31.368 1.00 86.19 350 ILE A CA 1
ATOM 2724 C C . ILE A 1 350 ? -4.095 4.105 31.065 1.00 86.19 350 ILE A C 1
ATOM 2726 O O . ILE A 1 350 ? -3.305 4.555 31.891 1.00 86.19 350 ILE A O 1
ATOM 2730 N N . LYS A 1 351 ? -4.364 4.729 29.912 1.00 86.56 351 LYS A N 1
ATOM 2731 C CA . LYS A 1 351 ? -3.712 5.976 29.490 1.00 86.56 351 LYS A CA 1
ATOM 2732 C C . LYS A 1 351 ? -3.996 7.138 30.440 1.00 86.56 351 LYS A C 1
ATOM 2734 O O . LYS A 1 351 ? -3.108 7.943 30.701 1.00 86.56 351 LYS A O 1
ATOM 2739 N N . ARG A 1 352 ? -5.233 7.257 30.934 1.00 87.25 352 ARG A N 1
ATOM 2740 C CA . ARG A 1 352 ? -5.648 8.351 31.825 1.00 87.25 352 ARG A CA 1
ATOM 2741 C C . ARG A 1 352 ? -5.045 8.222 33.218 1.00 87.25 352 ARG A C 1
ATOM 2743 O O . ARG A 1 352 ? -4.565 9.212 33.758 1.00 87.25 352 ARG A O 1
ATOM 2750 N N . GLU A 1 353 ? -5.097 7.027 33.793 1.00 84.88 353 GLU A N 1
ATOM 2751 C CA . GLU A 1 353 ? -4.633 6.773 35.159 1.00 84.88 353 GLU A CA 1
ATOM 2752 C C . GLU A 1 353 ? -3.134 6.458 35.222 1.00 84.88 353 GLU A C 1
ATOM 2754 O O . GLU A 1 353 ? -2.555 6.469 36.310 1.00 84.88 353 GLU A O 1
ATOM 2759 N N . ASN A 1 354 ? -2.504 6.198 34.067 1.00 85.06 354 ASN A N 1
ATOM 2760 C CA . ASN A 1 354 ? -1.100 5.811 33.915 1.00 85.06 354 ASN A CA 1
ATOM 2761 C C . ASN A 1 354 ? -0.723 4.637 34.837 1.00 85.06 354 ASN A C 1
ATOM 2763 O O . ASN A 1 354 ? 0.327 4.623 35.484 1.00 85.06 354 ASN A O 1
ATOM 2767 N N . LYS A 1 355 ? -1.643 3.676 34.955 1.00 83.25 355 LYS A N 1
ATOM 2768 C CA . LYS A 1 355 ? -1.559 2.522 35.851 1.00 83.25 355 LYS A CA 1
ATOM 2769 C C . LYS A 1 355 ? -2.044 1.276 35.134 1.00 83.25 355 LYS A C 1
ATOM 2771 O O . LYS A 1 355 ? -2.960 1.329 34.314 1.00 83.25 355 LYS A O 1
ATOM 2776 N N . LEU A 1 356 ? -1.441 0.146 35.492 1.00 82.50 356 LEU A N 1
ATOM 2777 C CA . LEU A 1 356 ? -1.915 -1.154 35.051 1.00 82.50 356 LEU A CA 1
ATOM 2778 C C . LEU A 1 356 ? -3.292 -1.439 35.663 1.00 82.50 356 LEU A C 1
ATOM 2780 O O . LEU A 1 356 ? -3.525 -1.135 36.833 1.00 82.50 356 LEU A O 1
ATOM 2784 N N . ILE A 1 357 ? -4.190 -2.035 34.877 1.00 78.56 357 ILE A N 1
ATOM 2785 C CA . ILE A 1 357 ? -5.480 -2.505 35.386 1.00 78.56 357 ILE A CA 1
ATOM 2786 C C . ILE A 1 357 ? -5.215 -3.645 36.365 1.00 78.56 357 ILE A C 1
ATOM 2788 O O . ILE A 1 357 ? -4.762 -4.721 35.974 1.00 78.56 357 ILE A O 1
ATOM 2792 N N . THR A 1 358 ? -5.528 -3.406 37.631 1.00 68.75 358 THR A N 1
ATOM 2793 C CA . THR A 1 358 ? -5.713 -4.459 38.622 1.00 68.75 358 THR A CA 1
ATOM 2794 C C . THR A 1 358 ? -7.206 -4.650 38.843 1.00 68.75 358 THR A C 1
ATOM 2796 O O . THR A 1 358 ? -7.989 -3.723 38.661 1.00 68.75 358 THR A O 1
ATOM 2799 N N . PHE A 1 359 ? -7.615 -5.867 39.184 1.00 65.38 359 PHE A N 1
ATOM 2800 C CA . PHE A 1 359 ? -8.979 -6.147 39.625 1.00 65.38 359 PHE A CA 1
ATOM 2801 C C . PHE A 1 359 ? -8.905 -6.556 41.092 1.00 65.38 359 PHE A C 1
ATOM 2803 O O . PHE A 1 359 ? -8.987 -7.732 41.438 1.00 65.38 359 PHE A O 1
ATOM 2810 N N . ASN A 1 360 ? -8.642 -5.577 41.958 1.00 56.97 360 ASN A N 1
ATOM 2811 C CA . ASN A 1 360 ? -8.760 -5.744 43.402 1.00 56.97 360 ASN A CA 1
ATOM 2812 C C . ASN A 1 360 ? -10.111 -5.187 43.878 1.00 56.97 360 ASN A C 1
ATOM 2814 O O . ASN A 1 360 ? -10.741 -4.387 43.193 1.00 56.97 360 ASN A O 1
ATOM 2818 N N . LEU A 1 361 ? -10.534 -5.554 45.095 1.00 48.22 361 LEU A N 1
ATOM 2819 C CA . LEU A 1 361 ? -11.775 -5.083 45.747 1.00 48.22 361 LEU A CA 1
ATOM 2820 C C . LEU A 1 361 ? -11.943 -3.544 45.802 1.00 48.22 361 LEU A C 1
ATOM 2822 O O . LEU A 1 361 ? -13.023 -3.065 46.140 1.00 48.22 361 LEU A O 1
ATOM 2826 N N . SER A 1 362 ? -10.889 -2.784 45.501 1.00 51.09 362 SER A N 1
ATOM 2827 C CA . SER A 1 362 ? -10.819 -1.320 45.561 1.00 51.09 362 SER A CA 1
ATOM 2828 C C . SER A 1 362 ? -10.956 -0.624 44.199 1.00 51.09 362 SER A C 1
ATOM 2830 O O . SER A 1 362 ? -11.034 0.604 44.164 1.00 51.09 362 SER A O 1
ATOM 2832 N N . ASP A 1 363 ? -10.914 -1.371 43.092 1.00 55.31 363 ASP A N 1
ATOM 2833 C CA . ASP A 1 363 ? -10.898 -0.811 41.739 1.00 55.31 363 ASP A CA 1
ATOM 2834 C C . ASP A 1 363 ? -12.311 -0.399 41.283 1.00 55.31 363 ASP A C 1
ATOM 2836 O O . ASP A 1 363 ? -13.312 -0.963 41.738 1.00 55.31 363 ASP A O 1
ATOM 2840 N N . PRO A 1 364 ? -12.443 0.628 40.419 1.00 58.44 364 PRO A N 1
ATOM 2841 C CA . PRO A 1 364 ? -13.744 1.176 40.058 1.00 58.44 364 PRO A CA 1
ATOM 2842 C C . PRO A 1 364 ? -14.626 0.092 39.431 1.00 58.44 364 PRO A C 1
ATOM 2844 O O . PRO A 1 364 ? -14.272 -0.460 38.390 1.00 58.44 364 PRO A O 1
ATOM 2847 N N . HIS A 1 365 ? -15.805 -0.148 40.028 1.00 63.19 365 HIS A N 1
ATOM 2848 C CA . HIS A 1 365 ? -16.834 -1.106 39.580 1.00 63.19 365 HIS A CA 1
ATOM 2849 C C . HIS A 1 365 ? -17.050 -1.134 38.053 1.00 63.19 365 HIS A C 1
ATOM 2851 O O . HIS A 1 365 ? -17.354 -2.176 37.481 1.00 63.19 365 HIS A O 1
ATOM 2857 N N . VAL A 1 366 ? -16.830 0.003 37.390 1.00 66.56 366 VAL A N 1
ATOM 2858 C CA . VAL A 1 366 ? -16.927 0.187 35.940 1.00 66.56 366 VAL A CA 1
ATOM 2859 C C . VAL A 1 366 ? -15.967 -0.714 35.147 1.00 66.56 366 VAL A C 1
ATOM 2861 O O . VAL A 1 366 ? -16.368 -1.237 34.115 1.00 66.56 366 VAL A O 1
ATOM 2864 N N . LEU A 1 367 ? -14.720 -0.933 35.580 1.00 76.81 367 LEU A N 1
ATOM 2865 C CA . LEU A 1 367 ? -13.777 -1.779 34.825 1.00 76.81 367 LEU A CA 1
ATOM 2866 C C . LEU A 1 367 ? -14.064 -3.271 34.983 1.00 76.81 367 LEU A C 1
ATOM 2868 O O . LEU A 1 367 ? -13.862 -4.035 34.038 1.00 76.81 367 LEU A O 1
ATOM 2872 N N . GLU A 1 368 ? -14.568 -3.677 36.146 1.00 77.19 368 GLU A N 1
ATOM 2873 C CA . GLU A 1 368 ? -15.008 -5.054 36.380 1.00 77.19 368 GLU A CA 1
ATOM 2874 C C . GLU A 1 368 ? -16.224 -5.389 35.501 1.00 77.19 368 GLU A C 1
ATOM 2876 O O . GLU A 1 368 ? -16.286 -6.453 34.883 1.00 77.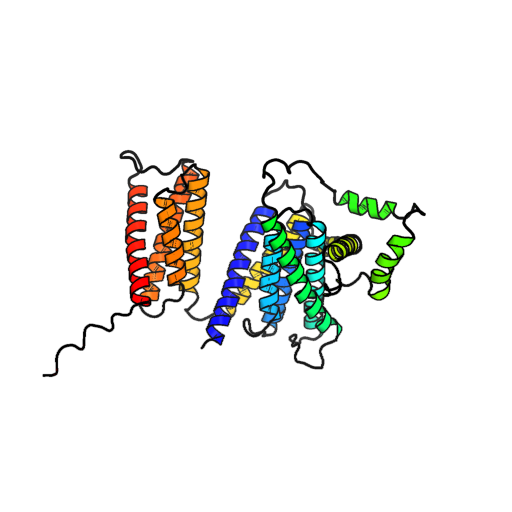19 368 GLU A O 1
ATOM 2881 N N . GLU A 1 369 ? -17.157 -4.443 35.347 1.00 79.19 369 GLU A N 1
ATOM 2882 C CA . GLU A 1 369 ? -18.263 -4.570 34.394 1.00 79.19 369 GLU A CA 1
ATOM 2883 C C . GLU A 1 369 ? -17.763 -4.692 32.949 1.00 79.19 369 GLU A C 1
ATOM 2885 O O . GLU A 1 369 ? -18.222 -5.567 32.213 1.00 79.19 369 GLU A O 1
ATOM 2890 N N . VAL A 1 370 ? -16.782 -3.876 32.548 1.00 83.00 370 VAL A N 1
ATOM 2891 C CA . VAL A 1 370 ? -16.173 -3.931 31.208 1.00 83.00 370 VAL A CA 1
ATOM 2892 C C . VAL A 1 370 ? -15.534 -5.303 30.951 1.00 83.00 370 VAL A C 1
ATOM 2894 O O . VAL A 1 370 ? -15.777 -5.918 29.909 1.00 83.00 370 VAL A O 1
ATOM 2897 N N . ARG A 1 371 ? -14.778 -5.837 31.918 1.00 82.25 371 ARG A N 1
ATOM 2898 C CA . ARG A 1 371 ? -14.191 -7.188 31.871 1.00 82.25 371 ARG A CA 1
ATOM 2899 C C . ARG A 1 371 ? -15.266 -8.270 31.723 1.00 82.25 371 ARG A C 1
ATOM 2901 O O . ARG A 1 371 ? -15.136 -9.157 30.876 1.00 82.25 371 ARG A O 1
ATOM 2908 N N . LEU A 1 372 ? -16.342 -8.193 32.507 1.00 83.00 372 LEU A N 1
ATOM 2909 C CA . LEU A 1 372 ? -17.440 -9.161 32.457 1.00 83.00 372 LEU A CA 1
ATOM 2910 C C . LEU A 1 372 ? -18.185 -9.121 31.115 1.00 83.00 372 LEU A C 1
ATOM 2912 O O . LEU A 1 372 ? -18.509 -10.173 30.555 1.00 83.00 372 LEU A O 1
ATOM 2916 N N . ILE A 1 373 ? -18.439 -7.923 30.583 1.00 85.75 373 ILE A N 1
ATOM 2917 C CA . ILE A 1 373 ? -19.065 -7.733 29.269 1.00 85.75 373 ILE A CA 1
ATOM 2918 C C . ILE A 1 373 ? -18.191 -8.357 28.182 1.00 85.75 373 ILE A C 1
ATOM 2920 O O . ILE A 1 373 ? -18.712 -9.101 27.345 1.00 85.75 373 ILE A O 1
ATOM 2924 N N . ARG A 1 374 ? -16.873 -8.122 28.216 1.00 90.00 374 ARG A N 1
ATOM 2925 C CA . ARG A 1 374 ? -15.929 -8.716 27.257 1.00 90.00 374 ARG A CA 1
ATOM 2926 C C . ARG A 1 374 ? -15.929 -10.239 27.326 1.00 90.00 374 ARG A C 1
ATOM 2928 O O . ARG A 1 374 ? -16.044 -10.883 26.288 1.00 90.00 374 ARG A O 1
ATOM 2935 N N . ALA A 1 375 ? -15.913 -10.823 28.524 1.00 81.56 375 ALA A N 1
ATOM 2936 C CA . ALA A 1 375 ? -15.963 -12.276 28.695 1.00 81.56 375 ALA A CA 1
ATOM 2937 C C . ALA A 1 375 ? -17.251 -12.900 28.126 1.00 81.56 375 ALA A C 1
ATOM 2939 O O . ALA A 1 375 ? -17.195 -13.875 27.377 1.00 81.56 375 ALA A O 1
ATOM 2940 N N . ARG A 1 376 ? -18.419 -12.320 28.433 1.00 86.81 376 ARG A N 1
ATOM 2941 C CA . ARG A 1 376 ? -19.714 -12.827 27.942 1.00 86.81 376 ARG A CA 1
ATOM 2942 C C . ARG A 1 376 ? -19.884 -12.643 26.437 1.00 86.81 376 ARG A C 1
ATOM 2944 O O . ARG A 1 376 ? -20.442 -13.507 25.766 1.00 86.81 376 ARG A O 1
ATOM 2951 N N . THR A 1 377 ? -19.401 -11.526 25.904 1.00 88.81 377 THR A N 1
ATOM 2952 C CA . THR A 1 377 ? -19.471 -11.240 24.467 1.00 88.81 377 THR A CA 1
ATOM 2953 C C . THR A 1 377 ? -18.515 -12.139 23.683 1.00 88.81 377 THR A C 1
ATOM 2955 O O . THR A 1 377 ? -18.872 -12.603 22.603 1.00 88.81 377 THR A O 1
ATOM 2958 N N . LEU A 1 378 ? -17.348 -12.467 24.247 1.00 86.94 378 LEU A N 1
ATOM 2959 C CA . LEU A 1 378 ? -16.437 -13.455 23.674 1.00 86.94 378 LEU A CA 1
ATOM 2960 C C . LEU A 1 378 ? -17.074 -14.852 23.596 1.00 86.94 378 LEU A C 1
ATOM 2962 O O . LEU A 1 378 ? -16.986 -15.482 22.546 1.00 86.94 378 LEU A O 1
ATOM 2966 N N . ASP A 1 379 ? -17.768 -15.315 24.642 1.00 82.62 379 ASP A N 1
ATOM 2967 C CA . ASP A 1 379 ? -18.501 -16.595 24.596 1.00 82.62 379 ASP A CA 1
ATOM 2968 C C . ASP A 1 379 ? -19.539 -16.606 23.459 1.00 82.62 379 ASP A C 1
ATOM 2970 O O . ASP A 1 379 ? -19.620 -17.558 22.683 1.00 82.62 379 ASP A O 1
ATOM 2974 N N . ALA A 1 380 ? -20.269 -15.501 23.275 1.00 85.88 380 ALA A N 1
ATOM 2975 C CA . ALA A 1 380 ? -21.197 -15.354 22.156 1.00 85.88 380 ALA A CA 1
ATOM 2976 C C . ALA A 1 380 ? -20.485 -15.386 20.790 1.00 85.88 380 ALA A C 1
ATOM 2978 O O . ALA A 1 380 ? -20.948 -16.065 19.874 1.00 85.88 380 ALA A O 1
ATOM 2979 N N . MET A 1 381 ? -19.346 -14.699 20.645 1.00 84.62 381 MET A N 1
ATOM 2980 C CA . MET A 1 381 ? -18.542 -14.726 19.417 1.00 84.62 381 MET A CA 1
ATOM 2981 C C . MET A 1 381 ? -18.045 -16.138 19.089 1.00 84.62 381 MET A C 1
ATOM 2983 O O . MET A 1 381 ? -18.121 -16.546 17.932 1.00 84.62 381 MET A O 1
ATOM 2987 N N . ILE A 1 382 ? -17.581 -16.891 20.090 1.00 78.00 382 ILE A N 1
ATOM 2988 C CA . ILE A 1 382 ? -17.131 -18.280 19.929 1.00 78.00 382 ILE A CA 1
ATOM 2989 C C . ILE A 1 382 ? -18.296 -19.174 19.503 1.00 78.00 382 ILE A C 1
ATOM 2991 O O . ILE A 1 382 ? -18.141 -19.951 18.565 1.00 78.00 382 ILE A O 1
ATOM 2995 N N . ARG A 1 383 ? -19.472 -19.043 20.128 1.00 79.56 383 ARG A N 1
ATOM 2996 C CA . ARG A 1 383 ? -20.662 -19.822 19.744 1.00 79.56 383 ARG A CA 1
ATOM 2997 C C . ARG A 1 383 ? -21.094 -19.549 18.310 1.00 79.56 383 ARG A C 1
ATOM 2999 O O . ARG A 1 383 ? -21.277 -20.497 17.556 1.00 79.56 383 ARG A O 1
ATOM 3006 N N . ILE A 1 384 ? -21.174 -18.276 17.912 1.00 80.88 384 ILE A N 1
ATOM 3007 C CA . ILE A 1 384 ? -21.518 -17.910 16.530 1.00 80.88 384 ILE A CA 1
ATOM 3008 C C . ILE A 1 384 ? -20.488 -18.492 15.552 1.00 80.88 384 ILE A C 1
ATOM 3010 O O . ILE A 1 384 ? -20.852 -19.022 14.503 1.00 80.88 384 ILE A O 1
ATOM 3014 N N . LEU A 1 385 ? -19.202 -18.438 15.907 1.00 74.25 385 LEU A N 1
ATOM 3015 C CA . LEU A 1 385 ? -18.140 -19.018 15.096 1.00 74.25 385 LEU A CA 1
ATOM 3016 C C . LEU A 1 385 ? -18.317 -20.540 14.964 1.00 74.25 385 LEU A C 1
ATOM 3018 O O . LEU A 1 385 ? -18.333 -21.048 13.847 1.00 74.25 385 LEU A O 1
ATOM 3022 N N . LEU A 1 386 ? -18.518 -21.266 16.065 1.00 72.00 386 LEU A N 1
ATOM 3023 C CA . LEU A 1 386 ? -18.698 -22.722 16.061 1.00 72.00 386 LEU A CA 1
ATOM 3024 C C . LEU A 1 386 ? -19.931 -23.163 15.265 1.00 72.00 386 LEU A C 1
ATOM 3026 O O . LEU A 1 386 ? -19.824 -24.070 14.441 1.00 72.00 386 LEU A O 1
ATOM 3030 N N . GLU A 1 387 ? -21.071 -22.497 15.449 1.00 73.62 387 GLU A N 1
ATOM 3031 C CA . GLU A 1 387 ? -22.304 -22.775 14.701 1.00 73.62 387 GLU A CA 1
ATOM 3032 C C . GLU A 1 387 ? -22.138 -22.530 13.193 1.00 73.62 387 GLU A C 1
ATOM 3034 O O . GLU A 1 387 ? -22.759 -23.216 12.381 1.00 73.62 387 GLU A O 1
ATOM 3039 N N . SER A 1 388 ? -21.270 -21.587 12.806 1.00 65.62 388 SER A N 1
ATOM 3040 C CA . SER A 1 388 ? -20.991 -21.298 11.396 1.00 65.62 388 SER A CA 1
ATOM 3041 C C . SER A 1 388 ? -20.123 -22.359 10.705 1.00 65.62 388 SER A C 1
ATOM 3043 O O . SER A 1 388 ? -20.272 -22.572 9.501 1.00 65.62 388 SER A O 1
ATOM 3045 N N . TYR A 1 389 ? -19.251 -23.052 11.451 1.00 60.25 389 TYR A N 1
ATOM 3046 C CA . TYR A 1 389 ? -18.399 -24.133 10.929 1.00 60.25 389 TYR A CA 1
ATOM 3047 C C . TYR A 1 389 ? -19.044 -25.518 11.047 1.00 60.25 389 TYR A C 1
ATOM 3049 O O . TYR A 1 389 ? -18.794 -26.383 10.208 1.00 60.25 389 TYR A O 1
ATOM 3057 N N . PHE A 1 390 ? -19.898 -25.722 12.051 1.00 56.00 390 PHE A N 1
ATOM 3058 C CA . PHE A 1 390 ? -20.607 -26.974 12.299 1.00 56.00 390 PHE A CA 1
ATOM 3059 C C . PHE A 1 390 ? -22.117 -26.715 12.371 1.00 56.00 390 PHE A C 1
ATOM 3061 O O . PHE A 1 390 ? -22.698 -26.750 13.459 1.00 56.00 390 PHE A O 1
ATOM 3068 N N . PRO A 1 391 ? -22.783 -26.453 11.230 1.00 55.81 391 PRO A N 1
ATOM 3069 C CA . PRO A 1 391 ? -24.231 -26.330 11.212 1.00 55.81 391 PRO A CA 1
ATOM 3070 C C . PRO A 1 391 ? -24.825 -27.665 11.664 1.00 55.81 391 PRO A C 1
ATOM 3072 O O . PRO A 1 391 ? -24.541 -28.707 11.070 1.00 55.81 391 PRO A O 1
ATOM 3075 N N . SER A 1 392 ? -25.627 -27.647 12.726 1.00 49.31 392 SER A N 1
ATOM 3076 C CA . SER A 1 392 ? -26.252 -28.827 13.325 1.00 49.31 392 SER A CA 1
ATOM 3077 C C . SER A 1 392 ? -27.261 -29.482 12.372 1.00 49.31 392 SER A C 1
ATOM 3079 O O . SER A 1 392 ? -28.472 -29.383 12.526 1.00 49.31 392 SER A O 1
ATOM 3081 N N . LYS A 1 393 ? -26.769 -30.218 11.374 1.00 46.34 393 LYS A N 1
ATOM 3082 C CA . LYS A 1 393 ? -27.526 -31.263 10.681 1.00 46.34 393 LYS A CA 1
ATOM 3083 C C . LYS A 1 393 ? -27.144 -32.620 11.256 1.00 46.34 393 LYS A C 1
ATOM 3085 O O . LYS A 1 393 ? -26.495 -33.413 10.592 1.00 46.34 393 LYS A O 1
ATOM 3090 N N . MET A 1 394 ? -27.548 -32.869 12.498 1.00 40.03 394 MET A N 1
ATOM 3091 C CA . MET A 1 394 ? -27.723 -34.216 13.053 1.00 40.03 394 MET A CA 1
ATOM 3092 C C . MET A 1 394 ? -28.653 -34.137 14.271 1.00 40.03 394 MET A C 1
ATOM 3094 O O . MET A 1 394 ? -28.238 -34.313 15.408 1.00 40.03 394 MET A O 1
ATOM 3098 N N . GLN A 1 395 ? -29.923 -33.821 14.025 1.00 40.56 395 GLN A N 1
ATOM 3099 C CA . GLN A 1 395 ? -31.040 -34.158 14.914 1.00 40.56 395 GLN A CA 1
ATOM 3100 C C . GLN A 1 395 ? -32.346 -33.983 14.131 1.00 40.56 395 GLN A C 1
ATOM 3102 O O . GLN A 1 395 ? -33.118 -33.081 14.390 1.00 40.56 395 GLN A O 1
ATOM 3107 N N . ASP A 1 396 ? -32.506 -34.789 13.083 1.00 39.22 396 ASP A N 1
ATOM 3108 C CA . ASP A 1 396 ? -33.792 -35.113 12.446 1.00 39.22 396 ASP A CA 1
ATOM 3109 C C . ASP A 1 396 ? -33.505 -36.230 11.435 1.00 39.22 396 ASP A C 1
ATOM 3111 O O . ASP A 1 396 ? -33.222 -35.999 10.261 1.00 39.22 396 ASP A O 1
ATOM 3115 N N . GLY A 1 397 ? -33.421 -37.464 11.932 1.00 36.41 397 GLY A N 1
ATOM 3116 C CA . GLY A 1 397 ? -33.070 -38.623 11.105 1.00 36.41 397 GLY A CA 1
ATOM 3117 C C . GLY A 1 397 ? -32.838 -39.928 11.862 1.00 36.41 397 GLY A C 1
ATOM 3118 O O . GLY A 1 397 ? -32.149 -40.802 11.352 1.00 36.41 397 GLY A O 1
ATOM 3119 N N . ALA A 1 398 ? -33.371 -40.066 13.077 1.00 37.84 398 ALA A N 1
ATOM 3120 C CA . ALA A 1 398 ? -33.388 -41.338 13.793 1.00 37.84 398 ALA A CA 1
ATOM 3121 C C . ALA A 1 398 ? -34.766 -41.548 14.430 1.00 37.84 398 ALA A C 1
ATOM 3123 O O . ALA A 1 398 ? -34.915 -41.502 15.644 1.00 37.84 398 ALA A O 1
ATOM 3124 N N . LEU A 1 399 ? -35.776 -41.710 13.577 1.00 44.19 399 LEU A N 1
ATOM 3125 C CA . LEU A 1 399 ? -37.024 -42.426 13.845 1.00 44.19 399 LEU A CA 1
ATOM 3126 C C . LEU A 1 399 ? -37.627 -42.790 12.476 1.00 44.19 399 LEU A C 1
ATOM 3128 O O . LEU A 1 399 ? -37.755 -41.916 11.622 1.00 44.19 399 LEU A O 1
ATOM 3132 N N . ALA A 1 400 ? -37.985 -44.068 12.313 1.00 37.31 400 ALA A N 1
ATOM 3133 C CA . ALA A 1 400 ? -38.212 -44.829 11.070 1.00 37.31 400 ALA A CA 1
ATOM 3134 C C . ALA A 1 400 ? -36.887 -45.284 10.425 1.00 37.31 400 ALA A C 1
ATOM 3136 O O . ALA A 1 400 ? -36.099 -44.457 9.986 1.00 37.31 400 ALA A O 1
ATOM 3137 N N . ILE A 1 401 ? -36.529 -46.569 10.349 1.00 38.53 401 ILE A N 1
ATOM 3138 C CA . ILE A 1 401 ? -37.253 -47.848 10.167 1.00 38.53 401 ILE A CA 1
ATOM 3139 C C . ILE A 1 401 ? -36.409 -48.895 10.947 1.00 38.53 401 ILE A C 1
ATOM 3141 O O . ILE A 1 401 ? -35.186 -48.806 10.882 1.00 38.53 401 ILE A O 1
ATOM 3145 N N . GLU A 1 402 ? -36.907 -49.794 11.800 1.00 34.91 402 GLU A N 1
ATOM 3146 C CA . GLU A 1 402 ? -37.942 -50.833 11.654 1.00 34.91 402 GLU A CA 1
ATOM 3147 C C . GLU A 1 402 ? -38.476 -51.239 13.043 1.00 34.91 402 GLU A C 1
ATOM 3149 O O . GLU A 1 402 ? -37.653 -51.281 13.992 1.00 34.91 402 GLU A O 1
#

Sequence (402 aa):
MESKMETILQIRKSIVLSCLIHHHASSFIHTENCKVSTLSNAAFWCIAKEADLTLELLRRGARPCDDYLIDQGINIRMCALSLMKYTLNNSVAASAAMSGMSKEAEMMCGWMGENRKLLDFYDDLIPEVLVDSRKVRYRTLDVMVKMLEESVAGGGHNIDEIASTTGGSILDVLNTHNQKIQDGRKNKRKRDKEDVLGKLWGWERLLPLSGEVEWSDYCKYLEKYYNVNAVSFITDVVQIDTTAGSSLAAAVAKRCLKMEEELVSEWKTRQCGRIFCFSAIAFVCIIEEADLTCELLKHGAEPINDIIEQSSVIRMCALGLVNIKGDQSIASAAAMVGMAKEARRMSDWIKRENKLITFNLSDPHVLEEVRLIRARTLDAMIRILLESYFPSKMQDGALAIE

Foldseek 3Di:
DVLVVLLVVQLVLLLVLLVVLLVVLVVVLVPPDDLDDLLLLLLLLLLLLLLLLLLLLVVQPHRCRVDPSNSLSSLSNVLSSLLSVQDDPLSLLNSLLSLQLSVLSVVQSVVCVVVVHRDDPVDPPDDVSNVVSVVSSVLSSVVSVVVSVVSVVPPDDDPPPPPDDDPPDPVNLVVVVVVVVDDDDDCVPVVVVLVCVCVVPNLPHDDGDDPVDDSVVSSVNSNVSCSVCVVVSLVVLVVQPPPPPDDSSSSSSVSSSVSSVSSSVSSVVVDPDDLPLQLVLLVLLLVLLVLLLVLLVVQPHDCPDPSNVLSVLSNVLSVLLSPDDDPLSVVSSVLSNLNSVLSNVNSVVCVVVVHHDDPDPPDPPVNVVSVVSSVVSSVVSVVSSVCRVCVPPPDDPPDDDD